Protein AF-A0A3R8NQM3-F1 (afdb_monomer)

Sequence (431 aa):
MLYDRAMLTRSPLPRAGRCFPLLATLLLTGTTAHGETVSPSSVSSAMAQTSLPPAESTPPGKSTQSAGHTVRTVGSSTPSAHRPASPGLSPLPVPGNDSPHPHGTLTGSGPAILPTSEQHWITSSHTGRRYRIQTTITGPAPESGYPVFYTLDGDTLFAVAAMAAHALTTRTGENGVEPMLIVGVGYSDGAWLNTDARVDDYTPPVPDGSASHDPRGRIQGGADRFLAFLKQELQPALAQRFPIDPQSQSLFGHSFGGLFTLHTLFTQPDAFQCYIASSPSLWWHDEYVLKERDAFVTRMRAALTGKPAGGSPVALPATVPGSKSDSEKGHTTVRESTSPDTSHATPALPRLRLSIGEYEQKHAPRIAPDSQRAQMLKNRAQVDRVHRFAQHMHEALPELDLSMTEYPGATHGSAQMYAVLDALRHACGKE

Mean predicted aligned error: 15.77 Å

Nearest PDB structures (foldseek):
  6guo-assembly2_C  TM=8.010E-01  e=5.060E-22  Aspergillus nidulans FGSC A4
  6gi5-assembly2_B  TM=8.589E-01  e=1.416E-20  Pseudomonas aeruginosa
  6gi0-assembly2_B  TM=8.663E-01  e=1.990E-19  Pseudomonas aeruginosa
  6gi1-assembly1_A  TM=8.489E-01  e=4.989E-19  Pseudomonas aeruginosa PAO1
  6gi0-assembly1_A  TM=8.246E-01  e=7.900E-19  Pseudomonas aeruginosa

Radius of gyration: 29.78 Å; Cα contacts (8 Å, |Δi|>4): 573; chains: 1; boun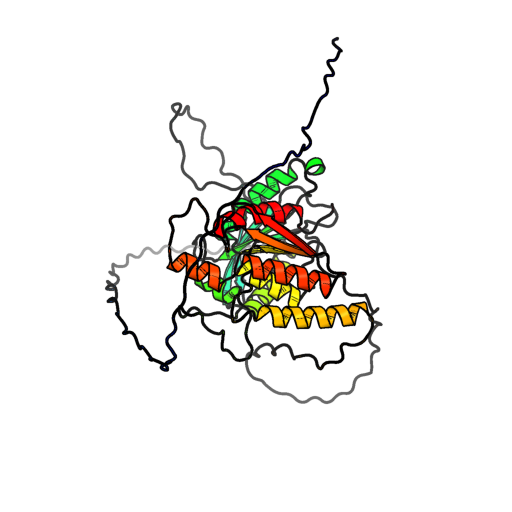ding box: 82×93×95 Å

Solvent-accessible surface area (backbone atoms only — not comparable to full-atom values): 27011 Å² total; per-residue (Å²): 134,88,86,86,84,88,85,90,84,86,86,82,87,88,80,90,83,90,85,86,89,81,89,83,91,86,88,85,87,88,81,91,82,93,83,83,88,83,88,81,80,90,80,90,75,89,77,79,89,81,86,78,82,83,83,84,84,81,83,88,85,86,81,84,89,85,89,82,90,80,89,87,86,90,81,92,77,88,83,76,90,82,73,85,77,76,82,71,69,80,75,75,81,76,81,72,83,86,63,92,68,66,86,94,59,93,73,87,85,78,83,89,77,65,82,66,50,49,76,48,76,49,73,33,87,62,66,73,45,55,32,25,40,33,39,33,60,41,56,72,70,46,96,72,24,16,20,32,44,37,34,46,60,11,60,61,41,31,68,58,47,48,54,49,48,37,61,38,29,76,41,29,93,82,55,52,26,67,36,31,35,40,33,13,46,26,61,71,83,79,54,61,68,62,72,54,62,50,39,18,40,20,27,67,63,45,96,87,52,80,44,44,48,47,101,85,70,40,55,29,30,29,21,66,32,40,49,47,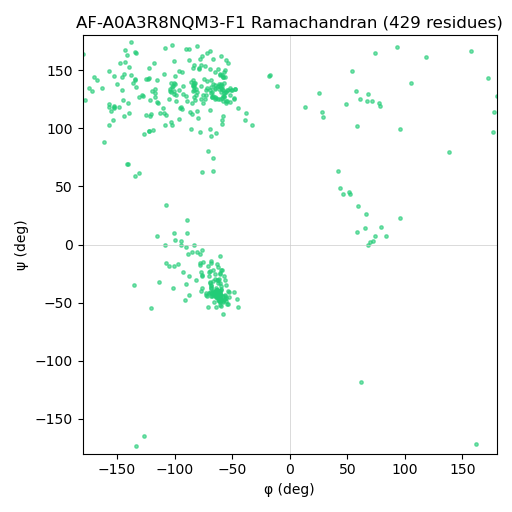31,47,65,73,47,49,48,55,58,47,53,76,68,41,67,53,21,89,83,15,24,18,39,36,13,52,33,50,36,6,34,31,32,49,51,41,49,37,74,45,46,85,80,37,40,17,34,35,23,26,47,43,44,60,56,50,78,85,33,48,66,55,58,42,44,52,54,30,45,50,51,50,53,19,58,76,70,75,42,81,62,91,61,82,77,79,73,74,80,77,79,85,85,79,83,86,85,86,88,84,91,81,92,77,92,77,78,95,71,85,77,79,84,75,75,87,69,71,78,80,72,42,37,38,38,40,34,38,19,56,30,37,45,45,86,49,91,90,52,80,93,48,72,69,59,53,50,50,23,59,73,46,33,45,50,63,50,51,52,53,48,52,52,48,45,50,72,71,41,66,84,46,55,70,50,76,47,75,39,80,87,17,32,63,80,57,27,52,58,56,41,48,62,55,42,62,66,65,41,34,63,74,119

Foldseek 3Di:
DDDDDDDDDDDDDDDDDDDDDDDDDDDDDDDDDDDDDDDDDDDDDDDDDDDDDDDDDDDDDDDDDDDDDDDDDDDDDDDDDDDDDAPDWDDDPDPPDPDPDPPPDDDDDDDDDDGQKDWDWDQAPLPSFIKIKMKHKLDDADPLFAQEEEEELLLQPVSLLSVLLNVLCVCCVVNVFHIHMYIYIGHDPSDSGDPQVLQAQLAAADPVCPQQADPVRGGHHNPVSNLCCVQVPVVVVVVVRTSYNLQFYEQDAAASSLSSLLLCCLPPVSSHQYGQRELYQCLPPPSVSVVSVVNSLLCLVCLVVVHPRPDDPPDDDDDDDDDDDDDDDDDDDDDDDDDPDDPSDRDDGGAYEYEYEPCLQPPQPPDPDDPVSNVVSVSSVRVVSRVVVQVCCCVSPVVHNYYYYYDYSDYSVRSVSVSSSVCSSVGGDGD

Organism: NCBI:txid2490857

Structure (mmCIF, N/CA/C/O backbone):
data_AF-A0A3R8NQM3-F1
#
_entry.id   AF-A0A3R8NQM3-F1
#
loop_
_atom_site.group_PDB
_atom_site.id
_atom_site.type_symbol
_atom_site.label_atom_id
_atom_site.label_alt_id
_atom_site.label_comp_id
_atom_site.label_asym_id
_atom_site.label_entity_id
_atom_site.label_seq_id
_atom_site.pdbx_PDB_ins_code
_atom_site.Cartn_x
_atom_site.Cartn_y
_atom_site.Cartn_z
_atom_site.occupancy
_atom_site.B_iso_or_equiv
_atom_site.auth_seq_id
_atom_site.auth_comp_id
_atom_site.auth_asym_id
_atom_site.auth_atom_id
_atom_site.pdbx_PDB_model_num
ATOM 1 N N . MET A 1 1 ? 15.732 31.649 42.822 1.00 35.19 1 MET A N 1
ATOM 2 C CA . MET A 1 1 ? 17.077 32.079 42.382 1.00 35.19 1 MET A CA 1
ATOM 3 C C . MET A 1 1 ? 17.032 32.111 40.857 1.00 35.19 1 MET A C 1
ATOM 5 O O . MET A 1 1 ? 16.926 31.049 40.270 1.00 35.19 1 MET A O 1
ATOM 9 N N . LEU A 1 2 ? 16.648 33.252 40.264 1.00 33.06 2 LEU A N 1
ATOM 10 C CA . LEU A 1 2 ? 17.557 34.216 39.600 1.00 33.06 2 LEU A CA 1
ATOM 11 C C . LEU A 1 2 ? 18.334 33.507 38.470 1.00 33.06 2 LEU A C 1
ATOM 13 O O . LEU A 1 2 ? 19.227 32.732 38.770 1.00 33.06 2 LEU A O 1
ATOM 17 N N . TYR A 1 3 ? 17.994 33.660 37.188 1.00 28.55 3 TYR A N 1
ATOM 18 C CA . TYR A 1 3 ? 18.026 34.926 36.452 1.00 28.55 3 TYR A CA 1
ATOM 19 C C . TYR A 1 3 ? 17.084 34.941 35.233 1.00 28.55 3 TYR A C 1
ATOM 21 O O . TYR A 1 3 ? 16.859 33.922 34.587 1.00 28.55 3 TYR A O 1
ATOM 29 N N . ASP A 1 4 ? 16.590 36.139 34.938 1.00 37.78 4 ASP A N 1
ATOM 30 C CA . ASP A 1 4 ? 15.709 36.532 33.839 1.00 37.78 4 ASP A CA 1
ATOM 31 C C . ASP A 1 4 ? 16.506 37.362 32.798 1.00 37.78 4 ASP A C 1
ATOM 33 O O . ASP A 1 4 ? 17.593 37.851 33.112 1.00 37.78 4 ASP A O 1
ATOM 37 N N . ARG A 1 5 ? 15.894 37.597 31.626 1.00 33.72 5 ARG A N 1
ATOM 38 C CA . ARG A 1 5 ? 16.226 38.528 30.514 1.00 33.72 5 ARG A CA 1
ATOM 39 C C . ARG A 1 5 ? 17.023 38.053 29.283 1.00 33.72 5 ARG A C 1
ATOM 41 O O . ARG A 1 5 ? 18.242 38.119 29.220 1.00 33.72 5 ARG A O 1
ATOM 48 N N . ALA A 1 6 ? 16.224 37.789 28.242 1.00 33.00 6 ALA A N 1
ATOM 49 C CA . ALA A 1 6 ? 16.072 38.578 27.005 1.00 33.00 6 ALA A CA 1
ATOM 50 C C . ALA A 1 6 ? 17.275 38.803 26.070 1.00 33.00 6 ALA A C 1
ATOM 52 O O . ALA A 1 6 ? 18.223 39.486 26.431 1.00 33.00 6 ALA A O 1
ATOM 53 N N . MET A 1 7 ? 17.090 38.429 24.793 1.00 30.16 7 MET A N 1
ATOM 54 C CA . MET A 1 7 ? 17.425 39.251 23.617 1.00 30.16 7 MET A CA 1
ATOM 55 C C . MET A 1 7 ? 16.557 38.827 22.416 1.00 30.16 7 MET A C 1
ATOM 57 O O . MET A 1 7 ? 16.632 37.707 21.921 1.00 30.16 7 MET A O 1
ATOM 61 N N . LEU A 1 8 ? 15.707 39.761 21.987 1.00 31.97 8 LEU A N 1
ATOM 62 C CA . LEU A 1 8 ? 14.986 39.800 20.716 1.00 31.97 8 LEU A CA 1
ATOM 63 C C . LEU A 1 8 ? 15.923 40.352 19.637 1.00 31.97 8 LEU A C 1
ATOM 65 O O . LEU A 1 8 ? 16.393 41.475 19.792 1.00 31.97 8 LEU A O 1
ATOM 69 N N . THR A 1 9 ? 16.066 39.668 18.503 1.00 30.27 9 THR A N 1
ATOM 70 C CA . THR A 1 9 ? 16.379 40.314 17.216 1.00 30.27 9 THR A CA 1
ATOM 71 C C . THR A 1 9 ? 15.668 39.590 16.070 1.00 30.27 9 THR A C 1
ATOM 73 O O . THR A 1 9 ? 15.763 38.379 15.894 1.00 30.27 9 THR A O 1
ATOM 76 N N . ARG A 1 10 ? 14.883 40.364 15.313 1.00 30.31 10 ARG A N 1
ATOM 77 C CA . ARG A 1 10 ? 14.178 39.979 14.081 1.00 30.31 10 ARG A CA 1
ATOM 78 C C . ARG A 1 10 ? 15.075 40.181 12.852 1.00 30.31 10 ARG A C 1
ATOM 80 O O . ARG A 1 10 ? 15.859 41.130 12.846 1.00 30.31 10 ARG A O 1
ATOM 87 N N . SER A 1 11 ? 14.718 39.461 11.775 1.00 31.98 11 SER A N 1
ATOM 88 C CA . SER A 1 11 ? 14.686 39.860 10.336 1.00 31.98 11 SER A CA 1
ATOM 89 C C . SER A 1 11 ? 15.624 39.051 9.407 1.00 31.98 11 SER A C 1
ATOM 91 O O . SER A 1 11 ? 16.627 38.536 9.887 1.00 31.98 11 SER A O 1
ATOM 93 N N . PRO A 1 12 ? 15.423 39.050 8.066 1.00 44.09 12 PRO A N 1
ATOM 94 C CA . PRO A 1 12 ? 14.196 38.711 7.322 1.00 44.09 12 PRO A CA 1
ATOM 95 C C . PRO A 1 12 ? 14.451 37.837 6.052 1.00 44.09 12 PRO A C 1
ATOM 97 O O . PRO A 1 12 ? 15.581 37.597 5.641 1.00 44.09 12 PRO A O 1
ATOM 100 N N . LEU A 1 13 ? 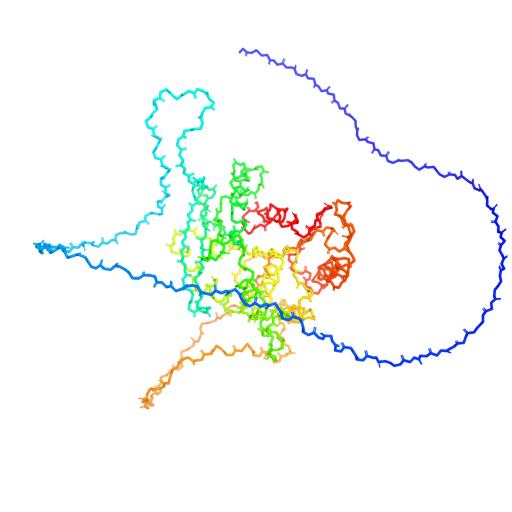13.361 37.406 5.401 1.00 37.38 13 LEU A N 1
ATOM 101 C CA . LEU A 1 13 ? 13.287 36.844 4.032 1.00 37.38 13 LEU A CA 1
ATOM 102 C C . LEU A 1 13 ? 13.880 37.774 2.945 1.00 37.38 13 LEU A C 1
ATOM 104 O O . LEU A 1 13 ? 13.784 38.992 3.104 1.00 37.38 13 LEU A O 1
ATOM 108 N N . PRO A 1 14 ? 14.273 37.255 1.760 1.00 39.59 14 PRO A N 1
ATOM 109 C CA . PRO A 1 14 ? 14.327 38.050 0.537 1.00 39.59 14 PRO A CA 1
ATOM 110 C C . PRO A 1 14 ? 13.153 37.749 -0.417 1.00 39.59 14 PRO A C 1
ATOM 112 O O . PRO A 1 14 ? 12.816 36.599 -0.701 1.00 39.59 14 PRO A O 1
ATOM 115 N N . ARG A 1 15 ? 12.545 38.825 -0.935 1.00 32.50 15 ARG A N 1
ATOM 116 C CA . ARG A 1 15 ? 11.586 38.852 -2.054 1.00 32.50 15 ARG A CA 1
ATOM 117 C C . ARG A 1 15 ? 12.291 39.282 -3.348 1.00 32.50 15 ARG A C 1
ATOM 119 O O . ARG A 1 15 ? 13.312 39.957 -3.321 1.00 32.50 15 ARG A O 1
ATOM 126 N N . ALA A 1 16 ? 11.668 38.898 -4.459 1.00 35.47 16 ALA A N 1
ATOM 127 C CA . ALA A 1 16 ? 12.025 39.138 -5.854 1.00 35.47 16 ALA A CA 1
ATOM 128 C C . ALA A 1 16 ? 12.260 40.607 -6.268 1.00 35.47 16 ALA A C 1
ATOM 130 O O . ALA A 1 16 ? 11.643 41.525 -5.732 1.00 35.47 16 ALA A O 1
ATOM 131 N N . GLY A 1 17 ? 13.041 40.789 -7.341 1.00 27.55 17 GLY A N 1
ATOM 132 C CA . GLY A 1 17 ? 13.143 42.026 -8.120 1.00 27.55 17 GLY A CA 1
ATOM 133 C C . GLY A 1 17 ? 13.642 41.750 -9.545 1.00 27.55 17 GLY A C 1
ATOM 134 O O . GLY A 1 17 ? 14.705 41.168 -9.730 1.00 27.55 17 GLY A O 1
ATOM 135 N N . ARG A 1 18 ? 12.831 42.125 -10.542 1.00 34.84 18 ARG A N 1
ATOM 136 C CA . ARG A 1 18 ? 13.073 42.044 -11.997 1.00 34.84 18 ARG A CA 1
ATOM 137 C C . ARG A 1 18 ? 13.982 43.184 -12.480 1.00 34.84 18 ARG A C 1
ATOM 139 O O . ARG A 1 18 ? 13.826 44.281 -11.966 1.00 34.84 18 ARG A O 1
ATOM 146 N N . CYS A 1 19 ? 14.753 42.958 -13.554 1.00 26.17 19 CYS A N 1
ATOM 147 C CA . CYS A 1 19 ? 15.148 43.971 -14.556 1.00 26.17 19 CYS A CA 1
ATOM 148 C C . CYS A 1 19 ? 15.521 43.301 -15.909 1.00 26.17 19 CYS A C 1
ATOM 150 O O . CYS A 1 19 ? 16.456 42.512 -15.972 1.00 26.17 19 CYS A O 1
ATOM 152 N N . PHE A 1 20 ? 14.779 43.626 -16.976 1.00 30.86 20 PHE A N 1
ATOM 153 C CA . PHE A 1 20 ? 15.190 43.670 -18.406 1.00 30.86 20 PHE A CA 1
ATOM 154 C C . PHE A 1 20 ? 15.405 45.173 -18.755 1.00 30.86 20 PHE A C 1
ATOM 156 O O . PHE A 1 20 ? 14.968 45.975 -17.920 1.00 30.86 20 PHE A O 1
ATOM 163 N N . PRO A 1 21 ? 15.943 45.636 -19.920 1.00 48.25 21 PRO A N 1
ATOM 164 C CA . PRO A 1 21 ? 16.150 45.009 -21.251 1.00 48.25 21 PRO A CA 1
ATOM 165 C C . PRO A 1 21 ? 17.591 45.259 -21.827 1.00 48.25 21 PRO A C 1
ATOM 167 O O . PRO A 1 21 ? 18.433 45.731 -21.078 1.00 48.25 21 PRO A O 1
ATOM 170 N N . LEU A 1 22 ? 18.045 44.927 -23.055 1.00 26.56 22 LEU A N 1
ATOM 171 C CA . LEU A 1 22 ? 17.620 45.367 -24.402 1.00 26.56 22 LEU A CA 1
ATOM 172 C C . LEU A 1 22 ? 18.603 44.818 -25.496 1.00 26.56 22 LEU A C 1
ATOM 174 O O . LEU A 1 22 ? 19.802 44.847 -25.246 1.00 26.56 22 LEU A O 1
ATOM 178 N N . LEU A 1 23 ? 18.072 44.431 -26.682 1.00 26.19 23 LEU A N 1
ATOM 179 C CA . LEU A 1 23 ? 18.620 44.449 -28.083 1.00 26.19 23 LEU A CA 1
ATOM 180 C C . LEU A 1 23 ? 19.987 43.767 -28.425 1.00 26.19 23 LEU A C 1
ATOM 182 O O . LEU A 1 23 ? 20.897 43.775 -27.620 1.00 26.19 23 LEU A O 1
ATOM 186 N N . ALA A 1 24 ? 20.296 43.217 -29.614 1.00 26.62 24 ALA A N 1
ATOM 187 C CA . ALA A 1 24 ? 19.699 43.194 -30.957 1.00 26.62 24 ALA A CA 1
ATOM 188 C C . ALA A 1 24 ? 20.372 42.105 -31.855 1.00 26.62 24 ALA A C 1
ATOM 190 O O . ALA A 1 24 ? 21.585 41.934 -31.810 1.00 26.62 24 ALA A O 1
ATOM 191 N N . THR A 1 25 ? 19.557 41.423 -32.673 1.00 27.48 25 THR A N 1
ATOM 192 C CA . THR A 1 25 ? 19.659 41.204 -34.143 1.00 27.48 25 THR A CA 1
ATOM 193 C C . THR A 1 25 ? 20.973 40.735 -34.814 1.00 27.48 25 THR A C 1
ATOM 195 O O . THR A 1 25 ? 21.921 41.503 -34.892 1.00 27.48 25 THR A O 1
ATOM 198 N N . LEU A 1 26 ? 20.942 39.580 -35.512 1.00 26.31 26 LEU A N 1
ATOM 199 C CA . LEU A 1 26 ? 21.091 39.519 -36.987 1.00 26.31 26 LEU A CA 1
ATOM 200 C C . LEU A 1 26 ? 20.620 38.181 -37.609 1.00 26.31 26 LEU A C 1
ATOM 202 O O . LEU A 1 26 ? 20.931 37.097 -37.123 1.00 26.31 26 LEU A O 1
ATOM 206 N N . LEU A 1 27 ? 19.864 38.321 -38.705 1.00 27.62 27 LEU A N 1
ATOM 207 C CA . LEU A 1 27 ? 19.407 37.316 -39.675 1.00 27.62 27 LEU A CA 1
ATOM 208 C C . LEU A 1 27 ? 20.514 36.921 -40.669 1.00 27.62 27 LEU A C 1
ATOM 210 O O . LEU A 1 27 ? 21.384 37.741 -40.920 1.00 27.62 27 LEU A O 1
ATOM 214 N N . LEU A 1 28 ? 20.380 35.749 -41.310 1.00 27.61 28 LEU A N 1
ATOM 215 C CA . LEU A 1 28 ? 20.540 35.473 -42.765 1.00 27.61 28 LEU A CA 1
ATOM 216 C C . LEU A 1 28 ? 20.354 33.944 -42.963 1.00 27.61 28 LEU A C 1
ATOM 218 O O . LEU A 1 28 ? 21.160 33.165 -42.472 1.00 27.61 28 LEU A O 1
ATOM 222 N N . THR A 1 29 ? 19.172 33.429 -43.330 1.00 27.48 29 THR A N 1
ATOM 223 C CA . THR A 1 29 ? 18.558 33.251 -44.674 1.00 27.48 29 THR A CA 1
ATOM 224 C C . THR A 1 29 ? 19.227 32.234 -45.609 1.00 27.48 29 THR A C 1
ATOM 226 O O . THR A 1 29 ? 20.357 32.441 -46.037 1.00 27.48 29 THR A O 1
ATOM 229 N N . GLY A 1 30 ? 18.409 31.262 -46.046 1.00 26.55 30 GLY A N 1
ATOM 230 C CA . GLY A 1 30 ? 18.463 30.581 -47.353 1.00 26.55 30 GLY A CA 1
ATOM 231 C C . GLY A 1 30 ? 19.012 29.145 -47.329 1.00 26.55 30 GLY A C 1
ATOM 232 O O . GLY A 1 30 ? 19.992 28.885 -46.651 1.00 26.55 30 GLY A O 1
ATOM 233 N N . THR A 1 31 ? 18.490 28.142 -48.046 1.00 28.50 31 THR A N 1
ATOM 234 C CA . THR A 1 31 ? 17.313 28.022 -48.931 1.00 28.50 31 THR A CA 1
ATOM 235 C C . THR A 1 31 ? 17.149 26.530 -49.303 1.00 28.50 31 THR A C 1
ATOM 237 O O . THR A 1 31 ? 18.129 25.887 -49.654 1.00 28.50 31 THR A O 1
ATOM 240 N N . THR A 1 32 ? 15.922 26.009 -49.189 1.00 29.89 32 THR A N 1
ATOM 241 C CA . THR A 1 32 ? 15.187 25.049 -50.063 1.00 29.89 32 THR A CA 1
ATOM 242 C C . THR A 1 32 ? 15.897 24.036 -50.992 1.00 29.89 32 THR A C 1
ATOM 244 O O . THR A 1 32 ? 16.614 24.448 -51.897 1.00 29.89 32 THR A O 1
ATOM 247 N N . ALA A 1 33 ? 15.476 22.757 -50.918 1.00 27.92 33 ALA A N 1
ATOM 248 C CA . ALA A 1 33 ? 14.958 21.896 -52.023 1.00 27.92 33 ALA A CA 1
ATOM 249 C C . ALA A 1 33 ? 14.665 20.471 -51.465 1.00 27.92 33 ALA A C 1
ATOM 251 O O . ALA A 1 33 ? 15.526 19.906 -50.806 1.00 27.92 33 ALA A O 1
ATOM 252 N N . HIS A 1 34 ? 13.414 19.985 -51.405 1.00 29.80 34 HIS A N 1
ATOM 253 C CA . HIS A 1 34 ? 12.656 19.179 -52.398 1.00 29.80 34 HIS A CA 1
ATOM 254 C C . HIS A 1 34 ? 13.155 17.735 -52.647 1.00 29.80 34 HIS A C 1
ATOM 256 O O . HIS A 1 34 ? 14.321 17.526 -52.956 1.00 29.80 34 HIS A O 1
ATOM 262 N N . GLY A 1 35 ? 12.219 16.773 -52.571 1.00 27.17 35 GLY A N 1
ATOM 263 C CA . GLY A 1 35 ? 12.373 15.346 -52.917 1.00 27.17 35 GLY A CA 1
ATOM 264 C C . GLY A 1 35 ? 11.677 14.441 -51.889 1.00 27.17 35 GLY A C 1
ATOM 265 O O . GLY A 1 35 ? 12.244 14.155 -50.844 1.00 27.17 35 GLY A O 1
ATOM 266 N N . GLU A 1 36 ? 10.357 14.283 -51.969 1.00 27.78 36 GLU A N 1
ATOM 267 C CA . GLU A 1 36 ? 9.650 13.123 -52.548 1.00 27.78 36 GLU A CA 1
ATOM 268 C C . GLU A 1 36 ? 9.712 11.805 -51.744 1.00 27.78 36 GLU A C 1
ATOM 270 O O . GLU A 1 36 ? 10.756 11.258 -51.410 1.00 27.78 36 GLU A O 1
ATOM 275 N N . THR A 1 37 ? 8.491 11.349 -51.460 1.00 30.25 37 THR A N 1
ATOM 276 C CA . THR A 1 37 ? 7.957 10.051 -51.024 1.00 30.25 37 THR A CA 1
ATOM 277 C C . THR A 1 37 ? 8.813 8.794 -51.221 1.00 30.25 37 THR A C 1
ATOM 279 O O . THR A 1 37 ? 9.401 8.621 -52.280 1.00 30.25 37 THR A O 1
ATOM 282 N N . VAL A 1 38 ? 8.710 7.847 -50.273 1.00 28.30 38 VAL A N 1
ATOM 283 C CA . VAL A 1 38 ? 8.263 6.442 -50.469 1.00 28.30 38 VAL A CA 1
ATOM 284 C C . VAL A 1 38 ? 8.307 5.704 -49.116 1.00 28.30 38 VAL A C 1
ATOM 286 O O . VAL A 1 38 ? 9.320 5.699 -48.420 1.00 28.30 38 VAL A O 1
ATOM 289 N N . SER A 1 39 ? 7.192 5.072 -48.737 1.00 31.42 39 SER A N 1
ATOM 290 C CA . SER A 1 39 ? 7.136 4.026 -47.705 1.00 31.42 39 SER A CA 1
ATOM 291 C C . SER A 1 39 ? 7.608 2.688 -48.278 1.00 31.42 39 SER A C 1
ATOM 293 O O . SER A 1 39 ? 7.326 2.398 -49.440 1.00 31.42 39 SER A O 1
ATOM 295 N N . PRO A 1 40 ? 8.157 1.797 -47.438 1.00 32.75 40 PRO A N 1
ATOM 296 C CA . PRO A 1 40 ? 7.635 0.437 -47.467 1.00 32.75 40 PRO A CA 1
ATOM 297 C C . PRO A 1 40 ? 7.354 -0.152 -46.077 1.00 32.75 40 PRO A C 1
ATOM 299 O O . PRO A 1 40 ? 8.121 -0.044 -45.125 1.00 32.75 40 PRO A O 1
ATOM 302 N N . SER A 1 41 ? 6.186 -0.782 -46.044 1.00 26.78 41 SER A N 1
ATOM 303 C CA . SER A 1 41 ? 5.723 -1.928 -45.265 1.00 26.78 41 SER A CA 1
ATOM 304 C C . SER A 1 41 ? 6.740 -2.767 -44.469 1.00 26.78 41 SER A C 1
ATOM 306 O O . SER A 1 41 ? 7.753 -3.219 -44.994 1.00 26.78 41 SER A O 1
ATOM 308 N N . SER A 1 42 ? 6.322 -3.074 -43.234 1.00 29.52 42 SER A N 1
ATOM 309 C CA . SER A 1 42 ? 6.404 -4.357 -42.512 1.00 29.52 42 SER A CA 1
ATOM 310 C C . SER A 1 42 ? 7.552 -5.315 -42.846 1.00 29.52 42 SER A C 1
ATOM 312 O O . SER A 1 42 ? 7.499 -6.050 -43.832 1.00 29.52 42 SER A O 1
ATOM 314 N N . VAL A 1 43 ? 8.486 -5.441 -41.900 1.00 27.73 43 VAL A N 1
ATOM 315 C CA . VAL A 1 43 ? 9.364 -6.608 -41.786 1.00 27.73 43 VAL A CA 1
ATOM 316 C C . VAL A 1 43 ? 9.149 -7.245 -40.419 1.00 27.73 43 VAL A C 1
ATOM 318 O O . VAL A 1 43 ? 9.445 -6.669 -39.374 1.00 27.73 43 VAL A O 1
ATOM 321 N N . SER A 1 44 ? 8.583 -8.446 -40.471 1.00 26.58 44 SER A N 1
ATOM 322 C CA . SER A 1 44 ? 8.583 -9.438 -39.406 1.00 26.58 44 SER A CA 1
ATOM 323 C C . SER A 1 44 ? 10.028 -9.849 -39.123 1.00 26.58 44 SER A C 1
ATOM 325 O O . SER A 1 44 ? 10.722 -10.278 -40.042 1.00 26.58 44 SER A O 1
ATOM 327 N N . SER A 1 45 ? 10.478 -9.736 -37.874 1.00 27.33 45 SER A N 1
ATOM 328 C CA . SER A 1 45 ? 11.744 -10.327 -37.433 1.00 27.33 45 SER A CA 1
ATOM 329 C C . SER A 1 45 ? 11.499 -11.198 -36.215 1.00 27.33 45 SER A C 1
ATOM 331 O O . SER A 1 45 ? 11.477 -10.741 -35.074 1.00 27.33 45 SER A O 1
ATOM 333 N N . ALA A 1 46 ? 11.328 -12.485 -36.503 1.00 26.61 46 ALA A N 1
ATOM 334 C CA . ALA A 1 46 ? 11.648 -13.561 -35.589 1.00 26.61 46 ALA A CA 1
ATOM 335 C C . ALA A 1 46 ? 13.136 -13.462 -35.218 1.00 26.61 46 ALA A C 1
ATOM 337 O O . ALA A 1 46 ? 14.002 -13.482 -36.091 1.00 26.61 46 ALA A O 1
ATOM 338 N N . MET A 1 47 ? 13.434 -13.364 -33.925 1.00 29.23 47 MET A N 1
ATOM 339 C CA . MET A 1 47 ? 14.790 -13.498 -33.398 1.00 29.23 47 MET A CA 1
ATOM 340 C C . MET A 1 47 ? 14.798 -14.633 -32.381 1.00 29.23 47 MET A C 1
ATOM 342 O O . MET A 1 47 ? 14.339 -14.511 -31.250 1.00 29.23 47 MET A O 1
ATOM 346 N N . ALA A 1 48 ? 15.235 -15.766 -32.925 1.00 27.20 48 ALA A N 1
ATOM 347 C CA . ALA A 1 48 ? 16.037 -16.830 -32.346 1.00 27.20 48 ALA A CA 1
ATOM 348 C C . ALA A 1 48 ? 16.220 -16.842 -30.821 1.00 27.20 48 ALA A C 1
ATOM 350 O O . ALA A 1 48 ? 16.864 -15.990 -30.212 1.00 27.20 48 ALA A O 1
ATOM 351 N N . GLN A 1 49 ? 15.724 -17.946 -30.273 1.00 26.73 49 GLN A N 1
ATOM 352 C CA . GLN A 1 49 ? 16.101 -18.553 -29.011 1.00 26.73 49 GLN A CA 1
ATOM 353 C C . GLN A 1 49 ? 17.622 -18.756 -28.942 1.00 26.73 49 GLN A C 1
ATOM 355 O O . GLN A 1 49 ? 18.210 -19.400 -29.810 1.00 26.73 49 GLN A O 1
ATOM 360 N N . THR A 1 50 ? 18.242 -18.283 -27.866 1.00 26.88 50 THR A N 1
ATOM 361 C CA . THR A 1 50 ? 19.517 -18.814 -27.381 1.00 26.88 50 THR A CA 1
ATOM 362 C C . THR A 1 50 ? 19.302 -19.365 -25.978 1.00 26.88 50 THR A C 1
ATOM 364 O O . THR A 1 50 ? 19.229 -18.647 -24.983 1.00 26.88 50 THR A O 1
ATOM 367 N N . SER A 1 51 ? 19.125 -20.682 -25.928 1.00 28.00 51 SER A N 1
ATOM 368 C CA . SER A 1 51 ? 19.062 -21.481 -24.711 1.00 28.00 51 SER A CA 1
ATOM 369 C C . SER A 1 51 ? 20.426 -21.485 -24.016 1.00 28.00 51 SER A C 1
ATOM 371 O O . SER A 1 51 ? 21.436 -21.828 -24.629 1.00 28.00 51 SER A O 1
ATOM 373 N N . LEU A 1 52 ? 20.450 -21.134 -22.731 1.00 30.48 52 LEU A N 1
ATOM 374 C CA . LEU A 1 52 ? 21.554 -21.457 -21.823 1.00 30.48 52 LEU A CA 1
ATOM 375 C C . LEU A 1 52 ? 21.339 -22.881 -21.271 1.00 30.48 52 LEU A C 1
ATOM 377 O O . LEU A 1 52 ? 20.190 -23.255 -21.021 1.00 30.48 52 LEU A O 1
ATOM 381 N N . PRO A 1 53 ? 22.399 -23.692 -21.101 1.00 32.84 53 PRO A N 1
ATOM 382 C CA . PRO A 1 53 ? 22.268 -25.078 -20.656 1.00 32.84 53 PRO A CA 1
ATOM 383 C C . PRO A 1 53 ? 21.912 -25.172 -19.158 1.00 32.84 53 PRO A C 1
ATOM 385 O O . PRO A 1 53 ? 22.244 -24.263 -18.391 1.00 32.84 53 PRO A O 1
ATOM 388 N N . PRO A 1 54 ? 21.246 -26.259 -18.721 1.00 32.31 54 PRO A N 1
ATOM 389 C CA . PRO A 1 54 ? 20.847 -26.440 -17.331 1.00 32.31 54 PRO A CA 1
ATOM 390 C C . PRO A 1 54 ? 22.046 -26.805 -16.448 1.00 32.31 54 PRO A C 1
ATOM 392 O O . PRO A 1 54 ? 22.922 -27.569 -16.852 1.00 32.31 54 PRO A O 1
ATOM 395 N N . ALA A 1 55 ? 22.057 -26.276 -15.224 1.00 29.98 55 ALA A N 1
ATOM 396 C CA . ALA A 1 55 ? 22.989 -26.683 -14.181 1.00 29.98 55 ALA A CA 1
ATOM 397 C C . ALA A 1 55 ? 22.678 -28.118 -13.722 1.00 29.98 55 ALA A C 1
ATOM 399 O O . ALA A 1 55 ? 21.529 -28.455 -13.429 1.00 29.98 55 ALA A O 1
ATOM 400 N N . GLU A 1 56 ? 23.719 -28.947 -13.680 1.00 26.30 56 GLU A N 1
ATOM 401 C CA . GLU A 1 56 ? 23.686 -30.341 -13.247 1.00 26.30 56 GLU A CA 1
ATOM 402 C C . GLU A 1 56 ? 23.203 -30.493 -11.800 1.00 26.30 56 GLU A C 1
ATOM 404 O O . GLU A 1 56 ? 23.679 -29.844 -10.867 1.00 26.30 56 GLU A O 1
ATOM 409 N N . SER A 1 57 ? 22.261 -31.414 -11.628 1.00 27.86 57 SER A N 1
ATOM 410 C CA . SER A 1 57 ? 21.810 -31.965 -10.358 1.00 27.86 57 SER A CA 1
ATOM 411 C C . SER A 1 57 ? 22.747 -33.086 -9.898 1.00 27.86 57 SER A C 1
ATOM 413 O O . SER A 1 57 ? 22.885 -34.091 -10.598 1.00 27.86 57 SER A O 1
ATOM 415 N N . THR A 1 58 ? 23.307 -32.975 -8.694 1.00 30.42 58 THR A N 1
ATOM 416 C CA . THR A 1 58 ? 24.036 -34.069 -8.024 1.00 30.42 58 THR A CA 1
ATOM 417 C C . THR A 1 58 ? 23.127 -34.738 -6.971 1.00 30.42 58 THR A C 1
ATOM 419 O O . THR A 1 58 ? 22.397 -34.021 -6.282 1.00 30.42 58 THR A O 1
ATOM 422 N N . PRO A 1 59 ? 23.114 -36.082 -6.821 1.00 34.88 59 PRO A N 1
ATOM 423 C CA . PRO A 1 59 ? 22.117 -36.810 -6.022 1.00 34.88 59 PRO A CA 1
ATOM 424 C C . PRO A 1 59 ? 22.484 -36.946 -4.527 1.00 34.88 59 PRO A C 1
ATOM 426 O O . PRO A 1 59 ? 23.632 -36.707 -4.149 1.00 34.88 59 PRO A O 1
ATOM 429 N N . PRO A 1 60 ? 21.539 -37.379 -3.659 1.00 33.72 60 PRO A N 1
ATOM 430 C CA . PRO A 1 60 ? 21.761 -37.467 -2.220 1.00 33.72 60 PRO A CA 1
ATOM 431 C C . PRO A 1 60 ? 22.505 -38.751 -1.822 1.00 33.72 60 PRO A C 1
ATOM 433 O O . PRO A 1 60 ? 22.153 -39.860 -2.233 1.00 33.72 60 PRO A O 1
ATOM 436 N N . GLY A 1 61 ? 23.512 -38.599 -0.959 1.00 29.03 61 GLY A N 1
ATOM 437 C CA . GLY A 1 61 ? 24.216 -39.699 -0.302 1.00 29.03 61 GLY A CA 1
ATOM 438 C C . GLY A 1 61 ? 23.446 -40.242 0.906 1.00 29.03 61 GLY A C 1
ATOM 439 O O . GLY A 1 61 ? 23.002 -39.487 1.768 1.00 29.03 61 GLY A O 1
ATOM 440 N N . LYS A 1 62 ? 23.308 -41.571 0.962 1.00 26.91 62 LYS A N 1
ATOM 441 C CA . LYS A 1 62 ? 22.816 -42.356 2.104 1.00 26.91 62 LYS A CA 1
ATOM 442 C C . LYS A 1 62 ? 23.945 -42.621 3.111 1.00 26.91 62 LYS A C 1
ATOM 444 O O . LYS A 1 62 ? 25.013 -43.064 2.701 1.00 26.91 62 LYS A O 1
ATOM 449 N N . SER A 1 63 ? 23.651 -42.527 4.407 1.00 29.14 63 SER A N 1
ATOM 450 C CA . SER A 1 63 ? 24.280 -43.321 5.482 1.00 29.14 63 SER A CA 1
ATOM 451 C C . SER A 1 63 ? 23.315 -43.364 6.684 1.00 29.14 63 SER A C 1
ATOM 453 O O . SER A 1 63 ? 22.862 -42.338 7.173 1.00 29.14 63 SER A O 1
ATOM 455 N N . THR A 1 64 ? 22.625 -44.493 6.869 1.00 28.05 64 THR A N 1
ATOM 456 C CA . THR A 1 64 ? 22.861 -45.569 7.862 1.00 28.05 64 THR A CA 1
ATOM 457 C C . THR A 1 64 ? 22.394 -45.274 9.290 1.00 28.05 64 THR A C 1
ATOM 459 O O . THR A 1 64 ? 22.826 -44.338 9.948 1.00 28.05 64 THR A O 1
ATOM 462 N N . GLN A 1 65 ? 21.512 -46.173 9.731 1.00 27.22 65 GLN A N 1
ATOM 463 C CA . GLN A 1 65 ? 20.905 -46.338 11.047 1.00 27.22 65 GLN A CA 1
ATOM 464 C C . GLN A 1 65 ? 21.928 -46.502 12.182 1.00 27.22 65 GLN A C 1
ATOM 466 O O . GLN A 1 65 ? 22.952 -47.158 12.012 1.00 27.22 65 GLN A O 1
ATOM 471 N N . SER A 1 66 ? 21.549 -46.058 13.382 1.00 27.58 66 SER A N 1
ATOM 472 C CA . SER A 1 66 ? 21.833 -46.791 14.618 1.00 27.58 66 SER A CA 1
ATOM 473 C C . SER A 1 66 ? 20.686 -46.589 15.608 1.00 27.58 66 SER A C 1
ATOM 475 O O . SER A 1 66 ? 20.180 -45.482 15.784 1.00 27.58 66 SER A O 1
ATOM 477 N N . ALA A 1 67 ? 20.247 -47.704 16.182 1.00 28.73 67 ALA A N 1
ATOM 478 C CA . ALA A 1 67 ? 19.124 -47.844 17.088 1.00 28.73 67 ALA A CA 1
ATOM 479 C C . ALA A 1 67 ? 19.510 -47.517 18.539 1.00 28.73 67 ALA A C 1
ATOM 481 O O . ALA A 1 67 ? 20.633 -47.760 18.970 1.00 28.73 67 ALA A O 1
ATOM 482 N N . GLY A 1 68 ? 18.529 -47.053 19.313 1.00 26.55 68 GLY A N 1
ATOM 483 C CA . GLY A 1 68 ? 18.624 -46.907 20.763 1.00 26.55 68 GLY A CA 1
ATOM 484 C C . GLY A 1 68 ? 17.235 -46.795 21.379 1.00 26.55 68 GLY A C 1
ATOM 485 O O . GLY A 1 68 ? 16.686 -45.707 21.499 1.00 26.55 68 GLY A O 1
ATOM 486 N N . HIS A 1 69 ? 16.644 -47.942 21.709 1.00 28.92 69 HIS A N 1
ATOM 487 C CA . HIS A 1 69 ? 15.435 -48.070 22.520 1.00 28.92 69 HIS A CA 1
ATOM 488 C C . HIS A 1 69 ? 15.696 -47.631 23.966 1.00 28.92 69 HIS A C 1
ATOM 490 O O . HIS A 1 69 ? 16.564 -48.222 24.601 1.00 28.92 69 HIS A O 1
ATOM 496 N N . THR A 1 70 ? 14.830 -46.775 24.522 1.00 27.33 70 THR A N 1
ATOM 497 C CA . THR A 1 70 ? 14.390 -46.925 25.920 1.00 27.33 70 THR A CA 1
ATOM 498 C C . THR A 1 70 ? 12.958 -46.419 26.094 1.00 27.33 70 THR A C 1
ATOM 500 O O . THR A 1 70 ? 12.647 -45.250 25.885 1.00 27.33 70 THR A O 1
ATOM 503 N N . VAL A 1 71 ? 12.083 -47.339 26.489 1.00 28.55 71 VAL A N 1
ATOM 504 C CA . VAL A 1 71 ? 10.706 -47.121 26.945 1.00 28.55 71 VAL A CA 1
ATOM 505 C C . VAL A 1 71 ? 10.729 -46.601 28.383 1.00 28.55 71 VAL A C 1
ATOM 507 O O . VAL A 1 71 ? 11.411 -47.216 29.201 1.00 28.55 71 VAL A O 1
ATOM 510 N N . ARG A 1 72 ? 9.913 -45.586 28.729 1.00 27.70 72 ARG A N 1
ATOM 511 C CA . ARG A 1 72 ? 9.020 -45.665 29.907 1.00 27.70 72 ARG A CA 1
ATOM 512 C C . ARG A 1 72 ? 8.040 -44.493 30.105 1.00 27.70 72 ARG A C 1
ATOM 514 O O . ARG A 1 72 ? 8.417 -43.332 30.162 1.00 27.70 72 ARG A O 1
ATOM 521 N N . THR A 1 73 ? 6.812 -44.933 30.395 1.00 27.45 73 THR A N 1
ATOM 522 C CA . THR A 1 73 ? 5.779 -44.413 31.314 1.00 27.45 73 THR A CA 1
ATOM 523 C C . THR A 1 73 ? 4.891 -43.221 30.947 1.00 27.45 73 THR A C 1
ATOM 525 O O . THR A 1 73 ? 5.315 -42.085 30.788 1.00 27.45 73 THR A O 1
ATOM 528 N N . VAL A 1 74 ? 3.602 -43.571 30.940 1.00 30.67 74 VAL A N 1
ATOM 529 C CA . VAL A 1 74 ? 2.373 -42.779 30.903 1.00 30.67 74 VAL A CA 1
ATOM 530 C C . VAL A 1 74 ? 2.205 -41.979 32.197 1.00 30.67 74 VAL A C 1
ATOM 532 O O . VAL A 1 74 ? 2.388 -42.521 33.285 1.00 30.67 74 VAL A O 1
ATOM 535 N N . GLY A 1 75 ? 1.778 -40.724 32.070 1.00 25.89 75 GLY A N 1
ATOM 536 C CA . GLY A 1 75 ? 1.265 -39.900 33.161 1.00 25.89 75 GLY A CA 1
ATOM 537 C C . GLY A 1 75 ? 0.142 -39.013 32.635 1.00 25.89 75 GLY A C 1
ATOM 538 O O . GLY A 1 75 ? 0.374 -38.129 31.818 1.00 25.89 75 GLY A O 1
ATOM 539 N N . SER A 1 76 ? -1.082 -39.304 33.064 1.00 31.30 76 SER A N 1
ATOM 540 C CA . SER A 1 76 ? -2.296 -38.551 32.769 1.00 31.30 76 SER A CA 1
ATOM 541 C C . SER A 1 76 ? -2.358 -37.258 33.583 1.00 31.30 76 SER A C 1
ATOM 543 O O . SER A 1 76 ? -2.315 -37.313 34.813 1.00 31.30 76 SER A O 1
ATOM 545 N N . SER A 1 77 ? -2.587 -36.124 32.928 1.00 28.91 77 SER A N 1
ATOM 546 C CA . SER A 1 77 ? -3.205 -34.959 33.561 1.00 28.91 77 SER A CA 1
ATOM 547 C C . SER A 1 77 ? -3.945 -34.116 32.519 1.00 28.91 77 SER A C 1
ATOM 549 O O . SER A 1 77 ? -3.378 -33.601 31.561 1.00 28.91 77 SER A O 1
ATOM 551 N N . THR A 1 78 ? -5.258 -34.010 32.695 1.00 38.19 78 THR A N 1
ATOM 552 C CA . THR A 1 78 ? -6.125 -33.016 32.050 1.00 38.19 78 THR A CA 1
ATOM 553 C C . THR A 1 78 ? -5.676 -31.596 32.409 1.00 38.19 78 THR A C 1
ATOM 555 O O . THR A 1 78 ? -5.504 -31.334 33.603 1.00 38.19 78 THR A O 1
ATOM 558 N N . PRO A 1 79 ? -5.580 -30.645 31.460 1.00 30.27 79 PRO A N 1
ATOM 559 C CA . PRO A 1 79 ? -5.510 -29.234 31.795 1.00 30.27 79 PRO A CA 1
ATOM 560 C C . PRO A 1 79 ? -6.898 -28.588 31.797 1.00 30.27 79 PRO A C 1
ATOM 562 O O . PRO A 1 79 ? -7.735 -28.808 30.922 1.00 30.27 79 PRO A O 1
ATOM 565 N N . SER A 1 80 ? -7.091 -27.777 32.830 1.00 29.89 80 SER A N 1
ATOM 566 C CA . SER A 1 80 ? -8.227 -26.902 33.087 1.00 29.89 80 SER A CA 1
ATOM 567 C C . SER A 1 80 ? -8.328 -25.761 32.062 1.00 29.89 80 SER A C 1
ATOM 569 O O . SER A 1 80 ? -7.350 -25.410 31.403 1.00 29.89 80 SER A O 1
ATOM 571 N N . ALA A 1 81 ? -9.524 -25.182 31.954 1.00 35.53 81 ALA A N 1
ATOM 572 C CA . ALA A 1 81 ? -9.926 -24.161 30.989 1.00 35.53 81 ALA A CA 1
ATOM 573 C C . ALA A 1 81 ? -8.943 -22.975 30.871 1.00 35.53 81 ALA A C 1
ATOM 575 O O . ALA A 1 81 ? -8.633 -22.296 31.852 1.00 35.53 81 ALA A O 1
ATOM 576 N N . HIS A 1 82 ? -8.496 -22.697 29.643 1.00 30.92 82 HIS A N 1
ATOM 577 C CA . HIS A 1 82 ? -7.661 -21.543 29.317 1.00 30.92 82 HIS A CA 1
ATOM 578 C C . HIS A 1 82 ? -8.479 -20.244 29.290 1.00 30.92 82 HIS A C 1
ATOM 580 O O . HIS A 1 82 ? -9.406 -20.076 28.502 1.00 30.92 82 HIS A O 1
ATOM 586 N N . ARG A 1 83 ? -8.071 -19.297 30.135 1.00 30.19 83 ARG A N 1
ATOM 587 C CA . ARG A 1 83 ? -8.344 -17.858 30.020 1.00 30.19 83 ARG A CA 1
ATOM 588 C C . ARG A 1 83 ? -7.501 -17.294 28.855 1.00 30.19 83 ARG A C 1
ATOM 590 O O . ARG A 1 83 ? -6.354 -17.728 28.723 1.00 30.19 83 ARG A O 1
ATOM 597 N N . PRO A 1 84 ? -8.001 -16.363 28.019 1.00 35.34 84 PRO A N 1
ATOM 598 C CA . PRO A 1 84 ? -7.222 -15.840 26.896 1.00 35.34 84 PRO A CA 1
ATOM 599 C C . PRO A 1 84 ? -5.999 -15.066 27.403 1.00 35.34 84 PRO A C 1
ATOM 601 O O . PRO A 1 84 ? -6.093 -14.273 28.343 1.00 35.34 84 PRO A O 1
ATOM 604 N N . ALA A 1 85 ? -4.843 -15.347 26.800 1.00 32.31 85 ALA A N 1
ATOM 605 C CA . ALA A 1 85 ? -3.572 -14.714 27.113 1.00 32.31 85 ALA A CA 1
ATOM 606 C C . ALA A 1 85 ? -3.581 -13.245 26.670 1.00 32.31 85 ALA A C 1
ATOM 608 O O . ALA A 1 85 ? -3.948 -12.935 25.538 1.00 32.31 85 ALA A O 1
ATOM 609 N N . SER A 1 86 ? -3.140 -12.341 27.546 1.00 37.50 86 SER A N 1
ATOM 610 C CA . SER A 1 86 ? -2.729 -10.998 27.130 1.00 37.50 86 SER A CA 1
ATOM 611 C C . SER A 1 86 ? -1.617 -11.126 26.078 1.00 37.50 86 SER A C 1
ATOM 613 O O . SER A 1 86 ? -0.748 -11.985 26.255 1.00 37.50 86 SER A O 1
ATOM 615 N N . PRO A 1 87 ? -1.606 -10.318 25.000 1.00 40.84 87 PRO A N 1
ATOM 616 C CA . PRO A 1 87 ? -0.530 -10.344 24.015 1.00 40.84 87 PRO A CA 1
ATOM 617 C C . PRO A 1 87 ? 0.772 -9.906 24.699 1.00 40.84 87 PRO A C 1
ATOM 619 O O . PRO A 1 87 ? 1.024 -8.723 24.917 1.00 40.84 87 PRO A O 1
ATOM 622 N N . GLY A 1 88 ? 1.558 -10.887 25.137 1.00 39.78 88 GLY A N 1
ATOM 623 C CA . GLY A 1 88 ? 2.835 -10.676 25.795 1.00 39.78 88 GLY A CA 1
ATOM 624 C C . GLY A 1 88 ? 3.904 -10.400 24.752 1.00 39.78 88 GLY A C 1
ATOM 625 O O . GLY A 1 88 ? 4.224 -11.281 23.959 1.00 39.78 88 GLY A O 1
ATOM 626 N N . LEU A 1 89 ? 4.451 -9.186 24.782 1.00 48.75 89 LEU A N 1
ATOM 627 C CA . LEU A 1 89 ? 5.650 -8.800 24.043 1.00 48.75 89 LEU A CA 1
ATOM 628 C C . LEU A 1 89 ? 6.744 -9.860 24.246 1.00 48.75 89 LEU A C 1
ATOM 630 O O . LEU A 1 89 ? 7.000 -10.277 25.378 1.00 48.75 89 LEU A O 1
ATOM 634 N N . SER A 1 90 ? 7.410 -10.279 23.167 1.00 45.78 90 SER A N 1
ATOM 635 C CA . SER A 1 90 ? 8.575 -11.163 23.288 1.00 45.78 90 SER A CA 1
ATOM 636 C C . SER A 1 90 ? 9.643 -10.489 24.166 1.00 45.78 90 SER A C 1
ATOM 638 O O . SER A 1 90 ? 9.998 -9.337 23.893 1.00 45.78 90 SER A O 1
ATOM 640 N N . PRO A 1 91 ? 10.157 -11.154 25.220 1.00 46.22 91 PRO A N 1
ATOM 641 C CA . PRO A 1 91 ? 11.181 -10.564 26.068 1.00 46.22 91 PRO A CA 1
ATOM 642 C C . PRO A 1 91 ? 12.466 -10.360 25.262 1.00 46.22 91 PRO A C 1
ATOM 644 O O . PRO A 1 91 ? 12.875 -11.231 24.490 1.00 46.22 91 PRO A O 1
ATOM 647 N N . LEU A 1 92 ? 13.112 -9.206 25.449 1.00 53.59 92 LEU A N 1
ATOM 648 C CA . LEU A 1 92 ? 14.479 -9.005 24.973 1.00 53.59 92 LEU A CA 1
ATOM 649 C C . LEU A 1 92 ? 15.380 -10.103 25.571 1.00 53.59 92 LEU A C 1
ATOM 651 O O . LEU A 1 92 ? 15.155 -10.503 26.719 1.00 53.59 92 LEU A O 1
ATOM 655 N N . PRO A 1 93 ? 16.387 -10.603 24.832 1.00 53.97 93 PRO A N 1
ATOM 656 C CA . PRO A 1 93 ? 17.360 -11.528 25.392 1.00 53.97 93 PRO A CA 1
ATOM 657 C C . PRO A 1 93 ? 17.977 -10.911 26.650 1.00 53.97 93 PRO A C 1
ATOM 659 O O . PRO A 1 93 ? 18.346 -9.736 26.663 1.00 53.97 93 PRO A O 1
ATOM 662 N N . VAL A 1 94 ? 18.038 -11.710 27.717 1.00 54.75 94 VAL A N 1
ATOM 663 C CA . VAL A 1 94 ? 18.621 -11.308 29.002 1.00 54.75 94 VAL A CA 1
ATOM 664 C C . VAL A 1 94 ? 20.062 -10.848 28.749 1.00 54.75 94 VAL A C 1
ATOM 666 O O . VAL A 1 94 ? 20.785 -11.572 28.056 1.00 54.75 94 VAL A O 1
ATOM 669 N N . PRO A 1 95 ? 20.493 -9.681 29.271 1.00 56.19 95 PRO A N 1
ATOM 670 C CA . PRO A 1 95 ? 21.881 -9.253 29.160 1.00 56.19 95 PRO A CA 1
ATOM 671 C C . PRO A 1 95 ? 22.798 -10.378 29.643 1.00 56.19 95 PRO A C 1
ATOM 673 O O . PRO A 1 95 ? 22.641 -10.888 30.755 1.00 56.19 95 PRO A O 1
ATOM 676 N N . GLY A 1 96 ? 23.705 -10.820 28.773 1.00 55.12 96 GLY A N 1
ATOM 677 C CA . GLY A 1 96 ? 24.735 -11.779 29.149 1.00 55.12 96 GLY A CA 1
ATOM 678 C C . GLY A 1 96 ? 25.608 -11.192 30.257 1.00 55.12 96 GLY A C 1
ATOM 679 O O . GLY A 1 96 ? 25.822 -9.989 30.301 1.00 55.12 96 GLY A O 1
ATOM 680 N N . ASN A 1 97 ? 26.077 -12.060 31.150 1.00 54.50 97 ASN A N 1
ATOM 681 C CA . ASN A 1 97 ? 26.924 -11.759 32.304 1.00 54.50 97 ASN A CA 1
ATOM 682 C C . ASN A 1 97 ? 27.978 -10.667 31.993 1.00 54.50 97 ASN A C 1
ATOM 684 O O . ASN A 1 97 ? 28.890 -10.934 31.208 1.00 54.50 97 ASN A O 1
ATOM 688 N N . ASP A 1 98 ? 27.862 -9.484 32.617 1.00 57.19 98 ASP A N 1
ATOM 689 C CA . ASP A 1 98 ? 28.754 -8.313 32.480 1.00 57.19 98 ASP A CA 1
ATOM 690 C C . ASP A 1 98 ? 30.157 -8.599 33.053 1.00 57.19 98 ASP A C 1
ATOM 692 O O . ASP A 1 98 ? 30.617 -8.010 34.034 1.00 57.19 98 ASP A O 1
ATOM 696 N N . SER A 1 99 ? 30.868 -9.555 32.463 1.00 59.28 99 SER A N 1
ATOM 697 C CA . SER A 1 99 ? 32.308 -9.669 32.674 1.00 59.28 99 SER A CA 1
ATOM 698 C C . SER A 1 99 ? 32.974 -8.467 31.999 1.00 59.28 99 SER A C 1
ATOM 700 O O . SER A 1 99 ? 32.531 -8.075 30.921 1.00 59.28 99 SER A O 1
ATOM 702 N N . PRO A 1 100 ? 34.028 -7.863 32.577 1.00 62.81 100 PRO A N 1
ATOM 703 C CA . PRO A 1 100 ? 34.699 -6.721 31.968 1.00 62.81 100 PRO A CA 1
ATOM 704 C C . PRO A 1 100 ? 35.226 -7.108 30.584 1.00 62.81 100 PRO A C 1
ATOM 706 O O . PRO A 1 100 ? 36.217 -7.826 30.443 1.00 62.81 100 PRO A O 1
ATOM 709 N N . HIS A 1 101 ? 34.517 -6.660 29.552 1.00 65.44 101 HIS A N 1
ATOM 710 C CA . HIS A 1 101 ? 34.883 -6.884 28.168 1.00 65.44 101 HIS A CA 1
ATOM 711 C C . HIS A 1 101 ? 35.900 -5.818 27.743 1.00 65.44 101 HIS A C 1
ATOM 713 O O . HIS A 1 101 ? 35.729 -4.643 28.080 1.00 65.44 101 HIS A O 1
ATOM 719 N N . PRO A 1 102 ? 36.965 -6.187 27.010 1.00 73.06 102 PRO A N 1
ATOM 720 C CA . PRO A 1 102 ? 37.931 -5.213 26.520 1.00 73.06 102 PRO A CA 1
ATOM 721 C C . PRO A 1 102 ? 37.224 -4.147 25.672 1.00 73.06 102 PRO A C 1
ATOM 723 O O . PRO A 1 102 ? 36.481 -4.472 24.740 1.00 73.06 102 PRO A O 1
ATOM 726 N N . HIS A 1 103 ? 37.453 -2.870 26.002 1.00 79.12 103 HIS A N 1
ATOM 727 C CA . HIS A 1 103 ? 36.883 -1.738 25.271 1.00 79.12 103 HIS A CA 1
ATOM 728 C C . HIS A 1 103 ? 37.131 -1.888 23.761 1.00 79.12 103 HIS A C 1
ATOM 730 O O . HIS A 1 103 ? 38.242 -2.196 23.336 1.00 79.12 103 HIS A O 1
ATOM 736 N N . GLY A 1 104 ? 36.092 -1.674 22.949 1.00 78.81 104 GLY A N 1
ATOM 737 C CA . GLY A 1 104 ? 36.187 -1.735 21.485 1.00 78.81 104 GLY A CA 1
ATOM 738 C C . GLY A 1 104 ? 36.084 -3.135 20.865 1.00 78.81 104 GLY A C 1
ATOM 739 O O . GLY A 1 104 ? 36.265 -3.261 19.658 1.00 78.81 104 GLY A O 1
ATOM 740 N N . THR A 1 105 ? 35.773 -4.177 21.643 1.00 85.06 105 THR A N 1
ATOM 741 C CA . THR A 1 105 ? 35.561 -5.535 21.110 1.00 85.06 105 THR A CA 1
ATOM 742 C C . THR A 1 105 ? 34.071 -5.847 20.979 1.00 85.06 105 THR A C 1
ATOM 744 O O . THR A 1 105 ? 33.309 -5.635 21.922 1.00 85.06 105 THR A O 1
ATOM 747 N N . LEU A 1 106 ? 33.650 -6.377 19.824 1.00 85.69 106 LEU A N 1
ATOM 748 C CA . LEU A 1 106 ? 32.302 -6.928 19.663 1.00 85.69 106 LEU A CA 1
ATOM 749 C C . LEU A 1 106 ? 32.150 -8.150 20.571 1.00 85.69 106 LEU A C 1
ATOM 751 O O . LEU A 1 106 ? 32.945 -9.086 20.496 1.00 85.69 106 LEU A O 1
ATOM 755 N N . THR A 1 107 ? 31.131 -8.143 21.423 1.00 84.88 107 THR A N 1
ATOM 756 C CA . THR A 1 107 ? 30.816 -9.261 22.314 1.00 84.88 107 THR A CA 1
ATOM 757 C C . THR A 1 107 ? 29.376 -9.701 22.108 1.00 84.88 107 THR A C 1
ATOM 759 O O . THR A 1 107 ? 28.494 -8.889 21.834 1.00 84.88 107 THR A O 1
ATOM 762 N N . GLY A 1 108 ? 29.154 -11.014 22.185 1.00 83.12 108 GLY A N 1
ATOM 763 C CA . GLY A 1 108 ? 27.887 -11.627 21.798 1.00 83.12 108 GLY A CA 1
ATOM 764 C C . GLY A 1 108 ? 27.675 -11.685 20.280 1.00 83.12 108 GLY A C 1
ATOM 765 O O . GLY A 1 108 ? 28.361 -11.044 19.487 1.00 83.12 108 GLY A O 1
ATOM 766 N N . SER A 1 109 ? 26.713 -12.505 19.869 1.00 85.75 109 SER A N 1
ATOM 767 C CA . SER A 1 109 ? 26.209 -12.541 18.497 1.00 85.75 109 SER A CA 1
ATOM 768 C C . SER A 1 109 ? 24.747 -12.969 18.527 1.00 85.75 109 SER A C 1
ATOM 770 O O . SER A 1 109 ? 24.375 -13.849 19.302 1.00 85.75 109 SER A O 1
ATOM 772 N N . GLY A 1 110 ? 23.917 -12.324 17.717 1.00 89.31 110 GLY A N 1
ATOM 773 C CA . GLY A 1 110 ? 22.490 -12.596 17.632 1.00 89.31 110 GLY A CA 1
ATOM 774 C C . GLY A 1 110 ? 21.826 -11.685 16.600 1.00 89.31 110 GLY A C 1
ATOM 775 O O . GLY A 1 110 ? 22.435 -10.694 16.186 1.00 89.31 110 GLY A O 1
ATOM 776 N N . PRO A 1 111 ? 20.602 -12.009 16.154 1.00 90.06 111 PRO A N 1
ATOM 777 C CA . PRO A 1 111 ? 19.850 -11.131 15.268 1.00 90.06 111 PRO A CA 1
ATOM 778 C C . PRO A 1 111 ? 19.629 -9.756 15.903 1.00 90.06 111 PRO A C 1
ATOM 780 O O . PRO A 1 111 ? 19.379 -9.654 17.105 1.00 90.06 111 PRO A O 1
ATOM 783 N N . ALA A 1 112 ? 19.655 -8.702 15.087 1.00 90.31 112 ALA A N 1
ATOM 784 C CA . ALA A 1 112 ? 19.153 -7.404 15.514 1.00 90.31 112 ALA A CA 1
ATOM 785 C C . ALA A 1 112 ? 17.640 -7.513 15.761 1.00 90.31 112 ALA A C 1
ATOM 787 O O . ALA A 1 112 ? 16.895 -7.987 14.901 1.00 90.31 112 ALA A O 1
ATOM 788 N N . ILE A 1 113 ? 17.194 -7.093 16.942 1.00 90.88 113 ILE A N 1
ATOM 789 C CA . ILE A 1 113 ? 15.789 -7.164 17.344 1.00 90.88 113 ILE A CA 1
ATOM 790 C C . ILE A 1 113 ? 15.159 -5.796 17.136 1.00 90.88 113 ILE A C 1
ATOM 792 O O . ILE A 1 113 ? 15.671 -4.797 17.638 1.00 90.88 113 ILE A O 1
ATOM 796 N N . LEU A 1 114 ? 14.024 -5.765 16.440 1.00 93.19 114 LEU A N 1
ATOM 797 C CA . LEU A 1 114 ? 13.148 -4.603 16.442 1.00 93.19 114 LEU A CA 1
ATOM 798 C C . LEU A 1 114 ? 12.228 -4.708 17.670 1.00 93.19 114 LEU A C 1
ATOM 800 O O . LEU A 1 114 ? 11.422 -5.641 17.733 1.00 93.19 114 LEU A O 1
ATOM 804 N N . PRO A 1 115 ? 12.355 -3.822 18.676 1.00 91.00 115 PRO A N 1
ATOM 805 C CA . PRO A 1 115 ? 11.583 -3.939 19.908 1.00 91.00 115 PRO A CA 1
ATOM 806 C C . PRO A 1 115 ? 10.082 -3.942 19.632 1.00 91.00 115 PRO A C 1
ATOM 808 O O . PRO A 1 115 ? 9.616 -3.300 18.691 1.00 91.00 115 PRO A O 1
ATOM 811 N N . THR A 1 116 ? 9.317 -4.652 20.465 1.00 91.69 116 THR A N 1
ATOM 812 C CA . THR A 1 116 ? 7.843 -4.749 20.379 1.00 91.69 116 THR A CA 1
ATOM 813 C C . THR A 1 116 ? 7.296 -5.302 19.061 1.00 91.69 116 THR A C 1
ATOM 815 O O . THR A 1 116 ? 6.097 -5.213 18.800 1.00 91.69 116 THR A O 1
ATOM 818 N N . SER A 1 117 ? 8.170 -5.851 18.216 1.00 96.94 117 SER A N 1
ATOM 819 C CA . SER A 1 117 ? 7.791 -6.446 16.945 1.00 96.94 117 SER A CA 1
ATOM 820 C C . SER A 1 117 ? 7.709 -7.956 17.056 1.00 96.94 117 SER A C 1
ATOM 822 O O . SER A 1 117 ? 8.513 -8.595 17.733 1.00 96.94 117 SER A O 1
ATOM 824 N N . GLU A 1 118 ? 6.762 -8.530 16.332 1.00 96.38 118 GLU A N 1
ATOM 825 C CA . GLU A 1 118 ? 6.571 -9.967 16.235 1.00 96.38 118 GLU A CA 1
ATOM 826 C C . GLU A 1 118 ? 6.379 -10.390 14.783 1.00 96.38 118 GLU A C 1
ATOM 828 O O . GLU A 1 118 ? 6.094 -9.566 13.912 1.00 96.38 118 GLU A O 1
ATOM 833 N N . GLN A 1 119 ? 6.509 -11.690 14.527 1.00 95.94 119 GLN A N 1
ATOM 834 C CA . GLN A 1 119 ? 6.178 -12.285 13.242 1.00 95.94 119 GLN A CA 1
ATOM 835 C C . GLN A 1 119 ? 5.363 -13.560 13.429 1.00 95.94 119 GLN A C 1
ATOM 837 O O . GLN A 1 119 ? 5.636 -14.363 14.321 1.00 95.94 119 GLN A O 1
ATOM 842 N N . HIS A 1 120 ? 4.393 -13.744 12.546 1.00 96.56 120 HIS A N 1
ATOM 843 C CA . HIS A 1 120 ? 3.475 -14.872 12.508 1.00 96.56 120 HIS A CA 1
ATOM 844 C C . HIS A 1 120 ? 3.359 -15.371 11.075 1.00 96.56 120 HIS A C 1
ATOM 846 O O . HIS A 1 120 ? 3.757 -14.688 10.131 1.00 96.56 120 HIS A O 1
ATOM 852 N N . TRP A 1 121 ? 2.804 -16.564 10.902 1.00 97.62 121 TRP A N 1
ATOM 853 C CA . TRP A 1 121 ? 2.489 -17.085 9.580 1.00 97.62 121 TRP A CA 1
ATOM 854 C C . TRP A 1 121 ? 1.017 -17.424 9.489 1.00 97.62 121 TRP A C 1
ATOM 856 O O . TRP A 1 121 ? 0.450 -17.976 10.429 1.00 97.62 121 TRP A O 1
ATOM 866 N N . ILE A 1 122 ? 0.440 -17.161 8.326 1.00 98.12 122 ILE A N 1
ATOM 867 C CA . ILE A 1 122 ? -0.924 -17.545 7.991 1.00 98.12 122 ILE A CA 1
ATOM 868 C C . ILE A 1 122 ? -0.909 -18.227 6.627 1.00 98.12 122 ILE A C 1
ATOM 870 O O . ILE A 1 122 ? -0.329 -17.713 5.672 1.00 98.12 122 ILE A O 1
ATOM 874 N N . THR A 1 123 ? -1.477 -19.425 6.553 1.00 98.44 123 THR A N 1
ATOM 875 C CA . THR A 1 123 ? -1.676 -20.128 5.283 1.00 98.44 123 THR A CA 1
ATOM 876 C C . THR A 1 123 ? -3.073 -19.807 4.800 1.00 98.44 123 THR A C 1
ATOM 878 O O . THR A 1 123 ? -4.035 -20.126 5.496 1.00 98.44 123 THR A O 1
ATOM 881 N N . SER A 1 124 ? -3.174 -19.174 3.637 1.00 98.50 124 SER A N 1
ATOM 882 C CA . SER A 1 124 ? -4.455 -18.730 3.117 1.00 98.50 124 SER A CA 1
ATOM 883 C C . SER A 1 124 ? -5.195 -19.835 2.386 1.00 98.50 124 SER A C 1
ATOM 885 O O . SER A 1 124 ? -4.616 -20.527 1.545 1.00 98.50 124 SER A O 1
ATOM 887 N N . SER A 1 125 ? -6.494 -19.956 2.654 1.00 98.56 125 SER A N 1
ATOM 888 C CA . SER A 1 125 ? -7.376 -20.830 1.882 1.00 98.56 125 SER A CA 1
ATOM 889 C C . SER A 1 125 ? -7.746 -20.224 0.524 1.00 98.56 125 SER A C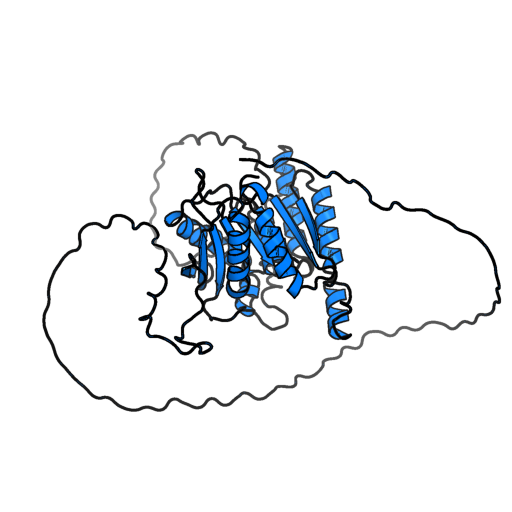 1
ATOM 891 O O . SER A 1 125 ? -7.978 -20.961 -0.432 1.00 98.56 125 SER A O 1
ATOM 893 N N . HIS A 1 126 ? -7.727 -18.891 0.407 1.00 98.31 126 HIS A N 1
ATOM 894 C CA . HIS A 1 126 ? -8.052 -18.179 -0.830 1.00 98.31 126 HIS A CA 1
ATOM 895 C C . HIS A 1 126 ? -6.929 -18.229 -1.864 1.00 98.31 126 HIS A C 1
ATOM 897 O O . HIS A 1 126 ? -7.205 -18.332 -3.058 1.00 98.31 126 HIS A O 1
ATOM 903 N N . THR A 1 127 ? -5.669 -18.151 -1.429 1.00 97.62 127 THR A N 1
ATOM 904 C CA . THR A 1 127 ? -4.512 -18.134 -2.343 1.00 97.62 127 THR A CA 1
ATOM 905 C C . THR A 1 127 ? -3.710 -19.434 -2.331 1.00 97.62 127 THR A C 1
ATOM 907 O O . THR A 1 127 ? -2.891 -19.654 -3.220 1.00 97.62 127 THR A O 1
ATOM 910 N N . GLY A 1 128 ? -3.902 -20.292 -1.321 1.00 97.19 128 GLY A N 1
ATOM 911 C CA . GLY A 1 128 ? -3.060 -21.467 -1.072 1.00 97.19 128 GLY A CA 1
ATOM 912 C C . GLY A 1 128 ? -1.643 -21.125 -0.591 1.00 97.19 128 GLY A C 1
ATOM 913 O O . GLY A 1 128 ? -0.824 -22.023 -0.389 1.00 97.19 128 GLY A O 1
ATOM 914 N N . ARG A 1 129 ? -1.324 -19.836 -0.412 1.00 97.19 129 ARG A N 1
ATOM 915 C CA . ARG A 1 129 ? 0.011 -19.348 -0.059 1.00 97.19 129 ARG A CA 1
ATOM 916 C C . ARG A 1 129 ? 0.156 -19.188 1.450 1.00 97.19 129 ARG A C 1
ATOM 918 O O . ARG A 1 129 ? -0.788 -18.837 2.152 1.00 97.19 129 ARG A O 1
ATOM 925 N N . ARG A 1 130 ? 1.375 -19.398 1.950 1.00 97.62 130 ARG A N 1
ATOM 926 C CA . ARG A 1 130 ? 1.760 -19.050 3.321 1.00 97.62 130 ARG A CA 1
ATOM 927 C C . ARG A 1 130 ? 2.387 -17.656 3.350 1.00 97.62 130 ARG A C 1
ATOM 929 O O . ARG A 1 130 ? 3.445 -17.440 2.764 1.00 97.62 130 ARG A O 1
ATOM 936 N N . TYR A 1 131 ? 1.745 -16.732 4.052 1.00 98.56 131 TYR A N 1
ATOM 937 C CA . TYR A 1 131 ? 2.216 -15.364 4.253 1.00 98.56 131 TYR A CA 1
ATOM 938 C C . TYR A 1 131 ? 2.948 -15.232 5.582 1.00 98.56 131 TYR A C 1
ATOM 940 O O . TYR A 1 131 ? 2.635 -15.928 6.554 1.00 98.56 131 TYR A O 1
ATOM 948 N N . ARG A 1 132 ? 3.916 -14.320 5.621 1.00 98.31 132 ARG A N 1
ATOM 949 C CA . ARG A 1 132 ? 4.572 -13.861 6.844 1.00 98.31 132 ARG A CA 1
ATOM 950 C C . ARG A 1 132 ? 3.935 -12.537 7.248 1.00 98.31 132 ARG A C 1
ATOM 952 O O . ARG A 1 132 ? 3.923 -11.595 6.465 1.00 98.31 132 ARG A O 1
ATOM 959 N N . ILE A 1 133 ? 3.418 -12.472 8.466 1.00 98.62 133 ILE A N 1
ATOM 960 C CA . ILE A 1 133 ? 2.740 -11.299 9.017 1.00 98.62 133 ILE A CA 1
ATOM 961 C C . ILE A 1 133 ? 3.598 -10.740 10.132 1.00 98.62 133 ILE A C 1
ATOM 963 O O . ILE A 1 133 ? 3.787 -11.395 11.154 1.00 98.62 133 ILE A O 1
ATOM 967 N N . GLN A 1 134 ? 4.131 -9.544 9.927 1.00 98.44 134 GLN A N 1
ATOM 968 C CA . GLN A 1 134 ? 4.937 -8.845 10.920 1.00 98.44 134 GLN A CA 1
ATOM 969 C C . GLN A 1 134 ? 4.092 -7.764 11.583 1.00 98.44 134 GLN A C 1
ATOM 971 O O . GLN A 1 134 ? 3.377 -7.045 10.892 1.00 98.44 134 GLN A O 1
ATOM 976 N N . THR A 1 135 ? 4.154 -7.640 12.904 1.00 98.69 135 THR A N 1
ATOM 977 C CA . THR A 1 135 ? 3.328 -6.679 13.650 1.00 98.69 135 THR A CA 1
ATOM 978 C C . THR A 1 135 ? 4.143 -5.918 14.677 1.00 98.69 135 THR A C 1
ATOM 980 O O . THR A 1 135 ? 4.987 -6.522 15.331 1.00 98.69 135 THR A O 1
ATOM 983 N N . THR A 1 136 ? 3.865 -4.630 14.878 1.00 98.31 136 THR A N 1
ATOM 984 C CA . THR A 1 136 ? 4.351 -3.864 16.039 1.00 98.31 136 THR A CA 1
ATOM 985 C C . THR A 1 136 ? 3.301 -2.853 16.492 1.00 98.31 136 THR A C 1
ATOM 987 O O . THR A 1 136 ? 2.565 -2.317 15.665 1.00 98.31 136 THR A O 1
ATOM 990 N N . ILE A 1 137 ? 3.234 -2.600 17.798 1.00 96.88 137 ILE A N 1
ATOM 991 C CA . ILE A 1 137 ? 2.424 -1.531 18.392 1.00 96.88 137 ILE A CA 1
ATOM 992 C C . ILE A 1 137 ? 3.334 -0.367 18.781 1.00 96.88 137 ILE A C 1
ATOM 994 O O . ILE A 1 137 ? 4.418 -0.583 19.320 1.00 96.88 137 ILE A O 1
ATOM 998 N N . THR A 1 138 ? 2.902 0.867 18.535 1.00 94.62 138 THR A N 1
ATOM 999 C CA . THR A 1 138 ? 3.745 2.063 18.745 1.00 94.62 138 THR A CA 1
ATOM 1000 C C . THR A 1 138 ? 3.458 2.823 20.042 1.00 94.62 138 THR A C 1
ATOM 1002 O O . THR A 1 138 ? 3.970 3.923 20.254 1.00 94.62 138 THR A O 1
ATOM 1005 N N . GLY A 1 139 ? 2.643 2.238 20.925 1.00 92.75 139 GLY A N 1
ATOM 1006 C CA . GLY A 1 139 ? 2.262 2.793 22.223 1.00 92.75 139 GLY A CA 1
ATOM 1007 C C . GLY A 1 139 ? 1.004 2.124 22.794 1.00 92.75 139 GLY A C 1
ATOM 1008 O O . GLY A 1 139 ? 0.544 1.124 22.237 1.00 92.75 139 GLY A O 1
ATOM 1009 N N . PRO A 1 140 ? 0.441 2.640 23.901 1.00 92.94 140 PRO A N 1
ATOM 1010 C CA . PRO A 1 140 ? -0.837 2.179 24.449 1.00 92.94 140 PRO A CA 1
ATOM 1011 C C . PRO A 1 140 ? -1.990 2.361 23.455 1.00 92.94 140 PRO A C 1
ATOM 1013 O O . PRO A 1 140 ? -1.990 3.325 22.695 1.00 92.94 140 PRO A O 1
ATOM 1016 N N . ALA A 1 141 ? -2.970 1.458 23.473 1.00 93.69 141 ALA A N 1
ATOM 1017 C CA . ALA A 1 141 ? -4.132 1.547 22.591 1.00 93.69 141 ALA A CA 1
ATOM 1018 C C . ALA A 1 141 ? -4.983 2.794 22.902 1.00 93.69 141 ALA A C 1
ATOM 1020 O O . ALA A 1 141 ? -5.273 3.034 24.080 1.00 93.69 141 ALA A O 1
ATOM 1021 N N . PRO A 1 142 ? -5.423 3.552 21.880 1.00 92.19 142 PRO A N 1
ATOM 1022 C CA . PRO A 1 142 ? -6.494 4.533 22.030 1.00 92.19 142 PRO A CA 1
ATOM 1023 C C . PRO A 1 142 ? -7.802 3.883 22.508 1.00 92.19 142 PRO A C 1
ATOM 1025 O O . PRO A 1 142 ? -7.998 2.675 22.365 1.00 92.19 142 PRO A O 1
ATOM 1028 N N . GLU A 1 143 ? -8.735 4.684 23.032 1.00 91.81 143 GLU A N 1
ATOM 1029 C CA . GLU A 1 143 ? -10.038 4.184 23.512 1.00 91.81 143 GLU A CA 1
ATOM 1030 C C . GLU A 1 143 ? -10.869 3.505 22.411 1.00 91.81 143 GLU A C 1
ATOM 1032 O O . GLU A 1 143 ? -11.579 2.541 22.685 1.00 91.81 143 GLU A O 1
ATOM 1037 N N . SER A 1 144 ? -10.760 3.973 21.163 1.00 93.00 144 SER A N 1
ATOM 1038 C CA . SER A 1 144 ? -11.414 3.371 19.991 1.00 93.00 144 SER A CA 1
ATOM 1039 C C . SER A 1 144 ? -10.727 2.095 19.488 1.00 93.00 144 SER A C 1
ATOM 1041 O O . SER A 1 144 ? -11.251 1.443 18.589 1.00 93.00 144 SER A O 1
ATOM 1043 N N . GLY A 1 145 ? -9.583 1.721 20.068 1.00 96.44 145 GLY A N 1
ATOM 1044 C CA . GLY A 1 145 ? -8.670 0.719 19.527 1.00 96.44 145 GLY A CA 1
ATOM 1045 C C . GLY A 1 145 ? -7.571 1.345 18.666 1.00 96.44 145 GLY A C 1
ATOM 1046 O O . GLY A 1 145 ? -7.587 2.534 18.359 1.00 96.44 145 GLY A O 1
ATOM 1047 N N . TYR A 1 146 ? -6.581 0.537 18.299 1.00 97.06 146 TYR A N 1
ATOM 1048 C CA . TYR A 1 146 ? -5.502 0.930 17.406 1.00 97.06 146 TYR A CA 1
ATOM 1049 C C . TYR A 1 146 ? -6.038 1.183 15.996 1.00 97.06 146 TYR A C 1
ATOM 1051 O O . TYR A 1 146 ? -6.622 0.266 15.404 1.00 97.06 146 TYR A O 1
ATOM 1059 N N . PRO A 1 147 ? -5.734 2.346 15.400 1.00 97.19 147 PRO A N 1
ATOM 1060 C CA . PRO A 1 147 ? -5.680 2.451 13.958 1.00 97.19 147 PRO A CA 1
ATOM 1061 C C . PRO A 1 147 ? -4.647 1.469 13.403 1.00 97.19 147 PRO A C 1
ATOM 1063 O O . PRO A 1 147 ? -3.616 1.206 14.036 1.00 97.19 147 PRO A O 1
ATOM 1066 N N . VAL A 1 148 ? -4.914 0.911 12.224 1.00 98.38 148 VAL A N 1
ATOM 1067 C CA . VAL A 1 148 ? -4.061 -0.124 11.626 1.00 98.38 148 VAL A CA 1
ATOM 1068 C C . VAL A 1 148 ? -3.466 0.362 10.317 1.00 98.38 148 VAL A C 1
ATOM 1070 O O . VAL A 1 148 ? -4.186 0.767 9.406 1.00 98.38 148 VAL A O 1
ATOM 1073 N N . PHE A 1 149 ? -2.145 0.272 10.201 1.00 98.56 149 PHE A N 1
ATOM 1074 C CA . PHE A 1 149 ? -1.409 0.562 8.978 1.00 98.56 149 PHE A CA 1
ATOM 1075 C C . PHE A 1 149 ? -0.877 -0.737 8.369 1.00 98.56 149 PHE A C 1
ATOM 1077 O O . PHE A 1 149 ? 0.119 -1.297 8.835 1.00 98.56 149 PHE A O 1
ATOM 1084 N N . TYR A 1 150 ? -1.541 -1.216 7.319 1.00 98.81 150 TYR A N 1
ATOM 1085 C CA . TYR A 1 150 ? -1.094 -2.361 6.535 1.00 98.81 150 TYR A CA 1
ATOM 1086 C C . TYR A 1 150 ? -0.102 -1.895 5.475 1.00 98.81 150 TYR A C 1
ATOM 1088 O O . TYR A 1 150 ? -0.442 -1.084 4.618 1.00 98.81 150 TYR A O 1
ATOM 1096 N N . THR A 1 151 ? 1.110 -2.440 5.502 1.00 98.62 151 THR A N 1
ATOM 1097 C CA . THR A 1 151 ? 2.120 -2.239 4.463 1.00 98.62 151 THR A CA 1
ATOM 1098 C C . THR A 1 151 ? 2.328 -3.534 3.687 1.00 98.62 151 THR A C 1
ATOM 1100 O O . THR A 1 151 ? 2.709 -4.569 4.245 1.00 98.62 151 THR A O 1
ATOM 1103 N N . LEU A 1 152 ? 2.029 -3.482 2.389 1.00 98.62 152 LEU A N 1
ATOM 1104 C CA . LEU A 1 152 ? 2.371 -4.539 1.439 1.00 98.62 152 LEU A CA 1
ATOM 1105 C C . LEU A 1 152 ? 3.888 -4.596 1.228 1.00 98.62 152 LEU A C 1
ATOM 1107 O O . LEU A 1 152 ? 4.610 -3.676 1.611 1.00 98.62 152 LEU A O 1
ATOM 1111 N N . ASP A 1 153 ? 4.379 -5.676 0.614 1.00 97.88 153 ASP A N 1
ATOM 1112 C CA . ASP A 1 153 ? 5.820 -5.952 0.524 1.00 97.88 153 ASP A CA 1
ATOM 1113 C C . ASP A 1 153 ? 6.494 -5.872 1.917 1.00 97.88 153 ASP A C 1
ATOM 1115 O O . ASP A 1 153 ? 7.547 -5.251 2.103 1.00 97.88 153 ASP A O 1
ATOM 1119 N N . GLY A 1 154 ? 5.850 -6.483 2.921 1.00 97.56 154 GLY A N 1
ATOM 1120 C CA . GLY A 1 154 ? 6.206 -6.374 4.336 1.00 97.56 154 GLY A CA 1
ATOM 1121 C C . GLY A 1 154 ? 7.655 -6.751 4.644 1.00 97.56 154 GLY A C 1
ATOM 1122 O O . GLY A 1 154 ? 8.284 -6.081 5.459 1.00 97.56 154 GLY A O 1
ATOM 1123 N N . ASP A 1 155 ? 8.224 -7.728 3.931 1.00 95.81 155 ASP A N 1
ATOM 1124 C CA . ASP A 1 155 ? 9.628 -8.128 4.104 1.00 95.81 155 ASP A CA 1
ATOM 1125 C C . ASP A 1 155 ? 10.618 -6.994 3.793 1.00 95.81 155 ASP A C 1
ATOM 1127 O O . ASP A 1 155 ? 11.683 -6.917 4.405 1.00 95.81 155 ASP A O 1
ATOM 1131 N N . THR A 1 156 ? 10.258 -6.082 2.882 1.00 95.00 156 THR A N 1
ATOM 1132 C CA . THR A 1 156 ? 11.041 -4.874 2.586 1.00 95.00 156 THR A CA 1
ATOM 1133 C C . THR A 1 156 ? 10.664 -3.721 3.519 1.00 95.00 156 THR A C 1
ATOM 1135 O O . THR A 1 156 ? 11.538 -2.987 3.981 1.00 95.00 156 THR A O 1
ATOM 1138 N N . LEU A 1 157 ? 9.366 -3.514 3.773 1.00 97.00 157 LEU A N 1
ATOM 1139 C CA . LEU A 1 157 ? 8.867 -2.233 4.288 1.00 97.00 157 LEU A CA 1
ATOM 1140 C C . LEU A 1 157 ? 8.482 -2.212 5.761 1.00 97.00 157 LEU A C 1
ATOM 1142 O O . LEU A 1 157 ? 8.417 -1.125 6.338 1.00 97.00 157 LEU A O 1
ATOM 1146 N N . PHE A 1 158 ? 8.262 -3.365 6.391 1.00 97.81 158 PHE A N 1
ATOM 1147 C CA . PHE A 1 158 ? 7.811 -3.419 7.779 1.00 97.81 158 PHE A CA 1
ATOM 1148 C C . PHE A 1 158 ? 8.772 -2.699 8.726 1.00 97.81 158 PHE A C 1
ATOM 1150 O O . PHE A 1 158 ? 8.336 -1.866 9.512 1.00 97.81 158 PHE A O 1
ATOM 1157 N N . ALA A 1 159 ? 10.078 -2.970 8.633 1.00 95.88 159 ALA A N 1
ATOM 1158 C CA . ALA A 1 159 ? 11.059 -2.373 9.539 1.00 95.88 159 ALA A CA 1
ATOM 1159 C C . ALA A 1 159 ? 11.120 -0.841 9.406 1.00 95.88 159 ALA A C 1
ATOM 1161 O O . ALA A 1 159 ? 11.196 -0.137 10.411 1.00 95.88 159 ALA A O 1
ATOM 1162 N N . VAL A 1 160 ? 11.024 -0.323 8.176 1.00 95.94 160 VAL A N 1
ATOM 1163 C CA . VAL A 1 160 ? 10.999 1.122 7.904 1.00 95.94 160 VAL A CA 1
ATOM 1164 C C . VAL A 1 160 ? 9.734 1.750 8.484 1.00 95.94 160 VAL A C 1
ATOM 1166 O O . VAL A 1 160 ? 9.825 2.736 9.212 1.00 95.94 160 VAL A O 1
ATOM 1169 N N . ALA A 1 161 ? 8.568 1.156 8.210 1.00 97.50 161 ALA A N 1
ATOM 1170 C CA . ALA A 1 161 ? 7.285 1.640 8.713 1.00 97.50 161 ALA A CA 1
ATOM 1171 C C . ALA A 1 161 ? 7.230 1.608 10.246 1.00 97.50 161 ALA A C 1
ATOM 1173 O O . ALA A 1 161 ? 6.854 2.593 10.870 1.00 97.50 161 ALA A O 1
ATOM 1174 N N . ALA A 1 162 ? 7.675 0.513 10.857 1.00 96.94 162 ALA A N 1
ATOM 1175 C CA . ALA A 1 162 ? 7.727 0.344 12.300 1.00 96.94 162 ALA A CA 1
ATOM 1176 C C . ALA A 1 162 ? 8.612 1.404 12.970 1.00 96.94 162 ALA A C 1
ATOM 1178 O O . ALA A 1 162 ? 8.156 2.103 13.873 1.00 96.94 162 ALA A O 1
ATOM 1179 N N . MET A 1 163 ? 9.859 1.568 12.516 1.00 95.25 163 MET A N 1
ATOM 1180 C CA . MET A 1 163 ? 10.775 2.557 13.097 1.00 95.25 163 MET A CA 1
ATOM 1181 C C . MET A 1 163 ? 10.265 3.988 12.921 1.00 95.25 163 MET A C 1
ATOM 1183 O O . MET A 1 163 ? 10.346 4.790 13.851 1.00 95.25 163 MET A O 1
ATOM 1187 N N . ALA A 1 164 ? 9.724 4.307 11.745 1.00 94.88 164 ALA A N 1
ATOM 1188 C CA . ALA A 1 164 ? 9.147 5.615 11.477 1.00 94.88 164 ALA A CA 1
ATOM 1189 C C . ALA A 1 164 ? 7.928 5.895 12.360 1.00 94.88 164 ALA A C 1
ATOM 1191 O O . ALA A 1 164 ? 7.836 6.972 12.944 1.00 94.88 164 ALA A O 1
ATOM 1192 N N . ALA A 1 165 ? 7.024 4.927 12.498 1.00 94.94 165 ALA A N 1
ATOM 1193 C CA . ALA A 1 165 ? 5.830 5.075 13.312 1.00 94.94 165 ALA A CA 1
ATOM 1194 C C . ALA A 1 165 ? 6.190 5.260 14.792 1.00 94.94 165 ALA A C 1
ATOM 1196 O O . ALA A 1 165 ? 5.710 6.206 15.403 1.00 94.94 165 ALA A O 1
ATOM 1197 N N . HIS A 1 166 ? 7.116 4.460 15.338 1.00 93.62 166 HIS A N 1
ATOM 1198 C CA . HIS A 1 166 ? 7.648 4.667 16.695 1.00 93.62 166 HIS A CA 1
ATOM 1199 C C . HIS A 1 166 ? 8.241 6.070 16.875 1.00 93.62 166 HIS A C 1
ATOM 1201 O O . HIS A 1 166 ? 7.966 6.736 17.870 1.00 93.62 166 HIS A O 1
ATOM 1207 N N . ALA A 1 167 ? 9.025 6.559 15.908 1.00 91.94 167 ALA A N 1
ATOM 1208 C CA . ALA A 1 167 ? 9.579 7.911 15.974 1.00 91.94 167 ALA A CA 1
ATOM 1209 C C . ALA A 1 167 ? 8.476 8.984 15.992 1.00 91.94 167 ALA A C 1
ATOM 1211 O O . ALA A 1 167 ? 8.544 9.921 16.789 1.00 91.94 167 ALA A O 1
ATOM 1212 N N . LEU A 1 168 ? 7.443 8.832 15.159 1.00 91.25 168 LEU A N 1
ATOM 1213 C CA . LEU A 1 168 ? 6.314 9.760 15.085 1.00 91.25 168 LEU A CA 1
ATOM 1214 C C . LEU A 1 168 ? 5.476 9.749 16.372 1.00 91.25 168 LEU A C 1
ATOM 1216 O O . LEU A 1 168 ? 5.113 10.820 16.864 1.00 91.25 168 LEU A O 1
ATOM 1220 N N . THR A 1 169 ? 5.248 8.580 16.975 1.00 90.38 169 THR A N 1
ATOM 1221 C CA . THR A 1 169 ? 4.430 8.455 18.190 1.00 90.38 169 THR A CA 1
ATOM 1222 C C . THR A 1 169 ? 5.151 8.872 19.469 1.00 90.38 169 THR A C 1
ATOM 1224 O O . THR A 1 169 ? 4.493 9.168 20.462 1.00 90.38 169 THR A O 1
ATOM 1227 N N . THR A 1 170 ? 6.485 9.000 19.472 1.00 86.00 170 THR A N 1
ATOM 1228 C CA . THR A 1 170 ? 7.210 9.531 20.648 1.00 86.00 170 THR A CA 1
ATOM 1229 C C . THR A 1 170 ? 6.810 10.960 21.023 1.00 86.00 170 THR A C 1
ATOM 1231 O O . THR A 1 170 ? 6.951 11.360 22.179 1.00 86.00 170 THR A O 1
ATOM 1234 N N . ARG A 1 171 ? 6.305 11.735 20.056 1.00 83.31 171 ARG A N 1
ATOM 1235 C CA . ARG A 1 171 ? 5.805 13.100 20.247 1.00 83.31 171 ARG A CA 1
ATOM 1236 C C . ARG A 1 171 ? 4.468 13.279 19.540 1.00 83.31 171 ARG A C 1
ATOM 1238 O O . ARG A 1 171 ? 4.343 14.122 18.654 1.00 83.31 171 ARG A O 1
ATOM 1245 N N . THR A 1 172 ? 3.481 12.469 19.925 1.00 80.06 172 THR A N 1
ATOM 1246 C CA . THR A 1 172 ? 2.134 12.467 19.325 1.00 80.06 172 THR A CA 1
ATOM 1247 C C . THR A 1 172 ? 1.563 13.878 19.145 1.00 80.06 172 THR A C 1
ATOM 1249 O O . THR A 1 172 ? 1.140 14.218 18.047 1.00 80.06 172 THR A O 1
ATOM 1252 N N . GLY A 1 173 ? 1.650 14.735 20.172 1.00 78.88 173 GLY A N 1
ATOM 1253 C CA . GLY A 1 173 ? 1.137 16.111 20.127 1.00 78.88 173 GLY A CA 1
ATOM 1254 C C . GLY A 1 173 ? 1.862 17.064 19.164 1.00 78.88 173 GLY A C 1
ATOM 1255 O O . GLY A 1 173 ? 1.273 18.055 18.753 1.00 78.88 173 GLY A O 1
ATOM 1256 N N . GLU A 1 174 ? 3.116 16.785 18.787 1.00 82.31 174 GLU A N 1
ATOM 1257 C CA . GLU A 1 174 ? 3.840 17.554 17.757 1.00 82.31 174 GLU A CA 1
ATOM 1258 C C . GLU A 1 174 ? 3.617 16.968 16.356 1.00 82.31 174 GLU A C 1
ATOM 1260 O O . GLU A 1 174 ? 3.599 17.699 15.368 1.00 82.31 174 GLU A O 1
ATOM 1265 N N . ASN A 1 175 ? 3.487 15.643 16.263 1.00 82.75 175 ASN A N 1
ATOM 1266 C CA . ASN A 1 175 ? 3.501 14.927 14.991 1.00 82.75 175 ASN A CA 1
ATOM 1267 C C . ASN A 1 175 ? 2.115 14.610 14.424 1.00 82.75 175 ASN A C 1
ATOM 1269 O O . ASN A 1 175 ? 2.056 14.272 13.242 1.00 82.75 175 ASN A O 1
ATOM 1273 N N . GLY A 1 176 ? 1.052 14.688 15.232 1.00 83.69 176 GLY A N 1
ATOM 1274 C CA . GLY A 1 176 ? -0.316 14.345 14.823 1.00 83.69 176 GLY A CA 1
ATOM 1275 C C . GLY A 1 176 ? -0.501 12.860 14.502 1.00 83.69 176 GLY A C 1
ATOM 1276 O O . GLY A 1 176 ? -1.328 12.506 13.675 1.00 83.69 176 GLY A O 1
ATOM 1277 N N . VAL A 1 177 ? 0.323 11.984 15.088 1.00 86.62 177 VAL A N 1
ATOM 1278 C CA . VAL A 1 177 ? 0.260 10.532 14.860 1.00 86.62 177 VAL A CA 1
ATOM 1279 C C . VAL A 1 177 ? 0.037 9.847 16.196 1.00 86.62 177 VAL A C 1
ATOM 1281 O O . VAL A 1 177 ? 0.919 9.849 17.058 1.00 86.62 177 VAL A O 1
ATOM 1284 N N . GLU A 1 178 ? -1.152 9.282 16.377 1.00 90.50 178 GLU A N 1
ATOM 1285 C CA . GLU A 1 178 ? -1.505 8.511 17.566 1.00 90.50 178 GLU A CA 1
ATOM 1286 C C . GLU A 1 178 ? -0.874 7.102 17.557 1.00 90.50 178 GLU A C 1
ATOM 1288 O O . GLU A 1 178 ? -0.418 6.622 16.511 1.00 90.50 178 GLU A O 1
ATOM 1293 N N . PRO A 1 179 ? -0.800 6.415 18.714 1.00 94.06 179 PRO A N 1
ATOM 1294 C CA . PRO A 1 179 ? -0.367 5.023 18.770 1.00 94.06 179 PRO A CA 1
ATOM 1295 C C . PRO A 1 179 ? -1.188 4.123 17.841 1.00 94.06 179 PRO A C 1
ATOM 1297 O O . PRO A 1 179 ? -2.415 4.152 17.858 1.00 94.06 179 PRO A O 1
ATOM 1300 N N . MET A 1 180 ? -0.508 3.279 17.070 1.00 96.25 180 MET A N 1
ATOM 1301 C CA . MET A 1 180 ? -1.105 2.462 16.013 1.00 96.25 180 MET A CA 1
ATOM 1302 C C . MET A 1 180 ? -0.490 1.063 15.954 1.00 96.25 180 MET A C 1
ATOM 1304 O O . MET A 1 180 ? 0.592 0.808 16.494 1.00 96.25 180 MET A O 1
ATOM 1308 N N . LEU A 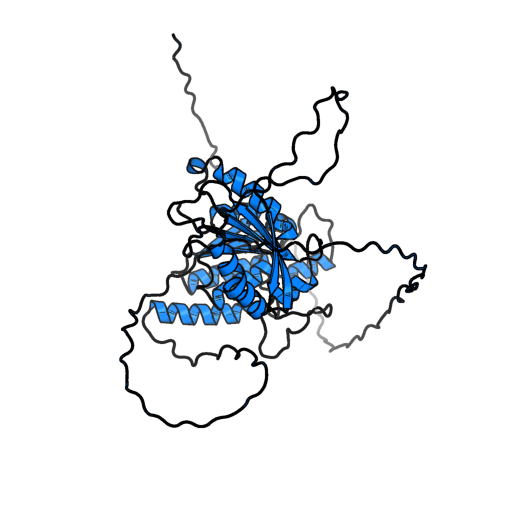1 181 ? -1.194 0.162 15.271 1.00 98.19 181 LEU A N 1
ATOM 1309 C CA . LEU A 1 181 ? -0.712 -1.164 14.908 1.00 98.19 181 LEU A CA 1
ATOM 1310 C C . LEU A 1 181 ? -0.149 -1.121 13.482 1.00 98.19 181 LEU A C 1
ATOM 1312 O O . LEU A 1 181 ? -0.879 -0.881 12.522 1.00 98.19 181 LEU A O 1
ATOM 1316 N N . ILE A 1 182 ? 1.144 -1.398 13.331 1.00 98.62 182 ILE A N 1
ATOM 1317 C CA . ILE A 1 182 ? 1.779 -1.570 12.019 1.00 98.62 182 ILE A CA 1
ATOM 1318 C C . ILE A 1 182 ? 1.747 -3.048 11.651 1.00 98.62 182 ILE A C 1
ATOM 1320 O O . ILE A 1 182 ? 2.191 -3.881 12.442 1.00 98.62 182 ILE A O 1
ATOM 1324 N N . VAL A 1 183 ? 1.273 -3.367 10.446 1.00 98.88 183 VAL A N 1
ATOM 1325 C CA . VAL A 1 183 ? 1.166 -4.736 9.926 1.00 98.88 183 VAL A CA 1
ATOM 1326 C C . VAL A 1 183 ? 1.903 -4.841 8.595 1.00 98.88 183 VAL A C 1
ATOM 1328 O O . VAL A 1 183 ? 1.470 -4.289 7.590 1.00 98.88 183 VAL A O 1
ATOM 1331 N N . GLY A 1 184 ? 3.013 -5.572 8.565 1.00 98.69 184 GLY A N 1
ATOM 1332 C CA . GLY A 1 184 ? 3.711 -5.943 7.338 1.00 98.69 184 GLY A CA 1
ATOM 1333 C C . GLY A 1 184 ? 3.173 -7.250 6.775 1.00 98.69 184 GLY A C 1
ATOM 1334 O O . GLY A 1 184 ? 3.211 -8.269 7.466 1.00 98.69 184 GLY A O 1
ATOM 1335 N N . VAL A 1 185 ? 2.712 -7.232 5.524 1.00 98.75 185 VAL A N 1
ATOM 1336 C CA . VAL A 1 185 ? 2.262 -8.433 4.806 1.00 98.75 185 VAL A CA 1
ATOM 1337 C C . VAL A 1 185 ? 3.344 -8.859 3.821 1.00 98.75 185 VAL A C 1
ATOM 1339 O O . VAL A 1 185 ? 3.555 -8.212 2.795 1.00 98.75 185 VAL A O 1
ATOM 1342 N N . GLY A 1 186 ? 4.056 -9.925 4.169 1.00 97.94 186 GLY A N 1
ATOM 1343 C CA . GLY A 1 186 ? 5.175 -10.474 3.413 1.00 97.94 186 GLY A CA 1
ATOM 1344 C C . GLY A 1 186 ? 5.025 -11.965 3.112 1.00 97.94 186 GLY A C 1
ATOM 1345 O O . GLY A 1 186 ? 3.960 -12.571 3.265 1.00 97.94 186 GLY A O 1
ATOM 1346 N N . TYR A 1 187 ? 6.128 -12.576 2.707 1.00 97.12 187 TYR A N 1
ATOM 1347 C CA . TYR A 1 187 ? 6.223 -13.932 2.191 1.00 97.12 187 TYR A CA 1
ATOM 1348 C C . TYR A 1 187 ? 7.102 -14.812 3.085 1.00 97.12 187 TYR A C 1
ATOM 1350 O O . TYR A 1 187 ? 7.941 -14.349 3.853 1.00 97.12 187 TYR A O 1
ATOM 1358 N N . SER A 1 188 ? 6.885 -16.127 3.032 1.00 89.25 188 SER A N 1
ATOM 1359 C CA . SER A 1 188 ? 7.573 -17.075 3.917 1.00 89.25 188 SER A CA 1
ATOM 1360 C C . SER A 1 188 ? 8.906 -17.608 3.375 1.00 89.25 188 SER A C 1
ATOM 1362 O O . SER A 1 188 ? 9.422 -18.575 3.930 1.00 89.25 188 SER A O 1
ATOM 1364 N N . ASP A 1 189 ? 9.439 -17.049 2.289 1.00 87.56 189 ASP A N 1
ATOM 1365 C CA . ASP A 1 189 ? 10.668 -17.519 1.627 1.00 87.56 189 ASP A CA 1
ATOM 1366 C C . ASP A 1 189 ? 11.955 -16.887 2.186 1.00 87.56 189 ASP A C 1
ATOM 1368 O O . ASP A 1 189 ? 13.053 -17.323 1.845 1.00 87.56 189 ASP A O 1
ATOM 1372 N N . GLY A 1 190 ? 11.829 -15.885 3.063 1.00 83.12 190 GLY A N 1
ATOM 1373 C CA . GLY A 1 190 ? 12.958 -15.190 3.681 1.00 83.12 190 GLY A CA 1
ATOM 1374 C C . GLY A 1 190 ? 13.693 -14.229 2.743 1.00 83.12 190 GLY A C 1
ATOM 1375 O O . GLY A 1 190 ? 14.733 -13.693 3.128 1.00 83.12 190 GLY A O 1
ATOM 1376 N N . ALA A 1 191 ? 13.176 -13.997 1.533 1.00 89.81 191 ALA A N 1
ATOM 1377 C CA . ALA A 1 191 ? 13.708 -12.993 0.626 1.00 89.81 191 ALA A CA 1
ATOM 1378 C C . ALA A 1 191 ? 13.262 -11.588 1.055 1.00 89.81 191 ALA A C 1
ATOM 1380 O O . ALA A 1 191 ? 12.207 -11.405 1.655 1.00 89.81 191 ALA A O 1
ATOM 1381 N N . TRP A 1 192 ? 14.040 -10.567 0.688 1.00 88.25 192 TRP A N 1
ATOM 1382 C CA . TRP A 1 192 ? 13.628 -9.171 0.881 1.00 88.25 192 TRP A CA 1
ATOM 1383 C C . TRP A 1 192 ? 12.375 -8.824 0.068 1.00 88.25 192 TRP A C 1
ATOM 1385 O O . TRP A 1 192 ? 11.589 -7.976 0.480 1.00 88.25 192 TRP A O 1
ATOM 1395 N N . LEU A 1 193 ? 12.195 -9.474 -1.086 1.00 91.50 193 LEU A N 1
ATOM 1396 C CA . LEU A 1 193 ? 11.058 -9.288 -1.978 1.00 91.50 193 LEU A CA 1
ATOM 1397 C C . LEU A 1 193 ? 10.815 -10.568 -2.786 1.00 91.50 193 LEU A C 1
ATOM 1399 O O . LEU A 1 193 ? 11.669 -10.961 -3.583 1.00 91.50 193 LEU A O 1
ATOM 1403 N N . ASN A 1 194 ? 9.640 -11.183 -2.646 1.00 94.56 194 ASN A N 1
ATOM 1404 C CA . ASN A 1 194 ? 9.240 -12.303 -3.497 1.00 94.56 194 ASN A CA 1
ATOM 1405 C C . ASN A 1 194 ? 8.595 -11.771 -4.782 1.00 94.56 194 ASN A C 1
ATOM 1407 O O . ASN A 1 194 ? 7.428 -11.380 -4.794 1.00 94.56 194 ASN A O 1
ATOM 1411 N N . THR A 1 195 ? 9.360 -11.729 -5.875 1.00 93.06 195 THR A N 1
ATOM 1412 C CA . THR A 1 195 ? 8.912 -11.108 -7.129 1.00 93.06 195 THR A CA 1
ATOM 1413 C C . THR A 1 195 ? 7.804 -11.858 -7.847 1.00 93.06 195 THR A C 1
ATOM 1415 O O . THR A 1 195 ? 7.113 -11.237 -8.649 1.00 93.06 195 THR A O 1
ATOM 1418 N N . ASP A 1 196 ? 7.651 -13.154 -7.604 1.00 95.44 196 ASP A N 1
ATOM 1419 C CA . ASP A 1 196 ? 6.705 -13.994 -8.338 1.00 95.44 196 ASP A CA 1
ATOM 1420 C C . ASP A 1 196 ? 5.363 -14.011 -7.616 1.00 95.44 196 ASP A C 1
ATOM 1422 O O . ASP A 1 196 ? 4.331 -13.715 -8.213 1.00 95.44 196 ASP A O 1
ATOM 1426 N N . ALA A 1 197 ? 5.391 -14.235 -6.301 1.00 97.00 197 ALA A N 1
ATOM 1427 C CA . ALA A 1 197 ? 4.202 -14.206 -5.466 1.00 97.00 197 ALA A CA 1
ATOM 1428 C C . ALA A 1 197 ? 3.516 -12.837 -5.497 1.00 97.00 197 ALA A C 1
ATOM 1430 O O . ALA A 1 197 ? 2.303 -12.772 -5.655 1.00 97.00 197 ALA A O 1
ATOM 1431 N N . ARG A 1 198 ? 4.282 -11.740 -5.440 1.00 97.56 198 ARG A N 1
ATOM 1432 C CA . ARG A 1 198 ? 3.704 -10.390 -5.495 1.00 97.56 198 ARG A CA 1
ATOM 1433 C C . ARG A 1 198 ? 3.124 -10.013 -6.853 1.00 97.56 198 ARG A C 1
ATOM 1435 O O . ARG A 1 198 ? 2.313 -9.101 -6.931 1.00 97.56 198 ARG A O 1
ATOM 1442 N N . VAL A 1 199 ? 3.573 -10.642 -7.941 1.00 97.88 199 VAL A N 1
ATOM 1443 C CA . VAL A 1 199 ? 2.972 -10.407 -9.263 1.00 97.88 199 VAL A CA 1
ATOM 1444 C C . VAL A 1 199 ? 1.602 -11.057 -9.320 1.00 97.88 199 VAL A C 1
ATOM 1446 O O . VAL A 1 199 ? 0.660 -10.396 -9.739 1.00 97.88 199 VAL A O 1
ATOM 1449 N N . ASP A 1 200 ? 1.480 -12.285 -8.822 1.00 98.12 200 ASP A N 1
ATOM 1450 C CA . ASP A 1 200 ? 0.195 -12.956 -8.626 1.00 98.12 200 ASP A CA 1
ATOM 1451 C C . ASP A 1 200 ? -0.718 -12.144 -7.703 1.00 98.12 200 ASP A C 1
ATOM 1453 O O . ASP A 1 200 ? -1.754 -11.649 -8.139 1.00 98.12 200 ASP A O 1
ATOM 1457 N N . ASP A 1 201 ? -0.288 -11.898 -6.467 1.00 98.62 201 ASP A N 1
ATOM 1458 C CA . ASP A 1 201 ? -1.126 -11.291 -5.432 1.00 98.62 201 ASP A CA 1
ATOM 1459 C C . ASP A 1 201 ? -1.559 -9.849 -5.740 1.00 98.62 201 ASP A C 1
ATOM 1461 O O . ASP A 1 201 ? -2.605 -9.422 -5.259 1.00 98.62 201 ASP A O 1
ATOM 1465 N N . TYR A 1 202 ? -0.772 -9.065 -6.489 1.00 98.75 202 TYR A N 1
ATOM 1466 C CA . TYR A 1 202 ? -1.014 -7.620 -6.627 1.00 98.75 202 TYR A CA 1
ATOM 1467 C C . TYR A 1 202 ? -1.545 -7.172 -7.990 1.00 98.75 202 TYR A C 1
ATOM 1469 O O . TYR A 1 202 ? -1.763 -5.975 -8.197 1.00 98.75 202 TYR A O 1
ATOM 1477 N N . THR A 1 203 ? -1.741 -8.088 -8.938 1.00 98.62 203 THR A N 1
ATOM 1478 C CA . THR A 1 203 ? -2.275 -7.732 -10.259 1.00 98.62 203 THR A CA 1
ATOM 1479 C C . THR A 1 203 ? -3.749 -8.130 -10.388 1.00 98.62 203 THR A C 1
ATOM 1481 O O . THR A 1 203 ? -4.108 -9.256 -10.023 1.00 98.62 203 THR A O 1
ATOM 1484 N N . PRO A 1 204 ? -4.618 -7.225 -10.881 1.00 98.25 204 PRO A N 1
ATOM 1485 C CA . PRO A 1 204 ? -6.037 -7.513 -11.079 1.00 98.25 204 PRO A CA 1
ATOM 1486 C C . PRO A 1 204 ? -6.279 -8.706 -12.011 1.00 98.25 204 PRO A C 1
ATOM 1488 O O . PRO A 1 204 ? -5.555 -8.862 -12.998 1.00 98.25 204 PRO A O 1
ATOM 1491 N N . PRO A 1 205 ? -7.305 -9.536 -11.769 1.00 96.88 205 PRO A N 1
ATOM 1492 C CA . PRO A 1 205 ? -7.756 -10.481 -12.778 1.00 96.88 205 PRO A CA 1
ATOM 1493 C C . PRO A 1 205 ? -8.395 -9.737 -13.956 1.00 96.88 205 PRO A C 1
ATOM 1495 O O . PRO A 1 205 ? -9.222 -8.841 -13.778 1.00 96.88 205 PRO A O 1
ATOM 1498 N N . VAL A 1 206 ? -8.048 -10.145 -15.178 1.00 96.12 206 VAL A N 1
ATOM 1499 C CA . VAL A 1 206 ? -8.681 -9.642 -16.406 1.00 96.12 206 VAL A CA 1
ATOM 1500 C C . VAL A 1 206 ? -9.629 -10.721 -16.941 1.00 96.12 206 VAL A C 1
ATOM 1502 O O . VAL A 1 206 ? -9.178 -11.851 -17.143 1.00 96.12 206 VAL A O 1
ATOM 1505 N N . PRO A 1 207 ? -10.925 -10.418 -17.171 1.00 92.44 207 PRO A N 1
ATOM 1506 C CA . PRO A 1 207 ? -11.951 -11.422 -17.466 1.00 92.44 207 PRO A CA 1
ATOM 1507 C C . PRO A 1 207 ? -11.680 -12.330 -18.668 1.00 92.44 207 PRO A C 1
ATOM 1509 O O . PRO A 1 207 ? -12.122 -13.474 -18.679 1.00 92.44 207 PRO A O 1
ATOM 1512 N N . ASP A 1 208 ? -10.966 -11.839 -19.680 1.00 92.50 208 ASP A N 1
ATOM 1513 C CA . ASP A 1 208 ? -10.629 -12.608 -20.883 1.00 92.50 208 ASP A CA 1
ATOM 1514 C C . ASP A 1 208 ? -9.387 -13.509 -20.709 1.00 92.50 208 ASP A C 1
ATOM 1516 O O . ASP A 1 208 ? -8.994 -14.207 -21.643 1.00 92.50 208 ASP A O 1
ATOM 1520 N N . GLY A 1 209 ? -8.755 -13.502 -19.529 1.00 90.69 209 GLY A N 1
ATOM 1521 C CA . GLY A 1 209 ? -7.568 -14.299 -19.213 1.00 90.69 209 GLY A CA 1
ATOM 1522 C C . GLY A 1 209 ? -6.271 -13.834 -19.889 1.00 90.69 209 GLY A C 1
ATOM 1523 O O . GLY A 1 209 ? -5.222 -14.456 -19.684 1.00 90.69 209 GLY A O 1
ATOM 1524 N N . SER A 1 210 ? -6.303 -12.733 -20.650 1.00 91.31 210 SER A N 1
ATOM 1525 C CA . SER A 1 210 ? -5.139 -12.169 -21.358 1.00 91.31 210 SER A CA 1
ATOM 1526 C C . SER A 1 210 ? -4.012 -11.725 -20.425 1.00 91.31 210 SER A C 1
ATOM 1528 O O . SER A 1 210 ? -2.855 -11.632 -20.835 1.00 91.31 210 SER A O 1
ATOM 1530 N N . ALA A 1 211 ? -4.334 -11.512 -19.152 1.00 91.75 211 ALA A N 1
ATOM 1531 C CA . ALA A 1 211 ? -3.392 -11.180 -18.101 1.00 91.75 211 ALA A CA 1
ATOM 1532 C C . ALA A 1 211 ? -3.156 -12.352 -17.136 1.00 91.75 211 ALA A C 1
ATOM 1534 O O . ALA A 1 211 ? -2.967 -12.103 -15.959 1.00 91.75 211 ALA A O 1
ATOM 1535 N N . SER A 1 212 ? -3.172 -13.613 -17.581 1.00 93.00 212 SER A N 1
ATOM 1536 C CA . SER A 1 212 ? -2.865 -14.756 -16.693 1.00 93.00 212 SER A CA 1
ATOM 1537 C C . SER A 1 212 ? -1.371 -14.927 -16.396 1.00 93.00 212 SER A C 1
ATOM 1539 O O . SER A 1 212 ? -1.007 -15.460 -15.348 1.00 93.00 212 SER A O 1
ATOM 1541 N N . HIS A 1 213 ? -0.504 -14.475 -17.308 1.00 95.94 213 HIS A N 1
ATOM 1542 C CA . HIS A 1 213 ? 0.947 -14.517 -17.152 1.00 95.94 213 HIS A CA 1
ATOM 1543 C C . HIS A 1 213 ? 1.586 -13.215 -17.636 1.00 95.94 213 HIS A C 1
ATOM 1545 O O . HIS A 1 213 ? 1.121 -12.602 -18.598 1.00 95.94 213 HIS A O 1
ATOM 1551 N N . ASP A 1 214 ? 2.670 -12.802 -16.986 1.00 93.25 214 ASP A N 1
ATOM 1552 C CA . ASP A 1 214 ? 3.467 -11.664 -17.435 1.00 93.25 214 ASP A CA 1
ATOM 1553 C C . ASP A 1 214 ? 4.430 -12.057 -18.584 1.00 93.25 214 ASP A C 1
ATOM 1555 O O . ASP A 1 214 ? 4.618 -13.244 -18.868 1.00 93.25 214 ASP A O 1
ATOM 1559 N N . PRO A 1 215 ? 5.113 -11.099 -19.244 1.00 90.31 215 PRO A N 1
ATOM 1560 C CA . PRO A 1 215 ? 6.068 -11.405 -20.317 1.00 90.31 215 PRO A CA 1
ATOM 1561 C C . PRO A 1 215 ? 7.267 -12.277 -19.905 1.00 90.31 215 PRO A C 1
ATOM 1563 O O . PRO A 1 215 ? 8.040 -12.693 -20.765 1.00 90.31 215 PRO A O 1
ATOM 1566 N N . ARG A 1 216 ? 7.467 -12.520 -18.604 1.00 92.25 216 ARG A N 1
ATOM 1567 C CA . ARG A 1 216 ? 8.502 -13.408 -18.057 1.00 92.25 216 ARG A CA 1
ATOM 1568 C C . ARG A 1 216 ? 7.945 -14.788 -17.686 1.00 92.25 216 ARG A C 1
ATOM 1570 O O . ARG A 1 216 ? 8.692 -15.602 -17.156 1.00 92.25 216 ARG A O 1
ATOM 1577 N N . GLY A 1 217 ? 6.667 -15.054 -17.961 1.00 94.25 217 GLY A N 1
ATOM 1578 C CA . GLY A 1 217 ? 6.003 -16.322 -17.668 1.00 94.25 217 GLY A CA 1
ATOM 1579 C C . GLY A 1 217 ? 5.572 -16.485 -16.210 1.00 94.25 217 GLY A C 1
ATOM 1580 O O . GLY A 1 217 ? 5.279 -17.601 -15.793 1.00 94.25 217 GLY A O 1
ATOM 1581 N N . ARG A 1 218 ? 5.536 -15.408 -15.418 1.00 95.62 218 ARG A N 1
ATOM 1582 C CA . ARG A 1 218 ? 5.073 -15.459 -14.023 1.00 95.62 218 ARG A CA 1
ATOM 1583 C C . ARG A 1 218 ? 3.556 -15.383 -13.974 1.00 95.62 218 ARG A C 1
ATOM 1585 O O . ARG A 1 218 ? 2.976 -14.584 -14.704 1.00 95.62 218 ARG A O 1
ATOM 1592 N N . ILE A 1 219 ? 2.939 -16.174 -13.099 1.00 96.19 219 ILE A N 1
ATOM 159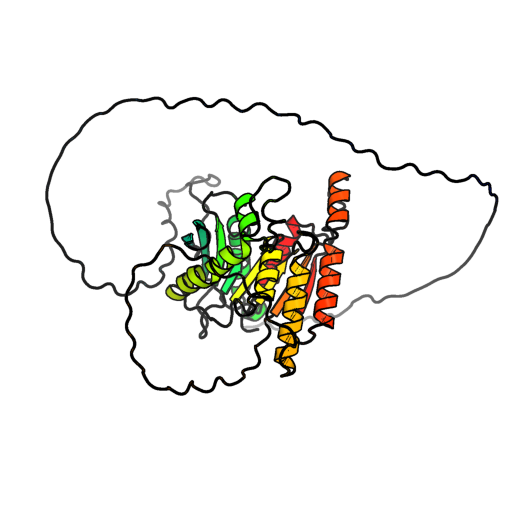3 C CA . ILE A 1 219 ? 1.491 -16.138 -12.852 1.00 96.19 219 ILE A CA 1
ATOM 1594 C C . ILE A 1 219 ? 1.104 -14.754 -12.323 1.00 96.19 219 ILE A C 1
ATOM 1596 O O . ILE A 1 219 ? 1.801 -14.199 -11.473 1.00 96.19 219 ILE A O 1
ATOM 1600 N N . GLN A 1 220 ? 0.004 -14.206 -12.837 1.00 96.56 220 GLN A N 1
ATOM 1601 C CA . GLN A 1 220 ? -0.544 -12.913 -12.438 1.00 96.56 220 GLN A CA 1
ATOM 1602 C C . GLN A 1 220 ? -2.097 -12.969 -12.444 1.00 96.56 220 GLN A C 1
ATOM 1604 O O . GLN A 1 220 ? -2.681 -13.931 -12.949 1.00 96.56 220 GLN A O 1
ATOM 1609 N N . GLY A 1 221 ? -2.781 -11.976 -11.872 1.00 97.44 221 GLY A N 1
ATOM 1610 C CA . GLY A 1 221 ? -4.248 -11.907 -11.807 1.00 97.44 221 GLY A CA 1
ATOM 1611 C C . GLY A 1 221 ? -4.861 -12.445 -10.508 1.00 97.44 221 GLY A C 1
ATOM 1612 O O . GLY A 1 221 ? -6.009 -12.889 -10.499 1.00 97.44 221 GLY A O 1
ATOM 1613 N N . GLY A 1 222 ? -4.098 -12.484 -9.417 1.00 98.31 222 GLY A N 1
ATOM 1614 C CA . GLY A 1 222 ? -4.507 -13.023 -8.121 1.00 98.31 222 GLY A CA 1
ATOM 1615 C C . GLY A 1 222 ? -5.069 -12.010 -7.127 1.00 98.31 222 GLY A C 1
ATOM 1616 O O . GLY A 1 222 ? -5.410 -12.421 -6.016 1.00 98.31 222 GLY A O 1
ATOM 1617 N N . ALA A 1 223 ? -5.208 -10.731 -7.499 1.00 98.75 223 ALA A N 1
ATOM 1618 C CA . ALA A 1 223 ? -5.621 -9.667 -6.578 1.00 98.75 223 ALA A CA 1
ATOM 1619 C C . ALA A 1 223 ? -6.914 -9.968 -5.806 1.00 98.75 223 ALA A C 1
ATOM 1621 O O . ALA A 1 223 ? -6.924 -9.831 -4.587 1.00 98.75 223 ALA A O 1
ATOM 1622 N N . ASP A 1 224 ? -7.967 -10.472 -6.454 1.00 98.69 224 ASP A N 1
ATOM 1623 C CA . ASP A 1 224 ? -9.221 -10.809 -5.762 1.00 98.69 224 ASP A CA 1
ATOM 1624 C C . ASP A 1 224 ? -9.020 -11.867 -4.662 1.00 98.69 224 ASP A C 1
ATOM 1626 O O . ASP A 1 224 ? -9.589 -11.768 -3.571 1.00 98.69 224 ASP A O 1
ATOM 1630 N N . ARG A 1 225 ? -8.173 -12.877 -4.919 1.00 98.75 225 ARG A N 1
ATOM 1631 C CA . ARG A 1 225 ? -7.864 -13.936 -3.943 1.00 98.75 225 ARG A CA 1
ATOM 1632 C C . ARG A 1 225 ? -7.040 -13.384 -2.783 1.00 98.75 225 ARG A C 1
ATOM 1634 O O . ARG A 1 225 ? -7.296 -13.726 -1.630 1.00 98.75 225 ARG A O 1
ATOM 1641 N N . PHE A 1 226 ? -6.071 -12.521 -3.079 1.00 98.88 226 PHE A N 1
ATOM 1642 C CA . PHE A 1 226 ? -5.255 -11.877 -2.055 1.00 98.88 226 PHE A CA 1
ATOM 1643 C C . PHE A 1 226 ? -6.073 -10.887 -1.209 1.00 98.88 226 PHE A C 1
ATOM 1645 O O . PHE A 1 226 ? -5.932 -10.850 0.011 1.00 98.88 226 PHE A O 1
ATOM 1652 N N . LEU A 1 227 ? -7.007 -10.149 -1.810 1.00 98.88 227 LEU A N 1
ATOM 1653 C CA . LEU A 1 227 ? -7.935 -9.289 -1.080 1.00 98.88 227 LEU A CA 1
ATOM 1654 C C . LEU A 1 227 ? -8.874 -10.097 -0.175 1.00 98.88 227 LEU A C 1
ATOM 1656 O O . LEU A 1 227 ? -9.112 -9.704 0.969 1.00 98.88 227 LEU A O 1
ATOM 1660 N N . ALA A 1 228 ? -9.369 -11.245 -0.647 1.00 98.81 228 ALA A N 1
ATOM 1661 C CA . ALA A 1 228 ? -10.149 -12.157 0.185 1.00 98.81 228 ALA A CA 1
ATOM 1662 C C . ALA A 1 228 ? -9.337 -12.642 1.398 1.00 98.81 228 ALA A C 1
ATOM 1664 O O . ALA A 1 228 ? -9.836 -12.576 2.518 1.00 98.81 228 ALA A O 1
ATOM 1665 N N . PHE A 1 229 ? -8.063 -13.003 1.208 1.00 98.88 229 PHE A N 1
ATOM 1666 C CA . PHE A 1 229 ? -7.138 -13.286 2.310 1.00 98.88 229 PHE A CA 1
ATOM 1667 C C . PHE A 1 229 ? -7.051 -12.126 3.317 1.00 98.88 229 PHE A C 1
ATOM 1669 O O . PHE A 1 229 ? -7.236 -12.337 4.519 1.00 98.88 229 PHE A O 1
ATOM 1676 N N . LEU A 1 230 ? -6.811 -10.896 2.850 1.00 98.88 230 LEU A N 1
ATOM 1677 C CA . LEU A 1 230 ? -6.688 -9.738 3.740 1.00 98.88 230 LEU A CA 1
ATOM 1678 C C . LEU A 1 230 ? -7.962 -9.517 4.572 1.00 98.88 230 LEU A C 1
ATOM 1680 O O . LEU A 1 230 ? -7.869 -9.361 5.789 1.00 98.88 230 LEU A O 1
ATOM 1684 N N . LYS A 1 231 ? -9.140 -9.534 3.934 1.00 98.31 231 LYS A N 1
ATOM 1685 C CA . LYS A 1 231 ? -10.426 -9.227 4.586 1.00 98.31 231 LYS A CA 1
ATOM 1686 C C . LYS A 1 231 ? -10.975 -10.367 5.440 1.00 98.31 231 LYS A C 1
ATOM 1688 O O . LYS A 1 231 ? -11.561 -10.119 6.487 1.00 98.31 231 LYS A O 1
ATOM 1693 N N . GLN A 1 232 ? -10.860 -11.606 4.972 1.00 98.62 232 GLN A N 1
ATOM 1694 C CA . GLN A 1 232 ? -11.590 -12.744 5.544 1.00 98.62 232 GLN A CA 1
ATOM 1695 C C . GLN A 1 232 ? -10.725 -13.587 6.482 1.00 98.62 232 GLN A C 1
ATOM 1697 O O . GLN A 1 232 ? -11.264 -14.311 7.315 1.00 98.62 232 GLN A O 1
ATOM 1702 N N . GLU A 1 233 ? -9.398 -13.474 6.391 1.00 98.75 233 GLU A N 1
ATOM 1703 C CA . GLU A 1 233 ? -8.474 -14.278 7.193 1.00 98.75 233 GLU A CA 1
ATOM 1704 C C . GLU A 1 233 ? -7.568 -13.387 8.057 1.00 98.75 233 GLU A C 1
ATOM 1706 O O . GLU A 1 233 ? -7.558 -13.523 9.282 1.00 98.75 233 GLU A O 1
ATOM 1711 N N . LEU A 1 234 ? -6.848 -12.431 7.457 1.00 98.75 234 LEU A N 1
ATOM 1712 C CA . LEU A 1 234 ? -5.874 -11.610 8.184 1.00 98.75 234 LEU A CA 1
ATOM 1713 C C . LEU A 1 234 ? -6.525 -10.601 9.141 1.00 98.75 234 LEU A C 1
ATOM 1715 O O . LEU A 1 234 ? -6.185 -10.586 10.325 1.00 98.75 234 LEU A O 1
ATOM 1719 N N . GLN A 1 235 ? -7.442 -9.760 8.651 1.00 98.56 235 GLN A N 1
ATOM 1720 C CA . GLN A 1 235 ? -8.131 -8.754 9.470 1.00 98.56 235 GLN A CA 1
ATOM 1721 C C . GLN A 1 235 ? -8.824 -9.389 10.699 1.00 98.56 235 GLN A C 1
ATOM 1723 O O . GLN A 1 235 ? -8.561 -8.938 11.818 1.00 98.56 235 GLN A O 1
ATOM 1728 N N . PRO A 1 236 ? -9.615 -10.479 10.565 1.00 98.44 236 PRO A N 1
ATOM 1729 C CA . PRO A 1 236 ? -10.206 -11.163 11.716 1.00 98.44 236 PRO A CA 1
ATOM 1730 C C . PRO A 1 236 ? -9.172 -11.747 12.682 1.00 98.44 236 PRO A C 1
ATOM 1732 O O . PRO A 1 236 ? -9.352 -11.650 13.896 1.00 98.44 236 PRO A O 1
ATOM 1735 N N . ALA A 1 237 ? -8.080 -12.331 12.176 1.00 98.50 237 ALA A N 1
ATOM 1736 C CA . ALA A 1 237 ? -7.023 -12.884 13.023 1.00 98.50 237 ALA A CA 1
ATOM 1737 C C . ALA A 1 237 ? -6.317 -11.798 13.854 1.00 98.50 237 ALA A C 1
ATOM 1739 O O . ALA A 1 237 ? -5.988 -12.023 15.020 1.00 98.50 237 ALA A O 1
ATOM 1740 N N . LEU A 1 238 ? -6.112 -10.608 13.284 1.00 98.56 238 LEU A N 1
ATOM 1741 C CA . LEU A 1 238 ? -5.545 -9.468 14.004 1.00 98.56 238 LEU A CA 1
ATOM 1742 C C . LEU A 1 238 ? -6.527 -8.904 15.040 1.00 98.56 238 LEU A C 1
ATOM 1744 O O . LEU A 1 238 ? -6.115 -8.633 16.167 1.00 98.56 238 LEU A O 1
ATOM 1748 N N . ALA A 1 239 ? -7.816 -8.797 14.705 1.00 98.00 239 ALA A N 1
ATOM 1749 C CA . ALA A 1 239 ? -8.854 -8.293 15.611 1.00 98.00 239 ALA A CA 1
ATOM 1750 C C . ALA A 1 239 ? -9.083 -9.194 16.839 1.00 98.00 239 ALA A C 1
ATOM 1752 O O . ALA A 1 239 ? -9.490 -8.718 17.895 1.00 98.00 239 ALA A O 1
ATOM 1753 N N . GLN A 1 240 ? -8.778 -10.491 16.739 1.00 97.69 240 GLN A N 1
ATOM 1754 C CA . GLN A 1 240 ? -8.791 -11.401 17.893 1.00 97.69 240 GLN A CA 1
ATOM 1755 C C . GLN A 1 240 ? -7.639 -11.148 18.875 1.00 97.69 240 GLN A C 1
ATOM 1757 O O . GLN A 1 240 ? -7.687 -11.612 20.014 1.00 97.69 240 GLN A O 1
ATOM 1762 N N . ARG A 1 241 ? -6.588 -10.450 18.439 1.00 97.00 241 ARG A N 1
ATOM 1763 C CA . ARG A 1 241 ? -5.335 -10.317 19.184 1.00 97.00 241 ARG A CA 1
ATOM 1764 C C . ARG A 1 241 ? -5.046 -8.903 19.663 1.00 97.00 241 ARG A C 1
ATOM 1766 O O . ARG A 1 241 ? -4.423 -8.732 20.709 1.00 97.00 241 ARG A O 1
ATOM 1773 N N . PHE A 1 242 ? -5.476 -7.912 18.898 1.00 97.62 242 PHE A N 1
ATOM 1774 C CA . PHE A 1 242 ? -5.267 -6.504 19.187 1.00 97.62 242 PHE A CA 1
ATOM 1775 C C . PHE A 1 242 ? -6.622 -5.795 19.272 1.00 97.62 242 PHE A C 1
ATOM 1777 O O . PHE A 1 242 ? -7.515 -6.110 18.485 1.00 97.62 242 PHE A O 1
ATOM 1784 N N . PRO A 1 243 ? -6.789 -4.819 20.182 1.00 97.25 243 PRO A N 1
ATOM 1785 C CA . PRO A 1 243 ? -7.942 -3.931 20.142 1.00 97.25 243 PRO A CA 1
ATOM 1786 C C . PRO A 1 243 ? -7.799 -3.037 18.907 1.00 97.25 243 PRO A C 1
ATOM 1788 O O . PRO A 1 243 ? -7.016 -2.096 18.930 1.00 97.25 243 PRO A O 1
ATOM 1791 N N . ILE A 1 244 ? -8.479 -3.371 17.814 1.00 97.44 244 ILE A N 1
ATOM 1792 C CA . ILE A 1 244 ? -8.412 -2.646 16.538 1.00 97.44 244 ILE A CA 1
ATOM 1793 C C . ILE A 1 244 ? -9.619 -1.726 16.412 1.00 97.44 244 ILE A C 1
ATOM 1795 O O . ILE A 1 244 ? -10.737 -2.150 16.700 1.00 97.44 244 ILE A O 1
ATOM 1799 N N . ASP A 1 245 ? -9.392 -0.506 15.931 1.00 96.75 245 ASP A N 1
ATOM 1800 C CA . ASP A 1 245 ? -10.463 0.364 15.459 1.00 96.75 245 ASP A CA 1
ATOM 1801 C C . ASP A 1 245 ? -10.881 -0.069 14.037 1.00 96.75 245 ASP A C 1
ATOM 1803 O O . ASP A 1 245 ? -10.122 0.129 13.079 1.00 96.75 245 ASP A O 1
ATOM 1807 N N . PRO A 1 246 ? -12.076 -0.663 13.850 1.00 94.06 246 PRO A N 1
ATOM 1808 C CA . PRO A 1 246 ? -12.515 -1.129 12.539 1.00 94.06 246 PRO A CA 1
ATOM 1809 C C . PRO A 1 246 ? -12.793 0.016 11.555 1.00 94.06 246 PRO A C 1
ATOM 1811 O O . PRO A 1 246 ? -12.895 -0.250 10.358 1.00 94.06 246 PRO A O 1
ATOM 1814 N N . GLN A 1 247 ? -12.926 1.255 12.042 1.00 93.94 247 GLN A N 1
ATOM 1815 C CA . GLN A 1 247 ? -13.161 2.456 11.237 1.00 93.94 247 GLN A CA 1
ATOM 1816 C C . GLN A 1 247 ? -11.864 3.198 10.881 1.00 93.94 247 GLN A C 1
ATOM 1818 O O . GLN A 1 247 ? -11.922 4.206 10.178 1.00 93.94 247 GLN A O 1
ATOM 1823 N N . SER A 1 248 ? -10.701 2.706 11.323 1.00 95.75 248 SER A N 1
ATOM 1824 C CA . SER A 1 248 ? -9.415 3.377 11.113 1.00 95.75 248 SER A CA 1
ATOM 1825 C C . SER A 1 248 ? -8.345 2.429 10.567 1.00 95.75 248 SER A C 1
ATOM 1827 O O . SER A 1 248 ? -7.309 2.198 11.189 1.00 95.75 248 SER A O 1
ATOM 1829 N N . GLN A 1 249 ? -8.574 1.868 9.378 1.00 97.88 249 GLN A N 1
ATOM 1830 C CA . GLN A 1 249 ? -7.633 0.952 8.725 1.00 97.88 249 GLN A CA 1
ATOM 1831 C C . GLN A 1 249 ? -7.107 1.513 7.401 1.00 97.88 249 GLN A C 1
ATOM 1833 O O . GLN A 1 249 ? -7.867 1.993 6.558 1.00 97.88 249 GLN A O 1
ATOM 1838 N N . SER A 1 250 ? -5.789 1.426 7.213 1.00 98.56 250 SER A N 1
ATOM 1839 C CA . SER A 1 250 ? -5.070 1.978 6.061 1.00 98.56 250 SER A CA 1
ATOM 1840 C C . SER A 1 250 ? -4.343 0.895 5.279 1.00 98.56 250 SER A C 1
ATOM 1842 O O . SER A 1 250 ? -3.601 0.117 5.874 1.00 98.56 250 SER A O 1
ATOM 1844 N N . LEU A 1 251 ? -4.487 0.889 3.955 1.00 98.88 251 LEU A N 1
ATOM 1845 C CA . LEU A 1 251 ? -3.749 0.009 3.051 1.00 98.88 251 LEU A CA 1
ATOM 1846 C C . LEU A 1 251 ? -2.703 0.804 2.264 1.00 98.88 251 LEU A C 1
ATOM 1848 O O . LEU A 1 251 ? -3.039 1.600 1.384 1.00 98.88 251 LEU A O 1
ATOM 1852 N N . PHE A 1 252 ? -1.429 0.549 2.550 1.00 98.88 252 PHE A N 1
ATOM 1853 C CA . PHE A 1 252 ? -0.292 1.108 1.832 1.00 98.88 252 PHE A CA 1
ATOM 1854 C C . PHE A 1 252 ? 0.322 0.088 0.873 1.00 98.88 252 PHE A C 1
ATOM 1856 O O . PHE A 1 252 ? 0.657 -1.035 1.258 1.00 98.88 252 PHE A O 1
ATOM 1863 N N . GLY A 1 253 ? 0.549 0.518 -0.367 1.00 98.62 253 GLY A N 1
ATOM 1864 C CA . GLY A 1 253 ? 1.227 -0.282 -1.378 1.00 98.62 253 GLY A CA 1
ATOM 1865 C C . GLY A 1 253 ? 2.087 0.562 -2.312 1.00 98.62 253 GLY A C 1
ATOM 1866 O O . GLY A 1 253 ? 1.722 1.679 -2.680 1.00 98.62 253 GLY A O 1
ATOM 1867 N N . HIS A 1 254 ? 3.227 0.005 -2.731 1.00 98.69 254 HIS A N 1
ATOM 1868 C CA . HIS A 1 254 ? 4.145 0.629 -3.684 1.00 98.69 254 HIS A CA 1
ATOM 1869 C C . HIS A 1 254 ? 4.232 -0.166 -4.994 1.00 98.69 254 HIS A C 1
ATOM 1871 O O . HIS A 1 254 ? 4.262 -1.399 -4.983 1.00 98.69 254 HIS A O 1
ATOM 1877 N N . SER A 1 255 ? 4.317 0.512 -6.142 1.00 98.19 255 SER A N 1
ATOM 1878 C CA . SER A 1 255 ? 4.472 -0.145 -7.450 1.00 98.19 255 SER A CA 1
ATOM 1879 C C . SER A 1 255 ? 3.274 -1.054 -7.774 1.00 98.19 255 SER A C 1
ATOM 1881 O O . SER A 1 255 ? 2.151 -0.554 -7.868 1.00 98.19 255 SER A O 1
ATOM 1883 N N . PHE A 1 256 ? 3.456 -2.372 -7.941 1.00 98.62 256 PHE A N 1
ATOM 1884 C CA . PHE A 1 256 ? 2.318 -3.304 -8.007 1.00 98.62 256 PHE A CA 1
ATOM 1885 C C . PHE A 1 256 ? 1.492 -3.329 -6.719 1.00 98.62 256 PHE A C 1
ATOM 1887 O O . PHE A 1 256 ? 0.278 -3.403 -6.811 1.00 98.62 256 PHE A O 1
ATOM 1894 N N . GLY A 1 257 ? 2.091 -3.144 -5.540 1.00 98.81 257 GLY A N 1
ATOM 1895 C CA . GLY A 1 257 ? 1.311 -2.964 -4.315 1.00 98.81 257 GLY A CA 1
ATOM 1896 C C . GLY A 1 257 ? 0.387 -1.746 -4.412 1.00 98.81 257 GLY A C 1
ATOM 1897 O O . GLY A 1 257 ? -0.760 -1.816 -4.001 1.00 98.81 257 GLY A O 1
ATOM 1898 N N . GLY A 1 258 ? 0.839 -0.651 -5.036 1.00 98.81 258 GLY A N 1
ATOM 1899 C CA . GLY A 1 258 ? -0.001 0.526 -5.280 1.00 98.81 258 GLY A CA 1
ATOM 1900 C C . GLY A 1 258 ? -1.110 0.263 -6.306 1.00 98.81 258 GLY A C 1
ATOM 1901 O O . GLY A 1 258 ? -2.214 0.777 -6.157 1.00 98.81 258 GLY A O 1
ATOM 1902 N N . LEU A 1 259 ? -0.843 -0.570 -7.320 1.00 98.94 259 LEU A N 1
ATOM 1903 C CA . LEU A 1 259 ? -1.868 -1.062 -8.250 1.00 98.94 259 LEU A CA 1
ATOM 1904 C C . LEU A 1 259 ? -2.942 -1.870 -7.503 1.00 98.94 259 LEU A C 1
ATOM 1906 O O . LEU A 1 259 ? -4.125 -1.594 -7.673 1.00 98.94 259 LEU A O 1
ATOM 1910 N N . PHE A 1 260 ? -2.534 -2.797 -6.635 1.00 98.94 260 PHE A N 1
ATOM 1911 C CA . PHE A 1 260 ? -3.440 -3.569 -5.787 1.00 98.94 260 PHE A CA 1
ATOM 1912 C C . PHE A 1 260 ? -4.252 -2.686 -4.833 1.00 98.94 260 PHE A C 1
ATOM 1914 O O . PHE A 1 260 ? -5.454 -2.894 -4.676 1.00 98.94 260 PHE A O 1
ATOM 1921 N N . THR A 1 261 ? -3.627 -1.675 -4.223 1.00 98.94 261 THR A N 1
ATOM 1922 C CA . THR A 1 261 ? -4.320 -0.705 -3.365 1.00 98.94 261 THR A CA 1
ATOM 1923 C C . THR A 1 261 ? -5.440 0.008 -4.126 1.00 98.94 261 THR A C 1
ATOM 1925 O O . THR A 1 261 ? -6.550 0.120 -3.609 1.00 98.94 261 THR A O 1
ATOM 1928 N N . LEU A 1 262 ? -5.186 0.447 -5.365 1.00 98.94 262 LEU A N 1
ATOM 1929 C CA . LEU A 1 262 ? -6.208 1.079 -6.207 1.00 98.94 262 LEU A CA 1
ATOM 1930 C C . LEU A 1 262 ? -7.300 0.097 -6.639 1.00 98.94 262 LEU A C 1
ATOM 1932 O O . LEU A 1 262 ? -8.479 0.415 -6.536 1.00 98.94 262 LEU A O 1
ATOM 1936 N N . HIS A 1 263 ? -6.922 -1.107 -7.062 1.00 98.88 263 HIS A N 1
ATOM 1937 C CA . HIS A 1 263 ? -7.872 -2.170 -7.386 1.00 98.88 263 HIS A CA 1
ATOM 1938 C C . HIS A 1 263 ? -8.799 -2.481 -6.200 1.00 98.88 263 HIS A C 1
ATOM 1940 O O . HIS A 1 263 ? -10.016 -2.567 -6.365 1.00 98.88 263 HIS A O 1
ATOM 1946 N N . THR A 1 264 ? -8.247 -2.561 -4.985 1.00 98.88 264 THR A N 1
ATOM 1947 C CA . THR A 1 264 ? -9.023 -2.776 -3.756 1.00 98.88 264 THR A CA 1
ATOM 1948 C C . THR A 1 264 ? -10.018 -1.642 -3.527 1.00 98.88 264 THR A C 1
ATOM 1950 O O . THR A 1 264 ? -11.200 -1.909 -3.331 1.00 98.88 264 THR A O 1
ATOM 1953 N N . LEU A 1 265 ? -9.573 -0.383 -3.622 1.00 98.69 265 LEU A N 1
ATOM 1954 C CA . LEU A 1 265 ? -10.452 0.784 -3.518 1.00 98.69 265 LEU A CA 1
ATOM 1955 C C . LEU A 1 265 ? -11.605 0.715 -4.531 1.00 98.69 265 LEU A C 1
ATOM 1957 O O . LEU A 1 265 ? -12.758 0.971 -4.189 1.00 98.69 265 LEU A O 1
ATOM 1961 N N . PHE A 1 266 ? -11.314 0.375 -5.785 1.00 98.69 266 PHE A N 1
ATOM 1962 C CA . PHE A 1 266 ? -12.323 0.413 -6.841 1.00 98.69 266 PHE A CA 1
ATOM 1963 C C . PHE A 1 266 ? -13.288 -0.761 -6.814 1.00 98.69 266 PHE A C 1
ATOM 1965 O O . PHE A 1 266 ? -14.394 -0.631 -7.337 1.00 98.69 266 PHE A O 1
ATOM 1972 N N . THR A 1 267 ? -12.914 -1.897 -6.233 1.00 98.25 267 THR A N 1
ATOM 1973 C CA . THR A 1 267 ? -13.756 -3.102 -6.213 1.00 98.25 267 THR A CA 1
ATOM 1974 C C . THR A 1 267 ? -14.464 -3.298 -4.877 1.00 98.25 267 THR A C 1
ATOM 1976 O O . THR A 1 267 ? -15.635 -3.675 -4.868 1.00 98.25 267 THR A O 1
ATOM 1979 N N . GLN A 1 268 ? -13.801 -2.986 -3.762 1.00 97.56 268 GLN A N 1
ATOM 1980 C CA . GLN A 1 268 ? -14.309 -3.137 -2.396 1.00 97.56 268 GLN A CA 1
ATOM 1981 C C . GLN A 1 268 ? -13.877 -1.941 -1.525 1.00 97.56 268 GLN A C 1
ATOM 1983 O O . GLN A 1 268 ? -13.046 -2.100 -0.628 1.00 97.56 268 GLN A O 1
ATOM 1988 N N . PRO A 1 269 ? -14.424 -0.732 -1.771 1.00 96.44 269 PRO A N 1
ATOM 1989 C CA . PRO A 1 269 ? -14.003 0.498 -1.090 1.00 96.44 269 PRO A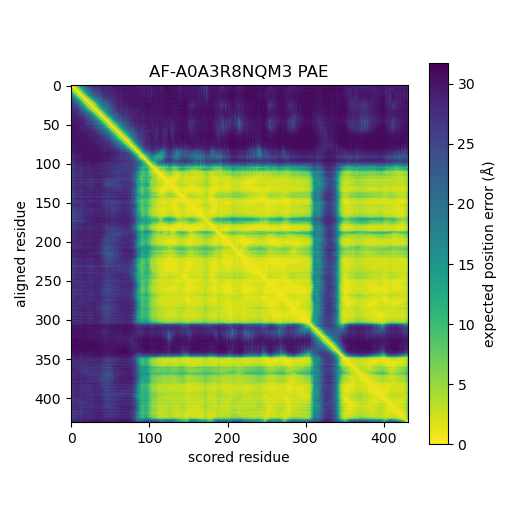 CA 1
ATOM 1990 C C . PRO A 1 269 ? -14.176 0.461 0.433 1.00 96.44 269 PRO A C 1
ATOM 1992 O O . PRO A 1 269 ? -13.490 1.196 1.132 1.00 96.44 269 PRO A O 1
ATOM 1995 N N . ASP A 1 270 ? -15.046 -0.407 0.945 1.00 94.50 270 ASP A N 1
ATOM 1996 C CA . ASP A 1 270 ? -15.326 -0.629 2.366 1.00 94.50 270 ASP A CA 1
ATOM 1997 C C . ASP A 1 270 ? -14.265 -1.483 3.088 1.00 94.50 270 ASP A C 1
ATOM 1999 O O . ASP A 1 270 ? -14.321 -1.628 4.307 1.00 94.50 270 ASP A O 1
ATOM 2003 N N . ALA A 1 271 ? -13.305 -2.065 2.359 1.00 96.62 271 ALA A N 1
ATOM 2004 C CA . ALA A 1 271 ? -12.278 -2.941 2.926 1.00 96.62 271 ALA A CA 1
ATOM 2005 C C . ALA A 1 271 ? -11.304 -2.217 3.873 1.00 96.62 271 ALA A C 1
ATOM 2007 O O . ALA A 1 271 ? -10.785 -2.824 4.812 1.00 96.62 271 ALA A O 1
ATOM 2008 N N . PHE A 1 272 ? -11.054 -0.935 3.600 1.00 97.94 272 PHE A N 1
ATOM 2009 C CA . PHE A 1 272 ? -10.186 -0.029 4.347 1.00 97.94 272 PHE A CA 1
ATOM 2010 C C . PHE A 1 272 ? -10.754 1.391 4.259 1.00 97.94 272 PHE A C 1
ATOM 2012 O O . PHE A 1 272 ? -11.454 1.722 3.306 1.00 97.94 272 PHE A O 1
ATOM 2019 N N . GLN A 1 273 ? -10.428 2.253 5.221 1.00 96.94 273 GLN A N 1
ATOM 2020 C CA . GLN A 1 273 ? -10.881 3.648 5.222 1.00 96.94 273 GLN A CA 1
ATOM 2021 C C . GLN A 1 273 ? -9.872 4.593 4.560 1.00 96.94 273 GLN A C 1
ATOM 2023 O O . GLN A 1 273 ? -10.260 5.650 4.063 1.00 96.94 273 GLN A O 1
ATOM 2028 N N . CYS A 1 274 ? -8.595 4.205 4.507 1.00 97.75 274 CYS A N 1
ATOM 2029 C CA . CYS A 1 274 ? -7.531 4.962 3.852 1.00 97.75 274 CYS A CA 1
ATOM 2030 C C . CYS A 1 274 ? -6.766 4.088 2.855 1.00 97.75 274 CYS A C 1
ATOM 2032 O O . CYS A 1 274 ? -6.235 3.035 3.206 1.00 97.75 274 CYS A O 1
ATOM 2034 N N . TYR A 1 275 ? -6.641 4.560 1.620 1.00 98.69 275 TYR A N 1
ATOM 2035 C CA . TYR A 1 275 ? -5.887 3.908 0.555 1.00 98.69 275 TYR A CA 1
ATOM 2036 C C . TYR A 1 275 ? -4.701 4.780 0.178 1.00 98.69 275 TYR A C 1
ATOM 2038 O O . TYR A 1 275 ? -4.868 5.931 -0.217 1.00 98.69 275 TYR A O 1
ATOM 2046 N N . ILE A 1 276 ? -3.491 4.239 0.296 1.00 98.62 276 ILE A N 1
ATOM 2047 C CA . ILE A 1 276 ? -2.259 4.986 0.047 1.00 98.62 276 ILE A CA 1
ATOM 2048 C C . ILE A 1 276 ? -1.467 4.263 -1.039 1.00 98.62 276 ILE A C 1
ATOM 2050 O O . ILE A 1 276 ? -0.767 3.280 -0.786 1.00 98.62 276 ILE A O 1
ATOM 2054 N N . ALA A 1 277 ? -1.615 4.736 -2.274 1.00 98.75 277 ALA A N 1
ATOM 2055 C CA . ALA A 1 277 ? -1.017 4.131 -3.454 1.00 98.75 277 ALA A CA 1
ATOM 2056 C C . ALA A 1 277 ? 0.218 4.929 -3.893 1.00 98.75 277 ALA A C 1
ATOM 2058 O O . ALA A 1 277 ? 0.128 5.988 -4.518 1.00 98.75 277 ALA A O 1
ATOM 2059 N N . SER A 1 278 ? 1.395 4.394 -3.569 1.00 98.62 278 SER A N 1
ATOM 2060 C CA . SER A 1 278 ? 2.682 4.965 -3.953 1.00 98.62 278 SER A CA 1
ATOM 2061 C C . SER A 1 278 ? 3.148 4.406 -5.288 1.00 98.62 278 SER A C 1
ATOM 2063 O O . SER A 1 278 ? 3.226 3.191 -5.481 1.00 98.62 278 SER A O 1
ATOM 2065 N N . SER A 1 279 ? 3.495 5.295 -6.212 1.00 98.50 279 SER A N 1
ATOM 2066 C CA . SER A 1 279 ? 3.986 4.954 -7.544 1.00 98.50 279 SER A CA 1
ATOM 2067 C C . SER A 1 279 ? 3.162 3.823 -8.190 1.00 98.50 279 SER A C 1
ATOM 2069 O O . SER A 1 279 ? 3.754 2.835 -8.639 1.00 98.50 279 SER A O 1
ATOM 2071 N N . PRO A 1 280 ? 1.813 3.895 -8.198 1.00 98.62 280 PRO A N 1
ATOM 2072 C CA . PRO A 1 280 ? 0.972 2.778 -8.616 1.00 98.62 280 PRO A CA 1
ATOM 2073 C C . PRO A 1 280 ? 1.244 2.428 -10.076 1.00 98.62 280 PRO A C 1
ATOM 2075 O O . PRO A 1 280 ? 1.378 3.313 -10.919 1.00 98.62 280 PRO A O 1
ATOM 2078 N N . SER A 1 281 ? 1.347 1.140 -10.401 1.00 98.44 281 SER A N 1
ATOM 2079 C CA . SER A 1 281 ? 1.679 0.681 -11.761 1.00 98.44 281 SER A CA 1
ATOM 2080 C C . SER A 1 281 ? 0.494 0.793 -12.727 1.00 98.44 281 SER A C 1
ATOM 2082 O O . SER A 1 281 ? 0.034 -0.203 -13.271 1.00 98.44 281 SER A O 1
ATOM 2084 N N . LEU A 1 282 ? 0.014 2.018 -12.961 1.00 98.38 282 LEU A N 1
ATOM 2085 C CA . LEU A 1 282 ? -1.134 2.321 -13.822 1.00 98.38 282 LEU A CA 1
ATOM 2086 C C . LEU A 1 282 ? -0.927 1.876 -15.274 1.00 98.38 282 LEU A C 1
ATOM 2088 O O . LEU A 1 282 ? -1.894 1.614 -15.966 1.00 98.38 282 LEU A O 1
ATOM 2092 N N . TRP A 1 283 ? 0.322 1.763 -15.736 1.00 96.94 283 TRP A N 1
ATOM 2093 C CA . TRP A 1 283 ? 0.661 1.251 -17.071 1.00 96.94 283 TRP A CA 1
ATOM 2094 C C . TRP A 1 283 ? 0.381 -0.246 -17.252 1.00 96.94 283 TRP A C 1
ATOM 2096 O O . TRP A 1 283 ? 0.458 -0.738 -18.377 1.00 96.94 283 TRP A O 1
ATOM 2106 N N . TRP A 1 284 ? 0.147 -0.988 -16.168 1.00 97.56 284 TRP A N 1
ATOM 2107 C CA . TRP A 1 284 ? -0.032 -2.432 -16.229 1.00 97.56 284 TRP A CA 1
ATOM 2108 C C . TRP A 1 284 ? -1.253 -2.801 -17.083 1.00 97.56 284 TRP A C 1
ATOM 2110 O O . TRP A 1 284 ? -2.316 -2.197 -16.940 1.00 97.56 284 TRP A O 1
ATOM 2120 N N . HIS A 1 285 ? -1.057 -3.786 -17.968 1.00 96.19 285 HIS A N 1
ATOM 2121 C CA . HIS A 1 285 ? -2.063 -4.355 -18.871 1.00 96.19 285 HIS A CA 1
ATOM 2122 C C . HIS A 1 285 ? -2.975 -3.298 -19.518 1.00 96.19 285 HIS A C 1
ATOM 2124 O O . HIS A 1 285 ? -4.174 -3.246 -19.259 1.00 96.19 285 HIS A O 1
ATOM 2130 N N . ASP A 1 286 ? -2.373 -2.412 -20.317 1.00 95.00 286 ASP A N 1
ATOM 2131 C CA . ASP A 1 286 ? -3.081 -1.368 -21.070 1.00 95.00 286 ASP A CA 1
ATOM 2132 C C . ASP A 1 286 ? -4.017 -0.508 -20.205 1.00 95.00 286 ASP A C 1
ATOM 2134 O O . ASP A 1 286 ? -5.149 -0.205 -20.578 1.00 95.00 286 ASP A O 1
ATOM 2138 N N . GLU A 1 287 ? -3.528 -0.115 -19.025 1.00 96.94 287 GLU A N 1
ATOM 2139 C CA . GLU A 1 287 ? -4.264 0.706 -18.059 1.00 96.94 287 GLU A CA 1
ATOM 2140 C C . GLU A 1 287 ? -5.579 0.083 -17.574 1.00 96.94 287 GLU A C 1
ATOM 2142 O O . GLU A 1 287 ? -6.529 0.798 -17.254 1.00 96.94 287 GLU A O 1
ATOM 2147 N N . TYR A 1 288 ? -5.642 -1.248 -17.472 1.00 97.88 288 TYR A N 1
ATOM 2148 C CA . TYR A 1 288 ? -6.853 -1.973 -17.077 1.00 97.88 288 TYR A CA 1
ATOM 2149 C C . TYR A 1 288 ? -7.540 -1.410 -15.824 1.00 97.88 288 TYR A C 1
ATOM 2151 O O . TYR A 1 288 ? -8.761 -1.265 -15.802 1.00 97.88 288 TYR A O 1
ATOM 2159 N N . VAL A 1 289 ? -6.760 -1.013 -14.814 1.00 98.06 289 VAL A N 1
ATOM 2160 C CA . VAL A 1 289 ? -7.268 -0.443 -13.553 1.00 98.06 289 VAL A CA 1
ATOM 2161 C C . VAL A 1 289 ? -8.110 0.831 -13.757 1.00 98.06 289 VAL A C 1
ATOM 2163 O O . VAL A 1 289 ? -8.948 1.164 -12.923 1.00 98.06 289 VAL A O 1
ATOM 2166 N N . LEU A 1 290 ? -7.960 1.541 -14.883 1.00 98.50 290 LEU A N 1
ATOM 2167 C CA . LEU A 1 290 ? -8.804 2.694 -15.210 1.00 98.50 290 LEU A CA 1
ATOM 2168 C C . LEU A 1 290 ? -10.244 2.286 -15.551 1.00 98.50 290 LEU A C 1
ATOM 2170 O O . LEU A 1 290 ? -11.165 3.049 -15.281 1.00 98.50 290 LEU A O 1
ATOM 2174 N N . LYS A 1 291 ? -10.467 1.068 -16.060 1.00 98.25 291 LYS A N 1
ATOM 2175 C CA . LYS A 1 291 ? -11.824 0.528 -16.243 1.00 98.25 291 LYS A CA 1
ATOM 2176 C C . LYS A 1 291 ? -12.508 0.316 -14.891 1.00 98.25 291 LYS A C 1
ATOM 2178 O O . LYS A 1 291 ? -13.687 0.627 -14.732 1.00 98.25 291 LYS A O 1
ATOM 2183 N N . GLU A 1 292 ? -11.759 -0.177 -13.905 1.00 98.44 292 GLU A N 1
ATOM 2184 C CA . GLU A 1 292 ? -12.248 -0.358 -12.533 1.00 98.44 292 GLU A CA 1
ATOM 2185 C C . GLU A 1 292 ? -12.551 0.992 -11.874 1.00 98.44 292 GLU A C 1
ATOM 2187 O O . GLU A 1 292 ? -13.614 1.154 -11.272 1.00 98.44 292 GLU A O 1
ATOM 2192 N N . ARG A 1 293 ? -11.666 1.981 -12.065 1.00 98.44 293 ARG A N 1
ATOM 2193 C CA . ARG A 1 293 ? -11.875 3.375 -11.649 1.00 98.44 293 ARG A CA 1
ATOM 2194 C C . ARG A 1 293 ? -13.188 3.935 -12.196 1.00 98.44 293 ARG A C 1
ATOM 2196 O O . ARG A 1 293 ? -13.982 4.472 -11.430 1.00 98.44 293 ARG A O 1
ATOM 2203 N N . ASP A 1 294 ? -13.433 3.806 -13.497 1.00 98.44 294 ASP A N 1
ATOM 2204 C CA . ASP A 1 294 ? -14.625 4.376 -14.141 1.00 98.44 294 ASP A CA 1
ATOM 2205 C C . ASP A 1 294 ? -15.913 3.728 -13.612 1.00 98.44 294 ASP A C 1
ATOM 2207 O O . ASP A 1 294 ? -16.909 4.409 -13.336 1.00 98.44 294 ASP A O 1
ATOM 2211 N N . ALA A 1 295 ? -15.877 2.411 -13.385 1.00 98.00 295 ALA A N 1
ATOM 2212 C CA . ALA A 1 295 ? -16.970 1.689 -12.749 1.00 98.00 295 ALA A CA 1
ATOM 2213 C C . ALA A 1 295 ? -17.187 2.150 -11.296 1.00 98.00 295 ALA A C 1
ATOM 2215 O O . ALA A 1 295 ? -18.330 2.344 -10.880 1.00 98.00 295 ALA A O 1
ATOM 2216 N N . PHE A 1 296 ? -16.113 2.350 -10.527 1.00 97.69 296 PHE A N 1
ATOM 2217 C CA . PHE A 1 296 ? -16.173 2.870 -9.161 1.00 97.69 296 PHE A CA 1
ATOM 2218 C C . PHE A 1 296 ? -16.796 4.268 -9.108 1.00 97.69 296 PHE A C 1
ATOM 2220 O O . PHE A 1 296 ? -17.773 4.467 -8.386 1.00 97.69 296 PHE A O 1
ATOM 2227 N N . VAL A 1 297 ? -16.300 5.206 -9.918 1.00 97.31 297 VAL A N 1
ATOM 2228 C CA . VAL A 1 297 ? -16.831 6.574 -10.009 1.00 97.31 297 VAL A CA 1
ATOM 2229 C C . VAL A 1 297 ? -18.318 6.547 -10.349 1.00 97.31 297 VAL A C 1
ATOM 2231 O O . VAL A 1 297 ? -19.116 7.186 -9.666 1.00 97.31 297 VAL A O 1
ATOM 2234 N N . THR A 1 298 ? -18.716 5.753 -11.346 1.00 96.56 298 THR A N 1
ATOM 2235 C CA . THR A 1 298 ? -20.126 5.613 -11.739 1.00 96.56 298 THR A CA 1
ATOM 2236 C C . THR A 1 298 ? -20.993 5.149 -10.566 1.00 96.56 298 THR A C 1
ATOM 2238 O O . THR A 1 298 ? -22.039 5.746 -10.298 1.00 96.56 298 THR A O 1
ATOM 2241 N N . ARG A 1 299 ? -20.551 4.122 -9.823 1.00 95.62 299 ARG A N 1
ATOM 2242 C CA . ARG A 1 299 ? -21.280 3.611 -8.650 1.00 95.62 299 ARG A CA 1
ATOM 2243 C C . ARG A 1 299 ? -21.352 4.636 -7.518 1.00 95.62 299 ARG A C 1
ATOM 2245 O O . ARG A 1 299 ? -22.421 4.806 -6.938 1.00 95.62 299 ARG A O 1
ATOM 2252 N N . MET A 1 300 ? -20.259 5.336 -7.217 1.00 94.62 300 MET A N 1
ATOM 2253 C CA . MET A 1 300 ? -20.229 6.334 -6.141 1.00 94.62 300 MET A CA 1
ATOM 2254 C C . MET A 1 300 ? -21.075 7.563 -6.471 1.00 94.62 300 MET A C 1
ATOM 2256 O O . MET A 1 300 ? -21.841 8.019 -5.628 1.00 94.62 300 MET A O 1
ATOM 2260 N N . ARG A 1 301 ? -21.037 8.061 -7.711 1.00 93.38 301 ARG A N 1
ATOM 2261 C CA . ARG A 1 301 ? -21.891 9.180 -8.145 1.00 93.38 301 ARG A CA 1
ATOM 2262 C C . ARG A 1 301 ? -23.375 8.824 -8.082 1.00 93.38 301 ARG A C 1
ATOM 2264 O O . ARG A 1 301 ? -24.182 9.646 -7.647 1.00 93.38 301 ARG A O 1
ATOM 2271 N N . ALA A 1 302 ? -23.742 7.603 -8.469 1.00 91.69 302 ALA A N 1
ATOM 2272 C CA . ALA A 1 302 ? -25.108 7.107 -8.316 1.00 91.69 302 ALA A CA 1
ATOM 2273 C C . ALA A 1 302 ? -25.537 7.082 -6.836 1.00 91.69 302 ALA A C 1
ATOM 2275 O O . ALA A 1 302 ? -26.589 7.621 -6.490 1.00 91.69 302 ALA A O 1
ATOM 2276 N N . ALA A 1 303 ? -24.682 6.551 -5.955 1.00 90.31 303 ALA A N 1
ATOM 2277 C CA . ALA A 1 303 ? -24.941 6.504 -4.516 1.00 90.31 303 ALA A CA 1
ATOM 2278 C C . ALA A 1 303 ? -25.086 7.905 -3.888 1.00 90.31 303 ALA A C 1
ATOM 2280 O O . ALA A 1 303 ? -26.025 8.138 -3.133 1.00 90.31 303 ALA A O 1
ATOM 2281 N N . LEU A 1 304 ? -24.213 8.854 -4.241 1.00 88.94 304 LEU A N 1
ATOM 2282 C CA . LEU A 1 304 ? -24.235 10.226 -3.713 1.00 88.94 304 LEU A CA 1
ATOM 2283 C C . LEU A 1 304 ? -25.438 11.046 -4.195 1.00 88.94 304 LEU A C 1
ATOM 2285 O O . LEU A 1 304 ? -25.937 11.901 -3.471 1.00 88.94 304 LEU A O 1
ATOM 2289 N N . THR A 1 305 ? -25.907 10.808 -5.423 1.00 87.06 305 THR A N 1
ATOM 2290 C CA . THR A 1 305 ? -27.031 11.559 -6.012 1.00 87.06 305 THR A CA 1
ATOM 2291 C C . THR A 1 305 ? -28.400 10.935 -5.732 1.00 87.06 305 THR A C 1
ATOM 2293 O O . THR A 1 305 ? -29.415 11.486 -6.159 1.00 87.06 305 THR A O 1
ATOM 2296 N N . GLY A 1 306 ? -28.449 9.785 -5.049 1.00 76.38 306 GLY A N 1
ATOM 2297 C CA . GLY A 1 306 ? -29.689 9.057 -4.766 1.00 76.38 306 GLY A CA 1
ATOM 2298 C C . GLY A 1 306 ? -30.397 8.511 -6.013 1.00 76.38 306 GLY A C 1
ATOM 2299 O O . GLY A 1 306 ? -31.566 8.137 -5.940 1.00 76.38 306 GLY A O 1
ATOM 2300 N N . LYS A 1 307 ? -29.721 8.474 -7.171 1.00 60.41 307 LYS A N 1
ATOM 2301 C CA . LYS A 1 307 ? -30.252 7.903 -8.416 1.00 60.41 307 LYS A CA 1
ATOM 2302 C C . LYS A 1 307 ? -29.669 6.504 -8.619 1.00 60.41 307 LYS A C 1
ATOM 2304 O O . LYS A 1 307 ? -28.448 6.370 -8.579 1.00 60.41 307 LYS A O 1
ATOM 2309 N N . PRO A 1 308 ? -30.484 5.464 -8.881 1.00 54.00 308 PRO A N 1
ATOM 2310 C CA . PRO A 1 308 ? -29.947 4.143 -9.184 1.00 54.00 308 PRO A CA 1
ATOM 2311 C C . PRO A 1 308 ? -29.035 4.228 -10.413 1.00 54.00 308 PRO A C 1
ATOM 2313 O O . PRO A 1 308 ? -29.386 4.867 -11.410 1.00 54.00 308 PRO A O 1
ATOM 2316 N N . ALA A 1 309 ? -27.857 3.602 -10.333 1.00 53.88 309 ALA A N 1
ATOM 2317 C CA . ALA A 1 309 ? -26.945 3.488 -11.462 1.00 53.88 309 ALA A CA 1
ATOM 2318 C C . ALA A 1 309 ? -27.676 2.752 -12.594 1.00 53.88 309 ALA A C 1
ATOM 2320 O O . ALA A 1 309 ? -27.943 1.556 -12.502 1.00 53.88 309 ALA A O 1
ATOM 2321 N N . GLY A 1 310 ? -28.055 3.483 -13.642 1.00 43.00 310 GLY A N 1
ATOM 2322 C CA . GLY A 1 310 ? -28.657 2.925 -14.847 1.00 43.00 310 GLY A CA 1
ATOM 2323 C C . GLY A 1 310 ? -27.612 2.148 -15.637 1.00 43.00 310 GLY A C 1
ATOM 2324 O O . GLY A 1 310 ? -27.029 2.671 -16.578 1.00 43.00 310 GLY A O 1
ATOM 2325 N N . GLY A 1 311 ? -27.350 0.916 -15.221 1.00 44.53 311 GLY A N 1
ATOM 2326 C CA . GLY A 1 311 ? -26.459 -0.018 -15.891 1.00 44.53 311 GLY A CA 1
ATOM 2327 C C . GLY A 1 311 ? -26.477 -1.335 -15.135 1.00 44.53 311 GLY A C 1
ATOM 2328 O O . GLY A 1 311 ? -26.257 -1.345 -13.925 1.00 44.53 311 GLY A O 1
ATOM 2329 N N . SER A 1 312 ? -26.791 -2.434 -15.826 1.00 32.59 312 SER A N 1
ATOM 2330 C CA . SER A 1 312 ? -26.742 -3.775 -15.239 1.00 32.59 312 SER A CA 1
ATOM 2331 C C . SER A 1 312 ? -25.424 -3.957 -14.486 1.00 32.59 312 SER A C 1
ATOM 2333 O O . SER A 1 312 ? -24.377 -3.604 -15.039 1.00 32.59 312 SER A O 1
ATOM 2335 N N . PRO A 1 313 ? -25.439 -4.492 -13.251 1.00 39.75 313 PRO A N 1
ATOM 2336 C CA . PRO A 1 313 ? -24.201 -4.817 -12.572 1.00 39.75 313 PRO A CA 1
ATOM 2337 C C . PRO A 1 313 ? -23.411 -5.747 -13.489 1.00 39.75 313 PRO A C 1
ATOM 2339 O O . PRO A 1 313 ? -23.904 -6.805 -13.885 1.00 39.75 313 PRO A O 1
ATOM 2342 N N . VAL A 1 314 ? -22.197 -5.337 -13.858 1.00 39.00 314 VAL A N 1
ATOM 2343 C CA . VAL A 1 314 ? -21.202 -6.294 -14.332 1.00 39.00 314 VAL A CA 1
ATOM 2344 C C . VAL A 1 314 ? -21.061 -7.277 -13.181 1.00 39.00 314 VAL A C 1
ATOM 2346 O O . VAL A 1 314 ? -20.654 -6.893 -12.084 1.00 39.00 314 VAL A O 1
ATOM 2349 N N . ALA A 1 315 ? -21.535 -8.501 -13.397 1.00 31.80 315 ALA A N 1
ATOM 2350 C CA . ALA A 1 315 ? -21.489 -9.538 -12.390 1.00 31.80 315 ALA A CA 1
ATOM 2351 C C . ALA A 1 315 ? -20.035 -9.697 -11.939 1.00 31.80 315 ALA A C 1
ATOM 2353 O O . ALA A 1 315 ? -19.150 -9.944 -12.760 1.00 31.80 315 ALA A O 1
ATOM 2354 N N . LEU A 1 316 ? -19.802 -9.548 -10.634 1.00 38.72 316 LEU A N 1
ATOM 2355 C CA . LEU A 1 316 ? -18.606 -10.092 -10.005 1.00 38.72 316 LEU A CA 1
ATOM 2356 C C . LEU A 1 316 ? -18.525 -11.577 -10.406 1.00 38.72 316 LEU A C 1
ATOM 2358 O O . LEU A 1 316 ? -19.562 -12.253 -10.368 1.00 38.72 316 LEU A O 1
ATOM 2362 N N . PRO A 1 317 ? -17.358 -12.100 -10.820 1.00 35.56 317 PRO A N 1
ATOM 2363 C CA . PRO A 1 317 ? -17.246 -13.514 -11.129 1.00 35.56 317 PRO A CA 1
ATOM 2364 C C . PRO A 1 317 ? -17.631 -14.324 -9.892 1.00 35.56 317 PRO A C 1
ATOM 2366 O O . PRO A 1 317 ? -17.182 -14.042 -8.780 1.00 35.56 317 PRO A O 1
ATOM 2369 N N . ALA A 1 318 ? -18.481 -15.329 -10.095 1.00 33.91 318 ALA A N 1
ATOM 2370 C CA . ALA A 1 318 ? -18.823 -16.282 -9.059 1.00 33.91 318 ALA A CA 1
ATOM 2371 C C . ALA A 1 318 ? -17.542 -16.920 -8.500 1.00 33.91 318 ALA A C 1
ATOM 2373 O O . ALA A 1 318 ? -16.681 -17.392 -9.246 1.00 33.91 318 ALA A O 1
ATOM 2374 N N . THR A 1 319 ? -17.442 -16.948 -7.175 1.00 36.81 319 THR A N 1
ATOM 2375 C CA . THR A 1 319 ? -16.501 -17.786 -6.443 1.00 36.81 319 THR A CA 1
ATOM 2376 C C . THR A 1 319 ? -16.612 -19.234 -6.926 1.00 36.81 319 THR A C 1
ATOM 2378 O O . THR A 1 319 ? -17.705 -19.780 -7.089 1.00 36.81 319 THR A O 1
ATOM 2381 N N . VAL A 1 320 ? -15.463 -19.857 -7.191 1.00 35.84 320 VAL A N 1
ATOM 2382 C CA . VAL A 1 320 ? -15.360 -21.253 -7.639 1.00 35.84 320 VAL A CA 1
ATOM 2383 C C . VAL A 1 320 ? -15.998 -22.188 -6.596 1.00 35.84 320 VAL A C 1
ATOM 2385 O O . VAL A 1 320 ? -15.580 -22.148 -5.438 1.00 35.84 320 VAL A O 1
ATOM 2388 N N . PRO A 1 321 ? -16.950 -23.070 -6.960 1.00 34.09 321 PRO A N 1
ATOM 2389 C CA . PRO A 1 321 ? -17.462 -24.085 -6.046 1.00 34.09 321 PRO A CA 1
ATOM 2390 C C . PRO A 1 321 ? -16.551 -25.317 -6.023 1.00 34.09 321 PRO A C 1
ATOM 2392 O O . PRO A 1 321 ? -16.281 -25.936 -7.055 1.00 34.09 321 PRO A O 1
ATOM 2395 N N . GLY A 1 322 ? -16.130 -25.709 -4.822 1.00 33.16 322 GLY A N 1
ATOM 2396 C CA . GLY A 1 322 ? -15.574 -27.028 -4.542 1.00 33.16 322 GLY A CA 1
ATOM 2397 C C . GLY A 1 322 ? -16.670 -28.068 -4.281 1.00 33.16 322 GLY A C 1
ATOM 2398 O O . GLY A 1 322 ? -17.604 -27.812 -3.531 1.00 33.16 322 GLY A O 1
ATOM 2399 N N . SER A 1 323 ? -16.475 -29.247 -4.879 1.00 31.03 323 SER A N 1
ATOM 2400 C CA . SER A 1 323 ? -17.026 -30.580 -4.561 1.00 31.03 323 SER A CA 1
ATOM 2401 C C . SER A 1 323 ? -18.548 -30.816 -4.529 1.00 31.03 323 SER A C 1
ATOM 2403 O O . SER A 1 323 ? -19.334 -30.114 -3.909 1.00 31.03 323 SER A O 1
ATOM 2405 N N . LYS A 1 324 ? -18.920 -31.905 -5.208 1.00 30.17 324 LYS A N 1
ATOM 2406 C CA . LYS A 1 324 ? -20.262 -32.396 -5.527 1.00 30.17 324 LYS A CA 1
ATOM 2407 C C . LYS A 1 324 ? -21.124 -32.818 -4.323 1.00 30.17 324 LYS A C 1
ATOM 2409 O O . LYS A 1 324 ? -20.630 -33.359 -3.343 1.00 30.17 324 LYS A O 1
ATOM 2414 N N . SER A 1 325 ? -22.421 -32.607 -4.555 1.00 27.64 325 SER A N 1
ATOM 2415 C CA . SER A 1 325 ? -23.664 -33.172 -4.005 1.00 27.64 325 SER A CA 1
ATOM 2416 C C . SER A 1 325 ? -23.625 -34.498 -3.239 1.00 27.64 325 SER A C 1
ATOM 2418 O O . SER A 1 325 ? -23.031 -35.458 -3.720 1.00 27.64 325 SER A O 1
ATOM 2420 N N . ASP A 1 326 ? -24.498 -34.585 -2.229 1.00 27.52 326 ASP A N 1
ATOM 2421 C CA . ASP A 1 326 ? -25.575 -35.580 -2.243 1.00 27.52 326 ASP A CA 1
ATOM 2422 C C . ASP A 1 326 ? -26.901 -35.005 -1.706 1.00 27.52 326 ASP A C 1
ATOM 2424 O O . ASP A 1 326 ? -26.952 -34.003 -0.996 1.00 27.52 326 ASP A O 1
ATOM 2428 N N . SER A 1 327 ? -27.968 -35.616 -2.204 1.00 29.69 327 SER A N 1
ATOM 2429 C CA . SER A 1 327 ? -29.387 -35.256 -2.259 1.00 29.69 327 SER A CA 1
ATOM 2430 C C . SER A 1 327 ? -30.164 -35.260 -0.939 1.00 29.69 327 SER A C 1
ATOM 2432 O O . SER A 1 327 ? -29.962 -36.168 -0.147 1.00 29.69 327 SER A O 1
ATOM 2434 N N . GLU A 1 328 ? -31.201 -34.412 -0.824 1.00 27.88 328 GLU A N 1
ATOM 2435 C CA . GLU A 1 328 ? -32.581 -34.865 -0.541 1.00 27.88 328 GLU A CA 1
ATOM 2436 C C . GLU A 1 328 ? -33.639 -33.753 -0.688 1.00 27.88 328 GLU A C 1
ATOM 2438 O O . GLU A 1 328 ? -33.406 -32.577 -0.415 1.00 27.88 328 GLU A O 1
ATOM 2443 N N . LYS A 1 329 ? -34.821 -34.148 -1.178 1.00 30.12 329 LYS A N 1
ATOM 2444 C CA . LYS A 1 329 ? -36.002 -33.304 -1.405 1.00 30.12 329 LYS A CA 1
ATOM 2445 C C . LYS A 1 329 ? -36.808 -33.165 -0.111 1.00 30.12 329 LYS A C 1
ATOM 2447 O O . LYS A 1 329 ? -37.191 -34.172 0.472 1.00 30.12 329 LYS A O 1
ATOM 2452 N N . GLY A 1 330 ? -37.195 -31.941 0.239 1.00 26.86 330 GLY A N 1
ATOM 2453 C CA . GLY A 1 330 ? -38.171 -31.669 1.296 1.00 26.86 330 GLY A CA 1
ATOM 2454 C C . GLY A 1 330 ? -38.885 -30.345 1.050 1.00 26.86 330 GLY A C 1
ATOM 2455 O O . GLY A 1 330 ? -38.298 -29.278 1.181 1.00 26.86 330 GLY A O 1
ATOM 2456 N N . HIS A 1 331 ? -40.148 -30.424 0.642 1.00 31.72 331 HIS A N 1
ATOM 2457 C CA . HIS A 1 331 ? -41.040 -29.292 0.417 1.00 31.72 331 HIS A CA 1
ATOM 2458 C C . HIS A 1 331 ? -41.712 -28.934 1.749 1.00 31.72 331 HIS A C 1
ATOM 2460 O O . HIS A 1 331 ? -42.490 -29.735 2.264 1.00 31.72 331 HIS A O 1
ATOM 2466 N N . THR A 1 332 ? -41.444 -27.761 2.329 1.00 27.64 332 THR A N 1
ATOM 2467 C CA . THR A 1 332 ? -42.310 -27.197 3.379 1.00 27.64 332 THR A CA 1
ATOM 2468 C C . THR A 1 332 ? -42.227 -25.671 3.398 1.00 27.64 332 THR A C 1
ATOM 2470 O O . THR A 1 332 ? -41.177 -25.079 3.619 1.00 27.64 332 THR A O 1
ATOM 2473 N N . THR A 1 333 ? -43.374 -25.048 3.152 1.00 33.00 333 THR A N 1
ATOM 2474 C CA . THR A 1 333 ? -43.692 -23.625 3.307 1.00 33.00 333 THR A CA 1
ATOM 2475 C C . THR A 1 333 ? -43.456 -23.123 4.731 1.00 33.00 333 THR A C 1
ATOM 2477 O O . THR A 1 333 ? -44.075 -23.647 5.657 1.00 33.00 333 THR A O 1
ATOM 2480 N N . VAL A 1 334 ? -42.684 -22.042 4.900 1.00 29.16 334 VAL A N 1
ATOM 2481 C CA . VAL A 1 334 ? -42.703 -21.214 6.118 1.00 29.16 334 VAL A CA 1
ATOM 2482 C C . VAL A 1 334 ? -42.601 -19.726 5.761 1.00 29.16 334 VAL A C 1
ATOM 2484 O O . VAL A 1 334 ? -41.597 -19.260 5.241 1.00 29.16 334 VAL A O 1
ATOM 2487 N N . ARG A 1 335 ? -43.709 -19.038 6.056 1.00 26.44 335 ARG A N 1
ATOM 2488 C CA . ARG A 1 335 ? -43.895 -17.654 6.524 1.00 26.44 335 ARG A CA 1
ATOM 2489 C C . ARG A 1 335 ? -42.856 -16.593 6.138 1.00 26.44 335 ARG A C 1
ATOM 2491 O O . ARG A 1 335 ? -41.756 -16.531 6.671 1.00 26.44 335 ARG A O 1
ATOM 2498 N N . GLU A 1 336 ? -43.361 -15.670 5.333 1.00 33.06 336 GLU A N 1
ATOM 2499 C CA . GLU A 1 336 ? -42.965 -14.274 5.173 1.00 33.06 336 GLU A CA 1
ATOM 2500 C C . GLU A 1 336 ? -42.604 -13.630 6.529 1.00 33.06 336 GLU A C 1
ATOM 2502 O O . GLU A 1 336 ? -43.467 -13.388 7.375 1.00 33.06 336 GLU A O 1
ATOM 2507 N N . SER A 1 337 ? -41.307 -13.395 6.752 1.00 26.94 337 SER A N 1
ATOM 2508 C CA . SER A 1 337 ? -40.804 -12.537 7.825 1.00 26.94 337 SER A CA 1
ATOM 2509 C C . SER A 1 337 ? -40.248 -11.268 7.194 1.00 26.94 337 SER A C 1
ATOM 2511 O O . SER A 1 337 ? -39.259 -11.304 6.463 1.00 26.94 337 SER A O 1
ATOM 2513 N N . THR A 1 338 ? -40.916 -10.160 7.480 1.00 30.86 338 THR A N 1
ATOM 2514 C CA . THR A 1 338 ? -40.534 -8.789 7.148 1.00 30.86 338 THR A CA 1
ATOM 2515 C C . THR A 1 338 ? -39.056 -8.526 7.442 1.00 30.86 338 THR A C 1
ATOM 2517 O O . THR A 1 338 ? -38.630 -8.602 8.596 1.00 30.86 338 THR A O 1
ATOM 2520 N N . SER A 1 339 ? -38.286 -8.212 6.399 1.00 27.44 339 SER A N 1
ATOM 2521 C CA . SER A 1 339 ? -36.921 -7.695 6.515 1.00 27.44 339 SER A CA 1
ATOM 2522 C C . SER A 1 339 ? -36.919 -6.379 7.302 1.00 27.44 339 SER A C 1
ATOM 2524 O O . SER A 1 339 ? -37.801 -5.548 7.073 1.00 27.44 339 SER A O 1
ATOM 2526 N N . PRO A 1 340 ? -35.957 -6.159 8.214 1.00 35.47 340 PRO A N 1
ATOM 2527 C CA . PRO A 1 340 ? -35.814 -4.873 8.862 1.00 35.47 340 PRO A CA 1
ATOM 2528 C C . PRO A 1 340 ? -35.241 -3.860 7.868 1.00 35.47 340 PRO A C 1
ATOM 2530 O O . PRO A 1 340 ? -34.283 -4.131 7.146 1.00 35.47 340 PRO A O 1
ATOM 2533 N N . ASP A 1 341 ? -35.900 -2.711 7.865 1.00 33.53 341 ASP A N 1
ATOM 2534 C CA . ASP A 1 341 ? -35.572 -1.437 7.240 1.00 33.53 341 ASP A CA 1
ATOM 2535 C C . ASP A 1 341 ? -34.052 -1.171 7.197 1.00 33.53 341 ASP A C 1
ATOM 2537 O O . ASP A 1 341 ? -33.425 -0.842 8.208 1.00 33.53 341 ASP A O 1
ATOM 2541 N N . THR A 1 342 ? -33.432 -1.349 6.026 1.00 35.62 342 THR A N 1
ATOM 2542 C CA . THR A 1 342 ? -32.072 -0.865 5.781 1.00 35.62 342 THR A CA 1
ATOM 2543 C C . THR A 1 342 ? -32.168 0.628 5.529 1.00 35.62 342 THR A C 1
ATOM 2545 O O . THR A 1 342 ? -32.462 1.058 4.412 1.00 35.62 342 THR A O 1
ATOM 2548 N N . SER A 1 343 ? -31.922 1.419 6.570 1.00 38.19 343 SER A N 1
ATOM 2549 C CA . SER A 1 343 ? -31.675 2.844 6.415 1.00 38.19 343 SER A CA 1
ATOM 2550 C C . SER A 1 343 ? -30.643 3.051 5.301 1.00 38.19 343 SER A C 1
ATOM 2552 O O . SER A 1 343 ? -29.563 2.459 5.302 1.00 38.19 343 SER A O 1
ATOM 2554 N N . HIS A 1 344 ? -31.006 3.860 4.306 1.00 41.41 344 HIS A N 1
ATOM 2555 C CA . HIS A 1 344 ? -30.120 4.299 3.234 1.00 41.41 344 HIS A CA 1
ATOM 2556 C C . HIS A 1 344 ? -29.019 5.195 3.823 1.00 41.41 344 HIS A C 1
ATOM 2558 O O . HIS A 1 344 ? -29.066 6.417 3.709 1.00 41.41 344 HIS A O 1
ATOM 2564 N N . ALA A 1 345 ? -28.044 4.601 4.510 1.00 51.44 345 ALA A N 1
ATOM 2565 C CA . ALA A 1 345 ? -26.827 5.292 4.888 1.00 51.44 345 ALA A CA 1
ATOM 2566 C C . ALA A 1 345 ? -26.029 5.548 3.605 1.00 51.44 345 ALA A C 1
ATOM 2568 O O . ALA A 1 345 ? -25.626 4.607 2.916 1.00 51.44 345 ALA A O 1
ATOM 2569 N N . THR A 1 346 ? -25.833 6.820 3.258 1.00 56.78 346 THR A N 1
ATOM 2570 C CA . THR A 1 346 ? -24.921 7.212 2.182 1.00 56.78 346 THR A CA 1
ATOM 2571 C C . THR A 1 346 ? -23.551 6.595 2.475 1.00 56.78 346 THR A C 1
ATOM 2573 O O . THR A 1 346 ? -23.027 6.826 3.568 1.00 56.78 346 THR A O 1
ATOM 2576 N N . PRO A 1 347 ? -22.969 5.796 1.564 1.00 63.44 347 PRO A N 1
ATOM 2577 C CA . PRO A 1 347 ? -21.674 5.182 1.814 1.00 63.44 347 PRO A CA 1
ATOM 2578 C C . PRO A 1 347 ? -20.628 6.278 2.034 1.00 63.44 347 PRO A C 1
ATOM 2580 O O . PRO A 1 347 ? -20.483 7.179 1.205 1.00 63.44 347 PRO A O 1
ATOM 2583 N N . ALA A 1 348 ? -19.924 6.213 3.165 1.00 81.88 348 ALA A N 1
ATOM 2584 C CA . ALA A 1 348 ? -18.801 7.098 3.433 1.00 81.88 348 ALA A CA 1
ATOM 2585 C C . ALA A 1 348 ? -17.703 6.820 2.400 1.00 81.88 348 ALA A C 1
ATOM 2587 O O . ALA A 1 348 ? -17.297 5.671 2.213 1.00 81.88 348 ALA A O 1
ATOM 2588 N N . LEU A 1 349 ? -17.248 7.864 1.707 1.00 91.12 349 LEU A N 1
ATOM 2589 C CA . LEU A 1 349 ? -16.140 7.729 0.772 1.00 91.12 349 LEU A CA 1
ATOM 2590 C C . LEU A 1 349 ? -14.835 7.522 1.551 1.00 91.12 349 LEU A C 1
ATOM 2592 O O . LEU A 1 349 ? -14.587 8.249 2.515 1.00 91.12 349 LEU A O 1
ATOM 2596 N N . PRO A 1 350 ? -13.993 6.559 1.146 1.00 94.25 350 PRO A N 1
ATOM 2597 C CA . PRO A 1 350 ? -12.683 6.386 1.754 1.00 94.25 350 PRO A CA 1
ATOM 2598 C C . PRO A 1 350 ? -11.736 7.517 1.336 1.00 94.25 350 PRO A C 1
ATOM 2600 O O . PRO A 1 350 ? -11.971 8.212 0.348 1.00 94.25 350 PRO A O 1
ATOM 2603 N N . ARG A 1 351 ? -10.621 7.668 2.049 1.00 96.44 351 ARG A N 1
ATOM 2604 C CA . ARG A 1 351 ? -9.549 8.597 1.671 1.00 96.44 351 ARG A CA 1
ATOM 2605 C C . ARG A 1 351 ? -8.588 7.938 0.692 1.00 96.44 351 ARG A C 1
ATOM 2607 O O . ARG A 1 351 ? -8.224 6.774 0.871 1.00 96.44 351 ARG A O 1
ATOM 2614 N N . LEU A 1 352 ? -8.135 8.681 -0.313 1.00 98.00 352 LEU A N 1
ATOM 2615 C CA . LEU A 1 352 ? -7.121 8.245 -1.269 1.00 98.00 352 LEU A CA 1
ATOM 2616 C C . LEU A 1 352 ? -5.923 9.195 -1.237 1.00 98.00 352 LEU A C 1
ATOM 2618 O O . LEU A 1 352 ? -6.035 10.392 -1.488 1.00 98.00 352 LEU A O 1
ATOM 2622 N N . ARG A 1 353 ? -4.734 8.643 -1.009 1.00 97.94 353 ARG A N 1
ATOM 2623 C CA . ARG A 1 353 ? -3.474 9.359 -1.187 1.00 97.94 353 ARG A CA 1
ATOM 2624 C C . ARG A 1 353 ? -2.633 8.704 -2.266 1.00 97.94 353 ARG A C 1
ATOM 2626 O O . ARG A 1 353 ? -2.395 7.498 -2.252 1.00 97.94 353 ARG A O 1
ATOM 2633 N N . LEU A 1 354 ? -2.156 9.527 -3.187 1.00 98.62 354 LEU A N 1
ATOM 2634 C CA . LEU A 1 354 ? -1.242 9.141 -4.249 1.00 98.62 354 LEU A CA 1
ATOM 2635 C C . LEU A 1 354 ? 0.136 9.733 -3.987 1.00 98.62 354 LEU A C 1
ATOM 2637 O O . LEU A 1 354 ? 0.266 10.859 -3.502 1.00 98.62 354 LEU A O 1
ATOM 2641 N N . SER A 1 355 ? 1.181 9.013 -4.374 1.00 98.56 355 SER A N 1
ATOM 2642 C CA . SER A 1 355 ? 2.510 9.611 -4.444 1.00 98.56 355 SER A CA 1
ATOM 2643 C C . SER A 1 355 ? 3.330 9.107 -5.614 1.00 98.56 355 SER A C 1
ATOM 2645 O O . SER A 1 355 ? 3.064 8.032 -6.152 1.00 98.56 355 SER A O 1
ATOM 2647 N N . ILE A 1 356 ? 4.314 9.898 -6.040 1.00 98.38 356 ILE A N 1
ATOM 2648 C CA . ILE A 1 356 ? 5.188 9.548 -7.159 1.00 98.38 356 ILE A CA 1
ATOM 2649 C C . ILE A 1 356 ? 6.559 10.218 -7.040 1.00 98.38 356 ILE A C 1
ATOM 2651 O O . ILE A 1 356 ? 6.666 11.341 -6.561 1.00 98.38 356 ILE A O 1
ATOM 2655 N N . GLY A 1 357 ? 7.632 9.548 -7.464 1.00 98.06 357 GLY A N 1
ATOM 2656 C CA . GLY A 1 357 ? 8.947 10.179 -7.595 1.00 98.06 357 GLY A CA 1
ATOM 2657 C C . GLY A 1 357 ? 9.117 10.932 -8.917 1.00 98.06 357 GLY A C 1
ATOM 2658 O O . GLY A 1 357 ? 8.791 10.405 -9.980 1.00 98.06 357 GLY A O 1
ATOM 2659 N N . GLU A 1 358 ? 9.710 12.127 -8.880 1.00 95.75 358 GLU A N 1
ATOM 2660 C CA . GLU A 1 358 ? 9.962 12.952 -10.077 1.00 95.75 358 GLU A CA 1
ATOM 2661 C C . GLU A 1 358 ? 10.734 12.194 -11.185 1.00 95.75 358 GLU A C 1
ATOM 2663 O O . GLU A 1 358 ? 10.448 12.300 -12.383 1.00 95.75 358 GLU A O 1
ATOM 2668 N N . TYR A 1 359 ? 11.731 11.392 -10.797 1.00 95.81 359 TYR A N 1
ATOM 2669 C CA . TYR A 1 359 ? 12.589 10.636 -11.716 1.00 95.81 359 TYR A CA 1
ATOM 2670 C C . TYR A 1 359 ? 12.037 9.244 -12.063 1.00 95.81 359 TYR A C 1
ATOM 2672 O O . TYR A 1 359 ? 12.780 8.353 -12.486 1.00 95.81 359 TYR A O 1
ATOM 2680 N N . GLU A 1 360 ? 10.734 9.024 -11.886 1.00 94.69 360 GLU A N 1
ATOM 2681 C CA . GLU A 1 360 ? 10.045 7.828 -12.390 1.00 94.69 360 GLU A CA 1
ATOM 2682 C C . GLU A 1 360 ? 9.675 7.910 -13.870 1.00 94.69 360 GLU A C 1
ATOM 2684 O O . GLU A 1 360 ? 9.267 6.915 -14.469 1.00 94.69 360 GLU A O 1
ATOM 2689 N N . GLN A 1 361 ? 9.886 9.074 -14.479 1.00 93.69 361 GLN A N 1
ATOM 2690 C CA . GLN A 1 361 ? 9.732 9.273 -15.915 1.00 93.69 361 GLN A CA 1
ATOM 2691 C C . GLN A 1 361 ? 10.890 10.071 -16.521 1.00 93.69 361 GLN A C 1
ATOM 2693 O O . GLN A 1 361 ? 11.317 9.790 -17.642 1.00 93.69 361 GLN A O 1
ATOM 2698 N N . LYS A 1 362 ? 11.442 11.029 -15.769 1.00 91.00 362 LYS A N 1
ATOM 2699 C CA . LYS A 1 362 ? 12.642 11.774 -16.162 1.00 91.00 362 LYS A CA 1
ATOM 2700 C C . LYS A 1 362 ? 13.916 10.999 -15.818 1.00 91.00 362 LYS A C 1
ATOM 2702 O O . LYS A 1 362 ? 13.954 10.200 -14.883 1.00 91.00 362 LYS A O 1
ATOM 2707 N N . HIS A 1 363 ? 14.987 11.271 -16.558 1.00 90.56 363 HIS A N 1
ATOM 2708 C CA . HIS A 1 363 ? 16.310 10.741 -16.243 1.00 90.56 363 HIS A CA 1
ATOM 2709 C C . HIS A 1 363 ? 16.844 11.350 -14.937 1.00 90.56 363 HIS A C 1
ATOM 2711 O O . HIS A 1 363 ? 16.926 12.570 -14.811 1.00 90.56 363 HIS A O 1
ATOM 2717 N N . ALA A 1 364 ? 17.255 10.505 -13.990 1.00 92.44 364 ALA A N 1
ATOM 2718 C CA . ALA A 1 364 ? 17.894 10.953 -12.756 1.00 92.44 364 ALA A CA 1
ATOM 271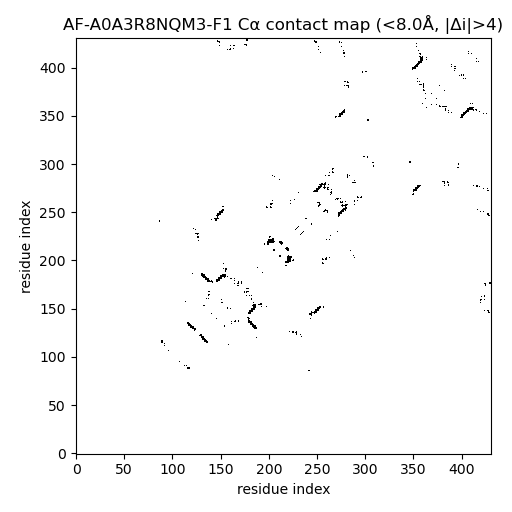9 C C . ALA A 1 364 ? 19.364 11.333 -13.023 1.00 92.44 364 ALA A C 1
ATOM 2721 O O . ALA A 1 364 ? 20.115 10.460 -13.457 1.00 92.44 364 ALA A O 1
ATOM 2722 N N . PRO A 1 365 ? 19.834 12.553 -12.692 1.00 93.56 365 PRO A N 1
ATOM 2723 C CA . PRO A 1 365 ? 21.205 12.995 -12.988 1.00 93.56 365 PRO A CA 1
ATOM 2724 C C . PRO A 1 365 ? 22.317 12.104 -12.416 1.00 93.56 365 PRO A C 1
ATOM 2726 O O . PRO A 1 365 ? 23.410 12.047 -12.964 1.00 93.56 365 PRO A O 1
ATOM 2729 N N . ARG A 1 366 ? 22.034 11.397 -11.315 1.00 92.94 366 ARG A N 1
ATOM 2730 C CA . ARG A 1 366 ? 22.971 10.492 -10.626 1.00 92.94 366 ARG A CA 1
ATOM 2731 C C . ARG A 1 366 ? 23.038 9.073 -11.202 1.00 92.94 366 ARG A C 1
ATOM 2733 O O . ARG A 1 366 ? 23.809 8.263 -10.700 1.00 92.94 366 ARG A O 1
ATOM 2740 N N . ILE A 1 367 ? 22.181 8.729 -12.162 1.00 89.44 367 ILE A N 1
ATOM 2741 C CA . ILE A 1 367 ? 22.170 7.412 -12.808 1.00 89.44 367 ILE A CA 1
ATOM 2742 C C . ILE A 1 367 ? 22.862 7.559 -14.163 1.00 89.44 367 ILE A C 1
ATOM 2744 O O . ILE A 1 367 ? 22.635 8.539 -14.864 1.00 89.44 367 ILE A O 1
ATOM 2748 N N . ALA A 1 368 ? 23.722 6.604 -14.520 1.00 93.12 368 ALA A N 1
ATOM 2749 C CA . ALA A 1 368 ? 24.356 6.601 -15.832 1.00 93.12 368 ALA A CA 1
ATOM 2750 C C . ALA A 1 368 ? 23.289 6.484 -16.944 1.00 93.12 368 ALA A C 1
ATOM 2752 O O . ALA A 1 368 ? 22.352 5.691 -16.790 1.00 93.12 368 ALA A O 1
ATOM 2753 N N . PRO A 1 369 ? 23.413 7.233 -18.056 1.00 91.06 369 PRO A N 1
ATOM 2754 C CA . PRO A 1 369 ? 22.485 7.115 -19.173 1.00 91.06 369 PRO A CA 1
ATOM 2755 C C . PRO A 1 369 ? 22.427 5.684 -19.715 1.00 91.06 369 PRO A C 1
ATOM 2757 O O . PRO A 1 369 ? 23.452 5.079 -20.015 1.00 91.06 369 PRO A O 1
ATOM 2760 N N . ASP A 1 370 ? 21.211 5.167 -19.874 1.00 93.00 370 ASP A N 1
ATOM 2761 C CA . ASP A 1 370 ? 20.929 3.821 -20.373 1.00 93.00 370 ASP A CA 1
ATOM 2762 C C . ASP A 1 370 ? 19.704 3.901 -21.297 1.00 93.00 370 ASP A C 1
ATOM 2764 O O . ASP A 1 370 ? 18.635 4.377 -20.894 1.00 93.00 370 ASP A O 1
ATOM 2768 N N . SER A 1 371 ? 19.862 3.482 -22.557 1.00 93.06 371 SER A N 1
ATOM 2769 C CA . SER A 1 371 ? 18.820 3.589 -23.585 1.00 93.06 371 SER A CA 1
ATOM 2770 C C . SER A 1 371 ? 17.631 2.663 -23.320 1.00 93.06 371 SER A C 1
ATOM 2772 O O . SER A 1 371 ? 16.487 3.060 -23.555 1.00 93.06 371 SER A O 1
ATOM 2774 N N . GLN A 1 372 ? 17.869 1.468 -22.774 1.00 92.94 372 GLN A N 1
ATOM 2775 C CA . GLN A 1 372 ? 16.821 0.523 -22.403 1.00 92.94 372 GLN A CA 1
ATOM 2776 C C . GLN A 1 372 ? 16.006 1.072 -21.230 1.00 92.94 372 GLN A C 1
ATOM 2778 O O . GLN A 1 372 ? 14.772 1.068 -21.266 1.00 92.94 372 GLN A O 1
ATOM 2783 N N . ARG A 1 373 ? 16.681 1.622 -20.214 1.00 90.25 373 ARG A N 1
ATOM 2784 C CA . ARG A 1 373 ? 16.030 2.315 -19.098 1.00 90.25 373 ARG A CA 1
ATOM 2785 C C . ARG A 1 373 ? 15.232 3.517 -19.593 1.00 90.25 373 ARG A C 1
ATOM 2787 O O . ARG A 1 373 ? 14.086 3.681 -19.183 1.00 90.25 373 ARG A O 1
ATOM 2794 N N . ALA A 1 374 ? 15.800 4.337 -20.475 1.00 91.38 374 ALA A N 1
ATOM 2795 C CA . ALA A 1 374 ? 15.116 5.500 -21.031 1.00 91.38 374 ALA A CA 1
ATOM 2796 C C . ALA A 1 374 ? 13.845 5.102 -21.799 1.00 91.38 374 ALA A C 1
ATOM 2798 O O . ALA A 1 374 ? 12.803 5.734 -21.621 1.00 91.38 374 ALA A O 1
ATOM 2799 N N . GLN A 1 375 ? 13.897 4.031 -22.598 1.00 93.38 375 GLN A N 1
ATOM 2800 C CA . GLN A 1 375 ? 12.720 3.517 -23.297 1.00 93.38 375 GLN A CA 1
ATOM 2801 C C . GLN A 1 375 ? 11.666 2.980 -22.323 1.00 93.38 375 GLN A C 1
ATOM 2803 O O . GLN A 1 375 ? 10.480 3.260 -22.480 1.00 93.38 375 GLN A O 1
ATOM 2808 N N . MET A 1 376 ? 12.084 2.263 -21.277 1.00 91.81 376 MET A N 1
ATOM 2809 C CA . MET A 1 376 ? 11.177 1.778 -20.236 1.00 91.81 376 MET A CA 1
ATOM 2810 C C . MET A 1 376 ? 10.460 2.933 -19.519 1.00 91.81 376 MET A C 1
ATOM 2812 O O . MET A 1 376 ? 9.246 2.862 -19.339 1.00 91.81 376 MET A O 1
ATOM 2816 N N . LEU A 1 377 ? 11.179 3.990 -19.120 1.00 92.31 377 LEU A N 1
ATOM 2817 C CA . LEU A 1 377 ? 10.584 5.161 -18.458 1.00 92.31 377 LEU A CA 1
ATOM 2818 C C . LEU A 1 377 ? 9.553 5.853 -19.363 1.00 92.31 377 LEU A C 1
ATOM 2820 O O . LEU A 1 377 ? 8.468 6.196 -18.895 1.00 92.31 377 LEU A O 1
ATOM 2824 N N . LYS A 1 378 ? 9.849 5.977 -20.666 1.00 92.56 378 LYS A N 1
ATOM 2825 C CA . LYS A 1 378 ? 8.905 6.502 -21.666 1.00 92.56 378 LYS A CA 1
ATOM 2826 C C . LYS A 1 378 ? 7.657 5.629 -21.803 1.00 92.56 378 LYS A C 1
ATOM 2828 O O . LYS A 1 378 ? 6.555 6.157 -21.767 1.00 92.56 378 LYS A O 1
ATOM 2833 N N . ASN A 1 379 ? 7.815 4.310 -21.922 1.00 92.81 379 ASN A N 1
ATOM 2834 C CA . ASN A 1 379 ? 6.686 3.388 -22.095 1.00 92.81 379 ASN A CA 1
ATOM 2835 C C . ASN A 1 379 ? 5.773 3.359 -20.859 1.00 92.81 379 ASN A C 1
ATOM 2837 O O . ASN A 1 379 ? 4.546 3.332 -20.977 1.00 92.81 379 ASN A O 1
ATOM 2841 N N . ARG A 1 380 ? 6.374 3.379 -19.662 1.00 93.31 380 ARG A N 1
ATOM 2842 C CA . ARG A 1 380 ? 5.620 3.432 -18.406 1.00 93.31 380 ARG A CA 1
ATOM 2843 C C . ARG A 1 380 ? 4.921 4.772 -18.225 1.00 93.31 380 ARG A C 1
ATOM 2845 O O . ARG A 1 380 ? 3.794 4.762 -17.747 1.00 93.31 380 ARG A O 1
ATOM 2852 N N . ALA A 1 381 ? 5.546 5.885 -18.621 1.00 95.94 381 ALA A N 1
ATOM 2853 C CA . ALA A 1 381 ? 4.994 7.239 -18.490 1.00 95.94 381 ALA A CA 1
ATOM 2854 C C . ALA A 1 381 ? 4.401 7.494 -17.089 1.00 95.94 381 ALA A C 1
ATOM 2856 O O . ALA A 1 381 ? 3.283 7.981 -16.936 1.00 95.94 381 ALA A O 1
ATOM 2857 N N . GLN A 1 382 ? 5.126 7.048 -16.060 1.00 95.75 382 GLN A N 1
ATOM 2858 C CA . GLN A 1 382 ? 4.575 6.856 -14.723 1.00 95.75 382 GLN A CA 1
ATOM 2859 C C . GLN A 1 382 ? 4.094 8.167 -14.088 1.00 95.75 382 GLN A C 1
ATOM 2861 O O . GLN A 1 382 ? 3.012 8.202 -13.507 1.00 95.75 382 GLN A O 1
ATOM 2866 N N . VAL A 1 383 ? 4.882 9.238 -14.222 1.00 97.50 383 VAL A N 1
ATOM 2867 C CA . VAL A 1 383 ? 4.552 10.558 -13.669 1.00 97.50 383 VAL A CA 1
ATOM 2868 C C . VAL A 1 383 ? 3.290 11.083 -14.348 1.00 97.50 383 VAL A C 1
ATOM 2870 O O . VAL A 1 383 ? 2.294 11.332 -13.673 1.00 97.50 383 VAL A O 1
ATOM 2873 N N . ASP A 1 384 ? 3.267 11.128 -15.680 1.00 98.06 384 ASP A N 1
ATOM 2874 C CA . ASP A 1 384 ? 2.115 11.635 -16.431 1.00 98.06 384 ASP A CA 1
ATOM 2875 C C . ASP A 1 384 ? 0.841 10.822 -16.167 1.00 98.06 384 ASP A C 1
ATOM 2877 O O . ASP A 1 384 ? -0.246 11.387 -16.045 1.00 98.06 384 ASP A O 1
ATOM 2881 N N . ARG A 1 385 ? 0.941 9.489 -16.061 1.00 98.00 385 ARG A N 1
ATOM 2882 C CA . ARG A 1 385 ? -0.217 8.636 -15.755 1.00 98.00 385 ARG A CA 1
ATOM 2883 C C . ARG A 1 385 ? -0.781 8.921 -14.368 1.00 98.00 385 ARG A C 1
ATOM 2885 O O . ARG A 1 385 ? -1.996 9.042 -14.252 1.00 98.00 385 ARG A O 1
ATOM 2892 N N . VAL A 1 386 ? 0.063 9.068 -13.345 1.00 98.38 386 VAL A N 1
ATOM 2893 C CA . VAL A 1 386 ? -0.398 9.372 -11.978 1.00 98.38 386 VAL A CA 1
ATOM 2894 C C . VAL A 1 386 ? -1.024 10.767 -11.905 1.00 98.38 386 VAL A C 1
ATOM 2896 O O . VAL A 1 386 ? -2.114 10.901 -11.355 1.00 98.38 386 VAL A O 1
ATOM 2899 N N . HIS A 1 387 ? -0.409 11.777 -12.531 1.00 98.44 387 HIS A N 1
ATOM 2900 C CA . HIS A 1 387 ? -0.970 13.134 -12.602 1.00 98.44 387 HIS A CA 1
ATOM 2901 C C . HIS A 1 387 ? -2.331 13.158 -13.313 1.00 98.44 387 HIS A C 1
ATOM 2903 O O . HIS A 1 387 ? -3.301 13.682 -12.765 1.00 98.44 387 HIS A O 1
ATOM 2909 N N . ARG A 1 388 ? -2.449 12.532 -14.494 1.00 98.38 388 ARG A N 1
ATOM 2910 C CA . ARG A 1 388 ? -3.730 12.443 -15.225 1.00 98.38 388 ARG A CA 1
ATOM 2911 C C . ARG A 1 388 ? -4.786 11.660 -14.452 1.00 98.38 388 ARG A C 1
ATOM 2913 O O . ARG A 1 388 ? -5.956 12.032 -14.474 1.00 98.38 388 ARG A O 1
ATOM 2920 N N . PHE A 1 389 ? -4.388 10.582 -13.780 1.00 98.56 389 PHE A N 1
ATOM 2921 C CA . PHE A 1 389 ? -5.284 9.809 -12.926 1.00 98.56 389 PHE A CA 1
ATOM 2922 C C . PHE A 1 389 ? -5.835 10.675 -11.783 1.00 98.56 389 PHE A C 1
ATOM 2924 O O . PHE A 1 389 ? -7.048 10.705 -11.585 1.00 98.56 389 PHE A O 1
ATOM 2931 N N . ALA A 1 390 ? -4.968 11.405 -11.073 1.00 98.31 390 ALA A N 1
ATOM 2932 C CA . ALA A 1 390 ? -5.363 12.262 -9.959 1.00 98.31 390 ALA A CA 1
ATOM 2933 C C . ALA A 1 390 ? -6.298 13.390 -10.411 1.00 98.31 390 ALA A C 1
ATOM 2935 O O . ALA A 1 390 ? -7.346 13.602 -9.804 1.00 98.31 390 ALA A O 1
ATOM 2936 N N . GLN A 1 391 ? -5.956 14.059 -11.517 1.00 98.31 391 GLN A N 1
ATOM 2937 C CA . GLN A 1 391 ? -6.794 15.097 -12.112 1.00 98.31 391 GLN A CA 1
ATOM 2938 C C . GLN A 1 391 ? -8.184 14.554 -12.465 1.00 98.31 391 GLN A C 1
ATOM 2940 O O . GLN A 1 391 ? -9.189 15.135 -12.066 1.00 98.31 391 GLN A O 1
ATOM 2945 N N . HIS A 1 392 ? -8.250 13.411 -13.153 1.00 98.19 392 HIS A N 1
ATOM 2946 C CA . HIS A 1 392 ? -9.526 12.803 -13.519 1.00 98.19 392 HIS A CA 1
ATOM 2947 C C . HIS A 1 392 ? -10.375 12.453 -12.292 1.00 98.19 392 HIS A C 1
ATOM 2949 O O . HIS A 1 392 ? -11.569 12.726 -12.284 1.00 98.19 392 HIS A O 1
ATOM 2955 N N . MET A 1 393 ? -9.779 11.863 -11.251 1.00 98.00 393 MET A N 1
ATOM 2956 C CA . MET A 1 393 ? -10.511 11.530 -10.025 1.00 98.00 393 MET A CA 1
ATOM 2957 C C . MET A 1 393 ? -11.067 12.777 -9.333 1.00 98.00 393 MET A C 1
ATOM 2959 O O . MET A 1 393 ? -12.219 12.759 -8.909 1.00 98.00 393 MET A O 1
ATOM 2963 N N . HIS A 1 394 ? -10.288 13.861 -9.273 1.00 96.50 394 HIS A N 1
ATOM 2964 C CA . HIS A 1 394 ? -10.731 15.132 -8.700 1.00 96.50 394 HIS A CA 1
ATOM 2965 C C . HIS A 1 394 ? -11.903 15.747 -9.482 1.00 96.50 394 HIS A C 1
ATOM 2967 O O . HIS A 1 394 ? -12.841 16.270 -8.889 1.00 96.50 394 HIS A O 1
ATOM 2973 N N . GLU A 1 395 ? -11.878 15.653 -10.814 1.00 97.12 395 GLU A N 1
ATOM 2974 C CA . GLU A 1 395 ? -12.959 16.142 -11.678 1.00 97.12 395 GLU A CA 1
ATOM 2975 C C . GLU A 1 395 ? -14.215 15.257 -11.603 1.00 97.12 395 GLU A C 1
ATOM 2977 O O . GLU A 1 395 ? -15.338 15.763 -11.580 1.00 97.12 395 GLU A O 1
ATOM 2982 N N . ALA A 1 396 ? -14.042 13.934 -11.580 1.00 96.94 396 ALA A N 1
ATOM 2983 C CA . ALA A 1 396 ? -15.136 12.978 -11.722 1.00 96.94 396 ALA A CA 1
ATOM 2984 C C . ALA A 1 396 ? -15.826 12.621 -10.392 1.00 96.94 396 ALA A C 1
ATOM 2986 O O . ALA A 1 396 ? -17.008 12.267 -10.393 1.00 96.94 396 ALA A O 1
ATOM 2987 N N . LEU A 1 397 ? -15.109 12.714 -9.269 1.00 96.31 397 LEU A N 1
ATOM 2988 C CA . LEU A 1 397 ? -15.615 12.456 -7.920 1.00 96.31 397 LEU A CA 1
ATOM 2989 C C . LEU A 1 397 ? -15.011 13.472 -6.927 1.00 96.31 397 LEU A C 1
ATOM 2991 O O . LEU A 1 397 ? -14.193 13.093 -6.089 1.00 96.31 397 LEU A O 1
ATOM 2995 N N . PRO A 1 398 ? -15.393 14.763 -7.011 1.00 95.56 398 PRO A N 1
ATOM 2996 C CA . PRO A 1 398 ? -14.837 15.825 -6.165 1.00 95.56 398 PRO A CA 1
ATOM 2997 C C . PRO A 1 398 ? -15.121 15.634 -4.668 1.00 95.56 398 PRO A C 1
ATOM 2999 O O . PRO A 1 398 ? -14.474 16.261 -3.837 1.00 95.56 398 PRO A O 1
ATOM 3002 N N . GLU A 1 399 ? -16.090 14.784 -4.318 1.00 95.31 399 GLU A N 1
ATOM 3003 C CA . GLU A 1 399 ? -16.402 14.413 -2.937 1.00 95.31 399 GLU A CA 1
ATOM 3004 C C . GLU A 1 399 ? -15.380 13.438 -2.320 1.00 95.31 399 GLU A C 1
ATOM 3006 O O . GLU A 1 399 ? -15.376 13.252 -1.104 1.00 95.31 399 GLU A O 1
ATOM 3011 N N . LEU A 1 400 ? -14.529 12.799 -3.133 1.00 96.00 400 LEU A N 1
ATOM 3012 C CA . LEU A 1 400 ? -13.461 11.930 -2.647 1.00 96.00 400 LEU A CA 1
ATOM 3013 C C . LEU A 1 400 ? -12.338 12.779 -2.047 1.00 96.00 400 LEU A C 1
ATOM 3015 O O . LEU A 1 400 ? -11.764 13.624 -2.735 1.00 96.00 400 LEU A O 1
ATOM 3019 N N . ASP A 1 401 ? -11.969 12.496 -0.799 1.00 95.69 401 ASP A N 1
ATOM 3020 C CA . ASP A 1 401 ? -10.757 13.054 -0.200 1.00 95.69 401 ASP A CA 1
ATOM 3021 C C . ASP A 1 401 ? -9.528 12.447 -0.890 1.00 95.69 401 ASP A C 1
ATOM 3023 O O . ASP A 1 401 ? -9.082 11.339 -0.578 1.00 95.69 401 ASP A O 1
ATOM 3027 N N . LEU A 1 402 ? -9.046 13.165 -1.903 1.00 97.12 402 LEU A N 1
ATOM 3028 C CA . LEU A 1 402 ? -7.910 12.804 -2.730 1.00 97.12 402 LEU A CA 1
ATOM 3029 C C . LEU A 1 402 ? -6.776 13.808 -2.536 1.00 97.12 402 LEU A C 1
ATOM 3031 O O . LEU A 1 402 ? -6.908 14.990 -2.853 1.00 97.12 402 LEU A O 1
ATOM 3035 N N . SER A 1 403 ? -5.611 13.302 -2.138 1.00 96.94 403 SER A N 1
ATOM 3036 C CA . SER A 1 403 ? -4.358 14.059 -2.135 1.00 96.94 403 SER A CA 1
ATOM 3037 C C . SER A 1 403 ? -3.286 13.376 -2.983 1.00 96.94 403 SER A C 1
ATOM 3039 O O . SER A 1 403 ? -3.268 12.154 -3.138 1.00 96.94 403 SER A O 1
ATOM 3041 N N . MET A 1 404 ? -2.366 14.165 -3.540 1.00 96.94 404 MET A N 1
ATOM 3042 C CA . MET A 1 404 ? -1.225 13.655 -4.300 1.00 96.94 404 MET A CA 1
ATOM 3043 C C . MET A 1 404 ? 0.052 14.392 -3.910 1.00 96.94 404 MET A C 1
ATOM 3045 O O . MET A 1 404 ? 0.043 15.610 -3.752 1.00 96.94 404 MET A O 1
ATOM 3049 N N . THR A 1 405 ? 1.159 13.660 -3.779 1.00 97.75 405 THR A N 1
ATOM 3050 C CA . THR A 1 405 ? 2.486 14.238 -3.527 1.00 97.75 405 THR A CA 1
ATOM 3051 C C . THR A 1 405 ? 3.518 13.723 -4.523 1.00 97.75 405 THR A C 1
ATOM 3053 O O . THR A 1 405 ? 3.687 12.519 -4.700 1.00 97.75 405 THR A O 1
ATOM 3056 N N . GLU A 1 406 ? 4.247 14.641 -5.151 1.00 98.00 406 GLU A N 1
ATOM 3057 C CA . GLU A 1 406 ? 5.437 14.314 -5.934 1.00 98.00 406 GLU A CA 1
ATOM 3058 C C . GLU A 1 406 ? 6.688 14.514 -5.071 1.00 98.00 406 GLU A C 1
ATOM 3060 O O . GLU A 1 406 ? 6.819 15.541 -4.406 1.00 98.00 406 GLU A O 1
ATOM 3065 N N . TYR A 1 407 ? 7.606 13.547 -5.074 1.00 97.75 407 TYR A N 1
ATOM 3066 C CA . TYR A 1 407 ? 8.872 13.618 -4.344 1.00 97.75 407 TYR A CA 1
ATOM 3067 C C . TYR A 1 407 ? 9.998 14.095 -5.279 1.00 97.75 407 TYR A C 1
ATOM 3069 O O . TYR A 1 407 ? 10.448 13.314 -6.135 1.00 97.75 407 TYR A O 1
ATOM 3077 N N . PRO A 1 408 ? 10.491 15.342 -5.123 1.00 96.44 408 PRO A N 1
ATOM 3078 C CA . PRO A 1 408 ? 11.550 15.881 -5.969 1.00 96.44 408 PRO A CA 1
ATOM 3079 C C . PRO A 1 408 ? 12.822 15.042 -5.881 1.00 96.44 408 PRO A C 1
ATOM 3081 O O . PRO A 1 408 ? 13.229 14.601 -4.805 1.00 96.44 408 PRO A O 1
ATOM 3084 N N . GLY A 1 409 ? 13.459 14.796 -7.023 1.00 95.88 409 GLY A N 1
ATOM 3085 C CA . GLY A 1 409 ? 14.691 14.011 -7.100 1.00 95.88 409 GLY A CA 1
ATOM 3086 C C . GLY A 1 409 ? 14.563 12.510 -6.785 1.00 95.88 409 GLY A C 1
ATOM 3087 O O . GLY A 1 409 ? 15.562 11.777 -6.853 1.00 95.88 409 GLY A O 1
ATOM 3088 N N . ALA A 1 410 ? 13.367 12.017 -6.452 1.00 96.88 410 ALA A N 1
ATOM 3089 C CA . ALA A 1 410 ? 13.154 10.617 -6.122 1.00 96.88 410 ALA A CA 1
ATOM 3090 C C . ALA A 1 410 ? 12.975 9.762 -7.386 1.00 96.88 410 ALA A C 1
ATOM 3092 O O . ALA A 1 410 ? 12.214 10.077 -8.292 1.00 96.88 410 ALA A O 1
ATOM 3093 N N . THR A 1 411 ? 13.675 8.633 -7.425 1.00 96.12 411 THR A N 1
ATOM 3094 C CA . THR A 1 411 ? 13.449 7.526 -8.370 1.00 96.12 411 THR A CA 1
ATOM 3095 C C . THR A 1 411 ? 12.453 6.525 -7.793 1.00 96.12 411 THR A C 1
ATOM 3097 O O . THR A 1 411 ? 12.262 6.530 -6.585 1.00 96.12 411 THR A O 1
ATOM 3100 N N . HIS A 1 412 ? 11.946 5.584 -8.596 1.00 95.56 412 HIS A N 1
ATOM 3101 C CA . HIS A 1 412 ? 10.995 4.547 -8.151 1.00 95.56 412 HIS A CA 1
ATOM 3102 C C . HIS A 1 412 ? 11.378 3.890 -6.811 1.00 95.56 412 HIS A C 1
ATOM 3104 O O . HIS A 1 412 ? 10.625 3.955 -5.848 1.00 95.56 412 HIS A O 1
ATOM 3110 N N . GLY A 1 413 ? 12.605 3.363 -6.701 1.00 92.56 413 GLY A N 1
ATOM 3111 C CA . GLY A 1 413 ? 13.056 2.700 -5.470 1.00 92.56 413 GLY A CA 1
ATOM 3112 C C . GLY A 1 413 ? 13.262 3.636 -4.272 1.00 92.56 413 GLY A C 1
ATOM 3113 O O . GLY A 1 413 ? 13.038 3.236 -3.139 1.00 92.56 413 GLY A O 1
ATOM 3114 N N . SER A 1 414 ? 13.662 4.893 -4.489 1.00 94.62 414 SER A N 1
ATOM 3115 C CA . SER A 1 414 ? 13.822 5.851 -3.381 1.00 94.62 414 SER A CA 1
ATOM 3116 C C . SER A 1 414 ? 12.489 6.476 -2.960 1.00 94.62 414 SER A C 1
ATOM 3118 O O . SER A 1 414 ? 12.313 6.802 -1.791 1.00 94.62 414 SER A O 1
ATOM 3120 N N . ALA A 1 415 ? 11.549 6.627 -3.900 1.00 96.62 415 ALA A N 1
ATOM 3121 C CA . ALA A 1 415 ? 10.200 7.129 -3.655 1.00 96.62 41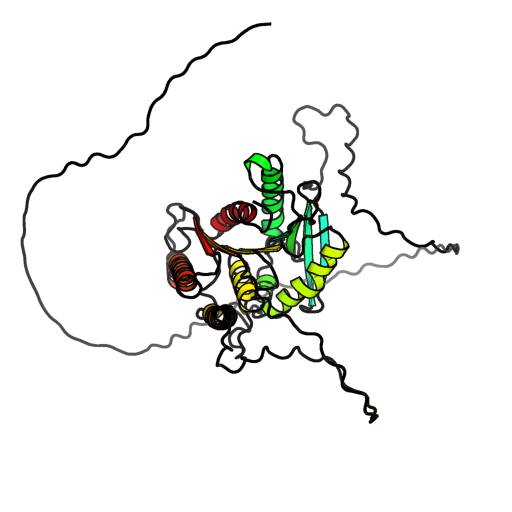5 ALA A CA 1
ATOM 3122 C C . ALA A 1 415 ? 9.451 6.247 -2.654 1.00 96.62 415 ALA A C 1
ATOM 3124 O O . ALA A 1 415 ? 8.753 6.780 -1.801 1.00 96.62 415 ALA A O 1
ATOM 3125 N N . GLN A 1 416 ? 9.672 4.930 -2.691 1.00 95.31 416 GLN A N 1
ATOM 3126 C CA . GLN A 1 416 ? 9.102 3.983 -1.732 1.00 95.31 416 GLN A CA 1
ATOM 3127 C C . GLN A 1 416 ? 9.386 4.371 -0.269 1.00 95.31 416 GLN A C 1
ATOM 3129 O O . GLN A 1 416 ? 8.491 4.293 0.567 1.00 95.31 416 GLN A O 1
ATOM 3134 N N . MET A 1 417 ? 10.602 4.836 0.044 1.00 94.19 417 MET A N 1
ATOM 3135 C CA . MET A 1 417 ? 10.980 5.206 1.415 1.00 94.19 417 MET A CA 1
ATOM 3136 C C . MET A 1 417 ? 10.312 6.509 1.860 1.00 94.19 417 MET A C 1
ATOM 3138 O O . MET A 1 417 ? 9.780 6.581 2.966 1.00 94.19 417 MET A O 1
ATOM 3142 N N . TYR A 1 418 ? 10.287 7.523 0.988 1.00 95.44 418 TYR A N 1
ATOM 3143 C CA . TYR A 1 418 ? 9.557 8.767 1.255 1.00 95.44 418 TYR A CA 1
ATOM 3144 C C . TYR A 1 418 ? 8.062 8.505 1.430 1.00 95.44 418 TYR A C 1
ATOM 3146 O O . TYR A 1 418 ? 7.442 9.054 2.337 1.00 95.44 418 TYR A O 1
ATOM 3154 N N . ALA A 1 419 ? 7.512 7.612 0.608 1.00 96.31 419 ALA A N 1
ATOM 3155 C CA . ALA A 1 419 ? 6.109 7.261 0.636 1.00 96.31 419 ALA A CA 1
ATOM 3156 C C . ALA A 1 419 ? 5.688 6.594 1.940 1.00 96.31 419 ALA A C 1
ATOM 3158 O O . ALA A 1 419 ? 4.625 6.933 2.433 1.00 96.31 419 ALA A O 1
ATOM 3159 N N . VAL A 1 420 ? 6.497 5.708 2.534 1.00 95.56 420 VAL A N 1
ATOM 3160 C CA . VAL A 1 420 ? 6.166 5.118 3.846 1.00 95.56 420 VAL A CA 1
ATOM 3161 C C . VAL A 1 420 ? 6.077 6.196 4.931 1.00 95.56 420 VAL A C 1
ATOM 3163 O O . VAL A 1 420 ? 5.122 6.215 5.703 1.00 95.56 420 VAL A O 1
ATOM 3166 N N . LEU A 1 421 ? 7.047 7.114 4.979 1.00 92.56 421 LEU A N 1
ATOM 3167 C CA . LEU A 1 421 ? 7.070 8.194 5.975 1.00 92.56 421 LEU A CA 1
ATOM 3168 C C . LEU A 1 421 ? 5.877 9.143 5.823 1.00 92.56 421 LEU A C 1
ATOM 3170 O O . LEU A 1 421 ? 5.262 9.538 6.811 1.00 92.56 421 LEU A O 1
ATOM 3174 N N . ASP A 1 422 ? 5.563 9.504 4.582 1.00 92.44 422 ASP A N 1
ATOM 3175 C CA . ASP A 1 422 ? 4.417 10.340 4.240 1.00 92.44 422 ASP A CA 1
ATOM 3176 C C . ASP A 1 422 ? 3.089 9.622 4.533 1.00 92.44 422 ASP A C 1
ATOM 3178 O O . ASP A 1 422 ? 2.173 10.211 5.101 1.00 92.44 422 ASP A O 1
ATOM 3182 N N . ALA A 1 423 ? 3.004 8.328 4.219 1.00 93.94 423 ALA A N 1
ATOM 3183 C CA . ALA A 1 423 ? 1.818 7.504 4.419 1.00 93.94 423 ALA A CA 1
ATOM 3184 C C . ALA A 1 423 ? 1.412 7.408 5.891 1.00 93.94 423 ALA A C 1
ATOM 3186 O O . ALA A 1 423 ? 0.230 7.506 6.190 1.00 93.94 423 ALA A O 1
ATOM 3187 N N . LEU A 1 424 ? 2.368 7.272 6.814 1.00 93.81 424 LEU A N 1
ATOM 3188 C CA . LEU A 1 424 ? 2.078 7.174 8.250 1.00 93.81 424 LEU A CA 1
ATOM 3189 C C . LEU A 1 424 ? 1.404 8.428 8.820 1.00 93.81 424 LEU A C 1
ATOM 3191 O O . LEU A 1 424 ? 0.610 8.317 9.747 1.00 93.81 424 LEU A O 1
ATOM 3195 N N . ARG A 1 425 ? 1.684 9.610 8.258 1.00 90.19 425 ARG A N 1
ATOM 3196 C CA . ARG A 1 425 ? 1.033 10.870 8.662 1.00 90.19 425 ARG A CA 1
ATOM 3197 C C . ARG A 1 425 ? -0.380 11.032 8.102 1.00 90.19 425 ARG A C 1
ATOM 3199 O O . ARG A 1 425 ? -1.123 11.867 8.590 1.00 90.19 425 ARG A O 1
ATOM 3206 N N . HIS A 1 426 ? -0.721 10.265 7.070 1.00 87.88 426 HIS A N 1
ATOM 3207 C CA . HIS A 1 426 ? -2.018 10.313 6.388 1.00 87.88 426 HIS A CA 1
ATOM 3208 C C . HIS A 1 426 ? -2.802 9.006 6.551 1.00 87.88 426 HIS A C 1
ATOM 3210 O O . HIS A 1 426 ? -3.824 8.803 5.895 1.00 87.88 426 HIS A O 1
ATOM 3216 N N . ALA A 1 427 ? -2.302 8.096 7.387 1.00 87.38 427 ALA A N 1
ATOM 3217 C CA . ALA A 1 427 ? -3.015 6.900 7.769 1.00 87.38 427 ALA A CA 1
ATOM 3218 C C . ALA A 1 427 ? -4.302 7.297 8.500 1.00 87.38 427 ALA A C 1
ATOM 3220 O O . ALA A 1 427 ? -4.390 8.344 9.142 1.00 87.38 427 ALA A O 1
ATOM 3221 N N . CYS A 1 428 ? -5.313 6.448 8.396 1.00 82.31 428 CYS A N 1
ATOM 3222 C CA . CYS A 1 428 ? -6.524 6.595 9.174 1.00 82.31 428 CYS A CA 1
ATOM 3223 C C . CYS A 1 428 ? -6.216 6.573 10.673 1.00 82.31 428 CYS A C 1
ATOM 3225 O O . CYS A 1 428 ? -5.392 5.779 11.114 1.00 82.31 428 CYS A O 1
ATOM 3227 N N . GLY A 1 429 ? -6.856 7.488 11.401 1.00 65.88 429 GLY A N 1
ATOM 3228 C CA . GLY A 1 429 ? -6.595 7.855 12.792 1.00 65.88 429 GLY A CA 1
ATOM 3229 C C . GLY A 1 429 ? -7.140 9.264 13.059 1.00 65.88 429 GLY A C 1
ATOM 3230 O O . GLY A 1 429 ? -7.505 9.970 12.110 1.00 65.88 429 GLY A O 1
ATOM 3231 N N . LYS A 1 430 ? -7.247 9.665 14.326 1.00 57.62 430 LYS A N 1
ATOM 3232 C CA . LYS A 1 430 ? -7.639 11.037 14.686 1.00 57.62 430 LYS A CA 1
ATOM 3233 C C . LYS A 1 430 ? -6.487 12.005 14.395 1.00 57.62 430 LYS A C 1
ATOM 3235 O O . LYS A 1 430 ? -5.367 11.762 14.840 1.00 57.62 430 LYS A O 1
ATOM 3240 N N . GLU A 1 431 ? -6.786 13.082 13.664 1.00 46.44 431 GLU A N 1
ATOM 3241 C CA . GLU A 1 431 ? -5.909 14.262 13.542 1.00 46.44 431 GLU A CA 1
ATOM 3242 C C . GLU A 1 431 ? -5.874 15.083 14.836 1.00 46.44 431 GLU A C 1
ATOM 3244 O O . GLU A 1 431 ? -6.944 15.226 15.482 1.00 46.44 431 GLU A O 1
#

pLDDT: mean 74.79, std 29.15, range [25.89, 98.94]

InterPro domains:
  IPR000801 Esterase-like [PF00756] (126-298)
  IPR029058 Alpha/Beta hydrolase fold [G3DSA:3.40.50.1820] (113-430)
  IPR029058 Alpha/Beta hydrolase fold [SSF53474] (111-427)
  IPR052558 Siderophore Hydrolyzing Esterase D [PTHR40841] (110-301)

Secondary structure (DSSP, 8-state):
--------------------------------------------------PPPPPPPPPPPP---------------PPPPPPPPP--PPPPPPPP----PPTT------PPP-TTEEEEEEE-TTT-PEEEEEEEE-SSPPTT-EEEEEEESHHHHHHHHHHHHHHHHTTHHHHT----EEEEEEETT--S--TTHHHHHHSPP-TTSTTSB-TTS-B---HHHHHHHIIIIIHHHHHTTS-EEEEEEEEEEETHHHHHHHHHHHH-GGG-SEEEEES--TTTTTTTHHHHHHHHHHHHHHHHHT---SS---PPPPPPPPS---------------------PPPPPPEEEEEEEGGGTSPPTTSPP-HHHHHHHHHH-HHHHHHHHHHHHHHH-TTS-EEEEEETT--HHHHHHHHHHHHHHSSSS--